Protein AF-D2VKW9-F1 (afdb_monomer_lite)

Radius of gyration: 22.29 Å; chains: 1; bounding box: 84×55×60 Å

InterPro domains:
  IPR004177 DDHD domain [PF02862] (207-294)
  IPR004177 DDHD domain [PS51043] (206-375)
  IPR004177 DDHD domain [SM01127] (206-375)
  IPR029058 Alpha/Beta hydrolase fold [G3DSA:3.40.50.1820] (137-337)
  IPR029058 Alpha/Beta hydrolase fold [SSF53474] (154-269)
  IPR058055 PA-PLA1 [PTHR23509] (33-375)

pLDDT: mean 71.91, std 19.44, range [25.61, 97.31]

Secondary structure (DSSP, 8-state):
-----------------PBPPPPP--------S-TT--EEEEEEE--TT--TT----SSTTTTTGGGG-HHHHHHHHHHHHHHHHHHHS-HHHHHS--EEEEEEE-HHHHHHHTTTHHHHHHHHS-SSS-HHHHHHHHHHHHHHHHHTSHHHHHHHHHHHHHHHHHHHHHTTTS-EEEEEEEEETHHHHHHHHHHHHHHHHSSBSSSS--SEEEEES--HHHHHHH-TT-STHHHHHTTEE-TTT--EESSSSS-EEEEE-TT-TT---SHHHH-GGGGGS--EEPPPHHHHHH-S--HHHHHHHHHHHHHHHTTSS----HHHHHHHHHB---EEEPPPPTT--S-TTTSHHHHHH-GGG-HHHHHHHHHHTTSS---------

Structure (mmCIF, N/CA/C/O backbone):
data_AF-D2VKW9-F1
#
_entry.id   AF-D2VKW9-F1
#
loop_
_atom_site.group_PDB
_atom_site.id
_atom_site.type_symbol
_atom_site.label_atom_id
_atom_site.label_alt_id
_atom_site.label_comp_id
_atom_site.label_asym_id
_atom_site.label_entity_id
_atom_site.label_seq_id
_atom_site.pdbx_PDB_ins_code
_atom_site.Cartn_x
_atom_site.Cartn_y
_atom_site.Cartn_z
_atom_site.occupancy
_atom_site.B_iso_or_equiv
_atom_site.auth_seq_id
_atom_site.auth_comp_id
_atom_site.auth_asym_id
_atom_site.auth_atom_id
_atom_site.pdbx_PDB_model_num
ATOM 1 N N . MET A 1 1 ? 47.552 -31.989 -12.224 1.00 38.03 1 MET A N 1
ATOM 2 C CA . MET A 1 1 ? 47.536 -30.575 -11.795 1.00 38.03 1 MET A CA 1
ATOM 3 C C . MET A 1 1 ? 46.094 -30.170 -11.544 1.00 38.03 1 MET A C 1
ATOM 5 O O . MET A 1 1 ? 45.375 -29.832 -12.472 1.00 38.03 1 MET A O 1
ATOM 9 N N . SER A 1 2 ? 45.654 -30.331 -10.297 1.00 29.36 2 SER A N 1
ATOM 10 C CA . SER A 1 2 ? 44.394 -29.803 -9.771 1.00 29.36 2 SER A CA 1
ATOM 11 C C . SER A 1 2 ? 44.504 -28.294 -9.590 1.00 29.36 2 SER A C 1
ATOM 13 O O . SER A 1 2 ? 45.559 -27.861 -9.141 1.00 29.36 2 SER A O 1
ATOM 15 N N . LEU A 1 3 ? 43.431 -27.539 -9.831 1.00 28.02 3 LEU A N 1
ATOM 16 C CA . LEU A 1 3 ? 43.141 -26.264 -9.152 1.00 28.02 3 LEU A CA 1
ATOM 17 C C . LEU A 1 3 ? 41.670 -25.860 -9.409 1.00 28.02 3 LEU A C 1
ATOM 19 O O . LEU A 1 3 ? 41.369 -24.784 -9.904 1.00 28.02 3 LEU A O 1
ATOM 23 N N . PHE A 1 4 ? 40.737 -26.749 -9.054 1.00 30.70 4 PHE A N 1
ATOM 24 C CA . PHE A 1 4 ? 39.383 -26.351 -8.657 1.00 30.70 4 PHE A CA 1
ATOM 25 C C . PHE A 1 4 ? 39.326 -26.455 -7.135 1.00 30.70 4 PHE A C 1
ATOM 27 O O . PHE A 1 4 ? 39.081 -27.517 -6.572 1.00 30.70 4 PHE A O 1
ATOM 34 N N . GLY A 1 5 ? 39.656 -25.350 -6.471 1.00 25.61 5 GLY A N 1
ATOM 35 C CA . GLY A 1 5 ? 39.438 -25.172 -5.043 1.00 25.61 5 GLY A CA 1
ATOM 36 C C . GLY A 1 5 ? 38.078 -24.527 -4.836 1.00 25.61 5 GLY A C 1
ATOM 37 O O . GLY A 1 5 ? 37.950 -23.309 -4.912 1.00 25.61 5 GLY A O 1
ATOM 38 N N . SER A 1 6 ? 37.068 -25.349 -4.576 1.00 32.91 6 SER A N 1
ATOM 39 C CA . SER A 1 6 ? 35.802 -24.928 -3.989 1.00 32.91 6 SER A CA 1
ATOM 40 C C . SER A 1 6 ? 36.066 -24.277 -2.629 1.00 32.91 6 SER A C 1
ATOM 42 O O . SER A 1 6 ? 36.355 -24.964 -1.650 1.00 32.91 6 SER A O 1
ATOM 44 N N . LYS A 1 7 ? 35.949 -22.952 -2.548 1.00 28.30 7 LYS A N 1
ATOM 45 C CA . LYS A 1 7 ? 35.645 -22.271 -1.290 1.00 28.30 7 LYS A CA 1
ATOM 46 C C . LYS A 1 7 ? 34.225 -21.740 -1.386 1.00 28.30 7 LYS A C 1
ATOM 48 O O . LYS A 1 7 ? 33.969 -20.697 -1.976 1.00 28.30 7 LYS A O 1
ATOM 53 N N . GLN A 1 8 ? 33.316 -22.523 -0.814 1.00 32.62 8 GLN A N 1
ATOM 54 C CA . GLN A 1 8 ? 32.042 -22.065 -0.282 1.00 32.62 8 GLN A CA 1
ATOM 55 C C . GLN A 1 8 ? 32.344 -20.863 0.624 1.00 32.62 8 GLN A C 1
ATOM 57 O O . GLN A 1 8 ? 32.855 -21.020 1.731 1.00 32.62 8 GLN A O 1
ATOM 62 N N . ALA A 1 9 ? 32.117 -19.655 0.116 1.00 27.55 9 ALA A N 1
ATOM 63 C CA . ALA A 1 9 ? 32.103 -18.455 0.931 1.00 27.55 9 ALA A CA 1
ATOM 64 C C . ALA A 1 9 ? 30.713 -18.364 1.563 1.00 27.55 9 ALA A C 1
ATOM 66 O O . ALA A 1 9 ? 29.809 -17.711 1.047 1.00 27.55 9 ALA A O 1
ATOM 67 N N . SER A 1 10 ? 30.548 -19.091 2.664 1.00 32.28 10 SER A N 1
ATOM 68 C CA . SER A 1 10 ? 29.527 -18.826 3.669 1.00 32.28 10 SER A CA 1
ATOM 69 C C . SER A 1 10 ? 29.839 -17.452 4.267 1.00 32.28 10 SER A C 1
ATOM 71 O O . SER A 1 10 ? 30.581 -17.352 5.238 1.00 32.28 10 SER A O 1
ATOM 73 N N . ALA A 1 11 ? 29.378 -16.387 3.610 1.00 31.53 11 ALA A N 1
ATOM 74 C CA . ALA A 1 11 ? 29.494 -15.030 4.123 1.00 31.53 11 ALA A CA 1
ATOM 75 C C . ALA A 1 11 ? 28.392 -14.815 5.164 1.00 31.53 11 ALA A C 1
ATOM 77 O O . ALA A 1 11 ? 27.202 -14.958 4.879 1.00 31.53 11 ALA A O 1
ATOM 78 N N . GLU A 1 12 ? 28.852 -14.549 6.377 1.00 28.34 12 GLU A N 1
ATOM 79 C CA . GLU A 1 12 ? 28.106 -14.400 7.614 1.00 28.34 12 GLU A CA 1
ATOM 80 C C . GLU A 1 12 ? 26.948 -13.405 7.488 1.00 28.34 12 GLU A C 1
ATOM 82 O O . GLU A 1 12 ? 27.091 -12.252 7.083 1.00 28.34 12 GLU A O 1
ATOM 87 N N . VAL A 1 13 ? 25.768 -13.900 7.851 1.00 35.03 13 VAL A N 1
ATOM 88 C CA . VAL A 1 13 ? 24.540 -13.138 8.040 1.00 35.03 13 VAL A CA 1
ATOM 89 C C . VAL A 1 13 ? 24.654 -12.421 9.382 1.00 35.03 13 VAL A C 1
ATOM 91 O O . VAL A 1 13 ? 24.266 -12.967 10.411 1.00 35.03 13 VAL A O 1
ATOM 94 N N . GLU A 1 14 ? 25.176 -11.197 9.393 1.00 37.66 14 GLU A N 1
ATOM 95 C CA . GLU A 1 14 ? 25.032 -10.311 10.550 1.00 37.66 14 GLU A CA 1
ATOM 96 C C . GLU A 1 14 ? 23.766 -9.447 10.418 1.00 37.66 14 GLU A C 1
ATOM 98 O O . GLU A 1 14 ? 23.746 -8.366 9.840 1.00 37.66 14 GLU A O 1
ATOM 103 N N . ASN A 1 15 ? 22.697 -10.005 10.996 1.00 40.91 15 ASN A N 1
ATOM 104 C CA . ASN A 1 15 ? 21.769 -9.366 11.935 1.00 40.91 15 ASN A CA 1
ATOM 105 C C . ASN A 1 15 ? 20.893 -8.183 11.476 1.00 40.91 15 ASN A C 1
ATOM 107 O O . ASN A 1 15 ? 20.891 -7.125 12.104 1.00 40.91 15 ASN A O 1
ATOM 111 N N . ILE A 1 16 ? 19.941 -8.440 10.568 1.00 45.28 16 ILE A N 1
ATOM 112 C CA . ILE A 1 16 ? 18.582 -7.932 10.841 1.00 45.28 16 ILE A CA 1
ATOM 113 C C . ILE A 1 16 ? 18.088 -8.735 12.044 1.00 45.28 16 ILE A C 1
ATOM 115 O O . ILE A 1 16 ? 17.963 -9.958 11.963 1.00 45.28 16 ILE A O 1
ATOM 119 N N . LYS A 1 17 ? 17.892 -8.076 13.191 1.00 44.59 17 LYS A N 1
ATOM 120 C CA . LYS A 1 17 ? 17.487 -8.749 14.429 1.00 44.59 17 LYS A CA 1
ATOM 121 C C . LYS A 1 17 ? 16.060 -9.262 14.273 1.00 44.59 17 LYS A C 1
ATOM 123 O O . LYS A 1 17 ? 15.095 -8.546 14.515 1.00 44.59 17 LYS A O 1
ATOM 128 N N . VAL A 1 18 ? 15.947 -10.506 13.832 1.00 48.03 18 VAL A N 1
ATOM 129 C CA . VAL A 1 18 ? 14.667 -11.167 13.638 1.00 48.03 18 VAL A CA 1
ATOM 130 C C . VAL A 1 18 ? 13.983 -11.331 14.996 1.00 48.03 18 VAL A C 1
ATOM 132 O O . VAL A 1 18 ? 14.572 -11.889 15.926 1.00 48.03 18 VAL A O 1
ATOM 135 N N . LEU A 1 19 ? 12.755 -10.832 15.120 1.00 58.06 19 LEU A N 1
ATOM 136 C CA . LEU A 1 19 ? 12.006 -10.900 16.368 1.00 58.06 19 LEU A CA 1
ATOM 137 C C . LEU A 1 19 ? 11.281 -12.252 16.470 1.00 58.06 19 LEU A C 1
ATOM 139 O O . LEU A 1 19 ? 10.899 -12.835 15.44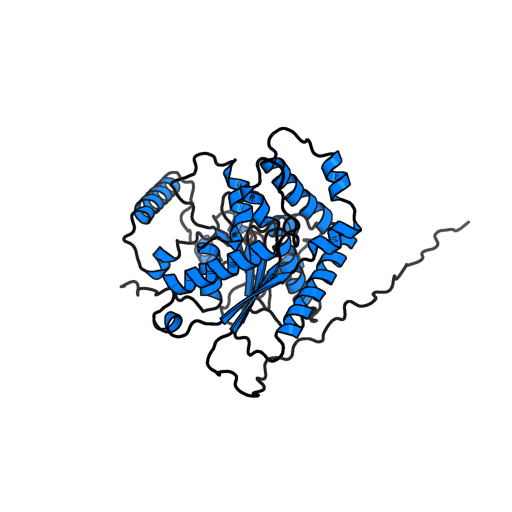7 1.00 58.06 19 LEU A O 1
ATOM 143 N N . PRO A 1 20 ? 11.092 -12.790 17.689 1.00 49.78 20 PRO A N 1
ATOM 144 C CA . PRO A 1 20 ? 10.222 -13.943 17.882 1.00 49.78 20 PRO A CA 1
ATOM 145 C C . PRO A 1 20 ? 8.804 -13.634 17.363 1.00 49.78 20 PRO A C 1
ATOM 147 O O . PRO A 1 20 ? 8.418 -12.463 17.308 1.00 49.78 20 PRO A O 1
ATOM 150 N N . PRO A 1 21 ? 8.018 -14.657 16.977 1.00 47.31 21 PRO A N 1
ATOM 151 C CA . PRO A 1 21 ? 6.634 -14.460 16.559 1.00 47.31 21 PRO A CA 1
ATOM 152 C C . PRO A 1 21 ? 5.865 -13.679 17.629 1.00 47.31 21 PRO A C 1
ATOM 154 O O . PRO A 1 21 ? 5.992 -13.958 18.825 1.00 47.31 21 PRO A O 1
ATOM 157 N N . LEU A 1 22 ? 5.095 -12.680 17.190 1.00 50.03 22 LEU A N 1
ATOM 158 C CA . LEU A 1 22 ? 4.341 -11.822 18.097 1.00 50.03 22 LEU A CA 1
ATOM 159 C C . LEU A 1 22 ? 3.387 -12.678 18.940 1.00 50.03 22 LEU A C 1
ATOM 161 O O . LEU A 1 22 ? 2.700 -13.546 18.391 1.00 50.03 22 LEU A O 1
ATOM 165 N N . PRO A 1 23 ? 3.326 -12.460 20.265 1.00 37.88 23 PRO A N 1
ATOM 166 C CA . PRO A 1 23 ? 2.420 -13.212 21.116 1.00 37.88 23 PRO A CA 1
ATOM 167 C C . PRO A 1 23 ? 0.977 -13.034 20.631 1.00 37.88 23 PRO A C 1
ATOM 169 O O . PRO A 1 23 ? 0.523 -11.920 20.353 1.00 37.88 23 PRO A O 1
ATOM 172 N N . GLN A 1 24 ? 0.242 -14.145 20.536 1.00 36.75 24 GLN A N 1
ATOM 173 C CA . GLN A 1 24 ? -1.193 -14.112 20.271 1.00 36.75 24 GLN A CA 1
ATOM 174 C C . GLN A 1 24 ? -1.871 -13.309 21.389 1.00 36.75 24 GLN A C 1
ATOM 176 O O . GLN A 1 24 ? -1.722 -13.628 22.565 1.00 36.75 24 GLN A O 1
ATOM 181 N N . LYS A 1 25 ? -2.558 -12.227 21.002 1.00 39.16 25 LYS A N 1
ATOM 182 C CA . LYS A 1 25 ? -3.172 -11.207 21.868 1.00 39.16 25 LYS A CA 1
ATOM 183 C C . LYS A 1 25 ? -3.661 -11.737 23.227 1.00 39.16 25 LYS A C 1
ATOM 185 O O . LYS A 1 25 ? -4.732 -12.330 23.312 1.00 39.16 25 LYS A O 1
ATOM 190 N N . THR A 1 26 ? -2.993 -11.322 24.299 1.00 28.34 26 THR A N 1
ATOM 191 C CA . THR A 1 26 ? -3.626 -11.094 25.605 1.00 28.34 26 THR A CA 1
ATOM 192 C C . THR A 1 26 ? -3.473 -9.619 25.946 1.00 28.34 26 THR A C 1
ATOM 194 O O . THR A 1 26 ? -2.361 -9.134 26.138 1.00 28.34 26 THR A O 1
ATOM 197 N N . ARG A 1 27 ? -4.598 -8.892 25.955 1.00 36.78 27 ARG A N 1
ATOM 198 C CA . ARG A 1 27 ? -4.673 -7.480 26.360 1.00 36.78 27 ARG A CA 1
ATOM 199 C C . ARG A 1 27 ? -4.108 -7.328 27.778 1.00 36.78 27 ARG A C 1
ATOM 201 O O . ARG A 1 27 ? -4.676 -7.901 28.703 1.00 36.78 27 ARG A O 1
ATOM 208 N N . SER A 1 28 ? -3.052 -6.537 27.953 1.00 28.53 28 SER A N 1
ATOM 209 C CA . SER A 1 28 ? -2.693 -5.967 29.254 1.00 28.53 28 SER A CA 1
ATOM 210 C C . SER A 1 28 ? -3.388 -4.601 29.411 1.00 28.53 28 SER A C 1
ATOM 212 O O . SER A 1 28 ? -3.386 -3.813 28.465 1.00 28.53 28 SER A O 1
ATOM 214 N N . PRO A 1 29 ? -4.029 -4.309 30.558 1.00 38.75 29 PRO A N 1
ATOM 215 C CA . PRO A 1 29 ? -4.682 -3.025 30.798 1.00 38.75 29 PRO A CA 1
ATOM 216 C C . PRO A 1 29 ? -3.818 -2.149 31.712 1.00 38.75 29 PRO A C 1
ATOM 218 O O . PRO A 1 29 ? -3.684 -2.482 32.884 1.00 38.75 29 PRO A O 1
ATOM 221 N N . LEU A 1 30 ? -3.275 -1.021 31.238 1.00 33.25 30 LEU A N 1
ATOM 222 C CA . LEU A 1 30 ? -2.699 0.001 32.128 1.00 33.25 30 LEU A CA 1
ATOM 223 C C . LEU A 1 30 ? -2.966 1.443 31.637 1.00 33.25 30 LEU A C 1
ATOM 225 O O . LEU A 1 30 ? -2.589 1.810 30.533 1.00 33.25 30 LEU A O 1
ATOM 229 N N . SER A 1 31 ? -3.644 2.168 32.541 1.00 34.78 31 SER A N 1
ATOM 230 C CA . SER A 1 31 ? -4.016 3.590 32.740 1.00 34.78 31 SER A CA 1
ATOM 231 C C . SER A 1 31 ? -4.472 4.516 31.593 1.00 34.78 31 SER A C 1
ATOM 233 O O . SER A 1 31 ? -3.947 4.465 30.488 1.00 34.78 31 SER A O 1
ATOM 235 N N . PRO A 1 32 ? -5.441 5.419 31.873 1.00 40.25 32 PRO A N 1
ATOM 236 C CA . PRO A 1 32 ? -6.295 6.031 30.869 1.00 40.25 32 PRO A CA 1
ATOM 237 C C . PRO A 1 32 ? -5.847 7.459 30.539 1.00 40.25 32 PRO A C 1
ATOM 239 O O . PRO A 1 32 ? -6.139 8.395 31.281 1.00 40.25 32 PRO A O 1
ATOM 242 N N . GLU A 1 33 ? -5.222 7.648 29.383 1.00 39.69 33 GLU A N 1
ATOM 243 C CA . GLU A 1 33 ? -5.595 8.815 28.584 1.00 39.69 33 GLU A CA 1
ATOM 244 C C . GLU A 1 33 ? -6.935 8.474 27.926 1.00 39.69 33 GLU A C 1
ATOM 246 O O . GLU A 1 33 ? -7.069 7.383 27.376 1.00 39.69 33 GLU A O 1
ATOM 251 N N . ASP A 1 34 ? -7.927 9.351 28.113 1.00 45.12 34 ASP A N 1
ATOM 252 C CA . ASP A 1 34 ? -9.346 9.229 27.738 1.00 45.12 34 ASP A CA 1
ATOM 253 C C . ASP A 1 34 ? -9.690 7.915 26.985 1.00 45.12 34 ASP A C 1
ATOM 255 O O . ASP A 1 34 ? -9.465 7.839 25.771 1.00 45.12 34 ASP A O 1
ATOM 259 N N . PRO A 1 35 ? -10.196 6.866 27.679 1.00 48.47 35 PRO A N 1
ATOM 260 C CA . PRO A 1 35 ? -10.232 5.455 27.236 1.00 48.47 35 PRO A CA 1
ATOM 261 C C . PRO A 1 35 ? -11.124 5.170 26.015 1.00 48.47 35 PRO A C 1
ATOM 263 O O . PRO A 1 35 ? -11.434 4.023 25.701 1.00 48.47 35 PRO A O 1
ATOM 266 N N . ASP A 1 36 ? -11.565 6.222 25.347 1.00 53.78 36 ASP A N 1
ATOM 267 C CA . ASP A 1 36 ? -12.653 6.247 24.394 1.00 53.78 36 ASP A CA 1
ATOM 268 C C . ASP A 1 36 ? -12.257 7.032 23.118 1.00 53.78 36 ASP A C 1
ATOM 270 O O . ASP A 1 36 ? -13.097 7.302 22.264 1.00 53.78 36 ASP A O 1
ATOM 274 N N . THR A 1 37 ? -10.972 7.401 22.957 1.00 65.00 37 THR A N 1
ATOM 275 C CA . THR A 1 37 ? -10.439 7.937 21.689 1.00 65.00 37 THR A CA 1
ATOM 276 C C . THR A 1 37 ? -9.715 6.848 20.902 1.00 65.00 37 THR A C 1
ATOM 278 O O . THR A 1 37 ? -8.569 6.502 21.180 1.00 65.00 37 THR A O 1
ATOM 281 N N . ASP A 1 38 ? -10.378 6.336 19.871 1.00 82.50 38 ASP A N 1
ATOM 282 C CA . ASP A 1 38 ? -9.806 5.366 18.941 1.00 82.50 38 ASP A CA 1
ATOM 283 C C . ASP A 1 38 ? -8.609 5.967 18.180 1.00 82.50 38 ASP A C 1
ATOM 285 O O . ASP A 1 38 ? -8.775 6.884 17.368 1.00 82.50 38 ASP A O 1
ATOM 289 N N . VAL A 1 39 ? -7.397 5.448 18.421 1.00 91.25 39 VAL A N 1
ATOM 290 C CA . VAL A 1 39 ? -6.184 5.854 17.692 1.00 91.25 39 VAL A CA 1
ATOM 291 C C . VAL A 1 39 ? -5.905 4.885 16.545 1.00 91.25 39 VAL A C 1
ATOM 293 O O . VAL A 1 39 ? -5.727 3.684 16.755 1.00 91.25 39 VAL A O 1
ATOM 296 N N . HIS A 1 40 ? -5.825 5.407 15.323 1.00 94.44 40 HIS A N 1
ATOM 297 C CA . HIS A 1 40 ? -5.472 4.651 14.123 1.00 94.44 40 HIS A CA 1
ATOM 298 C C . HIS A 1 40 ? -4.111 5.123 13.599 1.00 94.44 40 HIS A C 1
ATOM 300 O O . HIS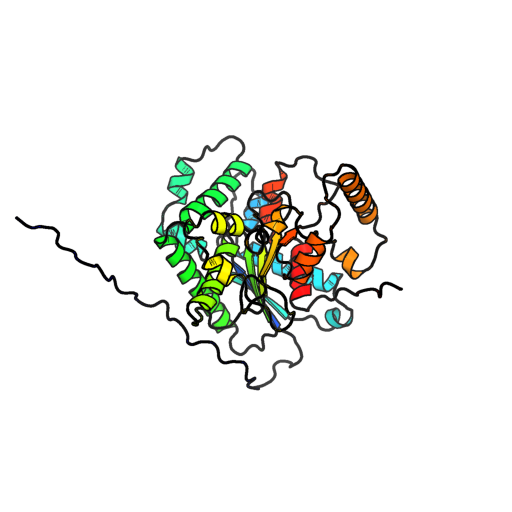 A 1 40 ? -3.942 6.303 13.290 1.00 94.44 40 HIS A O 1
ATOM 306 N N . LEU A 1 41 ? -3.146 4.206 13.490 1.00 96.50 41 LEU A N 1
ATOM 307 C CA . LEU A 1 41 ? -1.820 4.472 12.932 1.00 96.50 41 LEU A CA 1
ATOM 308 C C . LEU A 1 41 ? -1.783 4.074 11.455 1.00 96.50 41 LEU A C 1
ATOM 310 O O . LEU A 1 41 ? -2.122 2.945 11.097 1.00 96.50 41 LEU A O 1
ATOM 314 N N . ILE A 1 42 ? -1.336 4.995 10.609 1.00 96.81 42 ILE A N 1
ATOM 315 C CA . ILE A 1 42 ? -1.142 4.788 9.176 1.00 96.81 42 ILE A CA 1
ATOM 316 C C . ILE A 1 42 ? 0.313 5.096 8.851 1.00 96.81 42 ILE A C 1
ATOM 318 O O . ILE A 1 42 ? 0.783 6.204 9.106 1.00 96.81 42 ILE A O 1
ATOM 322 N N . ILE A 1 43 ? 1.013 4.109 8.299 1.00 97.00 43 ILE A N 1
ATOM 323 C CA . ILE A 1 43 ? 2.415 4.222 7.904 1.00 97.00 43 ILE A CA 1
ATOM 324 C C . ILE A 1 43 ? 2.489 4.243 6.379 1.00 97.00 43 ILE A C 1
ATOM 326 O O . ILE A 1 43 ? 2.200 3.249 5.712 1.00 97.00 43 ILE A O 1
ATOM 330 N N . CYS A 1 44 ? 2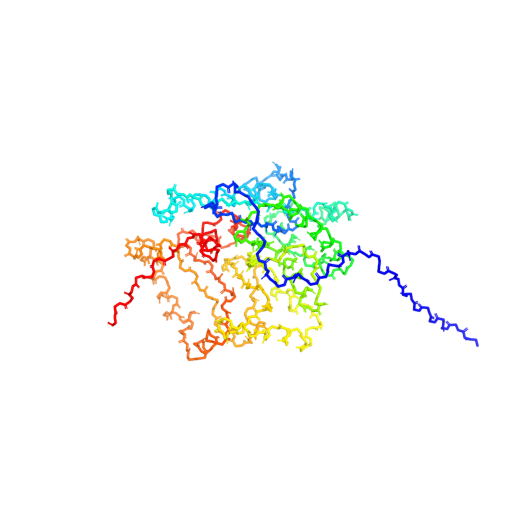.874 5.391 5.836 1.00 95.56 44 CYS A N 1
ATOM 331 C CA . CYS A 1 44 ? 3.063 5.617 4.413 1.00 95.56 44 CYS A CA 1
ATOM 332 C C . CYS A 1 44 ? 4.459 5.158 3.983 1.00 95.56 44 CYS A C 1
ATOM 334 O O . CYS A 1 44 ? 5.472 5.648 4.488 1.00 95.56 44 CYS A O 1
ATOM 336 N N . ILE A 1 45 ? 4.500 4.257 3.009 1.00 93.75 45 ILE A N 1
ATOM 337 C CA . ILE A 1 45 ? 5.711 3.752 2.369 1.00 93.75 45 ILE A CA 1
ATOM 338 C C . ILE A 1 45 ? 5.673 4.245 0.925 1.00 93.75 45 ILE A C 1
ATOM 340 O O . ILE A 1 45 ? 4.951 3.701 0.088 1.00 93.75 45 ILE A O 1
ATOM 344 N N . ALA A 1 46 ? 6.396 5.319 0.627 1.00 87.44 46 ALA A N 1
ATOM 345 C CA . ALA A 1 46 ? 6.395 5.871 -0.722 1.00 87.44 46 ALA A CA 1
ATOM 346 C C . ALA A 1 46 ? 7.380 5.156 -1.656 1.00 87.44 46 ALA A C 1
ATOM 348 O O . ALA A 1 46 ? 8.287 4.454 -1.210 1.00 87.44 46 ALA A O 1
ATOM 349 N N . GLY A 1 47 ? 7.178 5.322 -2.966 1.00 79.31 47 GLY A N 1
ATOM 350 C CA . GLY A 1 47 ? 8.131 4.890 -3.991 1.00 79.31 47 GLY A CA 1
ATOM 351 C C . GLY A 1 47 ? 9.382 5.775 -4.046 1.00 79.31 47 GLY A C 1
ATOM 352 O O . GLY A 1 47 ? 9.476 6.787 -3.346 1.00 79.31 47 GLY A O 1
ATOM 353 N N . MET A 1 48 ? 10.340 5.431 -4.915 1.00 64.69 48 MET A N 1
ATOM 354 C CA . MET A 1 48 ? 11.671 6.065 -4.904 1.00 64.69 48 MET A CA 1
ATOM 355 C C . MET A 1 48 ? 11.715 7.535 -5.317 1.00 64.69 48 MET A C 1
ATOM 357 O O . MET A 1 48 ? 12.712 8.220 -5.057 1.00 64.69 48 MET A O 1
ATOM 361 N N . GLY A 1 49 ? 10.635 8.037 -5.914 1.00 62.22 49 GLY A N 1
ATOM 362 C CA . GLY A 1 49 ? 10.487 9.450 -6.237 1.00 62.22 49 GLY A CA 1
ATOM 363 C C . GLY A 1 49 ? 10.322 10.349 -5.003 1.00 62.22 49 GLY A C 1
ATOM 364 O O . GLY A 1 49 ? 10.831 11.468 -5.003 1.00 62.22 49 GLY A O 1
ATOM 365 N N . ALA A 1 50 ? 9.662 9.892 -3.933 1.00 60.03 50 ALA A N 1
ATOM 366 C CA . ALA A 1 50 ? 9.319 10.751 -2.795 1.00 60.03 50 ALA A CA 1
ATOM 367 C C . ALA A 1 50 ? 10.410 10.747 -1.709 1.00 60.03 50 ALA A C 1
ATOM 369 O O . ALA A 1 50 ? 10.577 9.759 -1.002 1.00 60.03 50 ALA A O 1
ATOM 370 N N . ARG A 1 51 ? 11.134 11.863 -1.563 1.00 64.94 51 ARG A N 1
ATOM 371 C CA . ARG A 1 51 ? 12.295 12.045 -0.674 1.00 64.94 51 ARG A CA 1
ATOM 372 C C . ARG A 1 51 ? 12.127 13.263 0.227 1.00 64.94 51 ARG A C 1
ATOM 374 O O . ARG A 1 51 ? 11.581 14.283 -0.193 1.00 64.94 51 ARG A O 1
ATOM 381 N N . LYS A 1 52 ? 12.628 13.205 1.458 1.00 63.91 52 LYS A N 1
ATOM 382 C CA . LYS A 1 52 ? 12.527 14.314 2.414 1.00 63.91 52 LYS A CA 1
ATOM 383 C C . LYS A 1 52 ? 13.192 15.586 1.877 1.00 63.91 52 LYS A C 1
ATOM 385 O O . LYS A 1 52 ? 14.389 15.614 1.615 1.00 63.91 52 LYS A O 1
ATOM 390 N N . GLY A 1 53 ? 12.412 16.662 1.741 1.00 52.78 53 GLY A N 1
ATOM 391 C CA . GLY A 1 53 ? 12.924 17.988 1.367 1.00 52.78 53 GLY A CA 1
ATOM 392 C C . GLY A 1 53 ? 13.371 18.138 -0.093 1.00 52.78 53 GLY A C 1
ATOM 393 O O . GLY A 1 53 ? 13.904 19.187 -0.453 1.00 52.78 5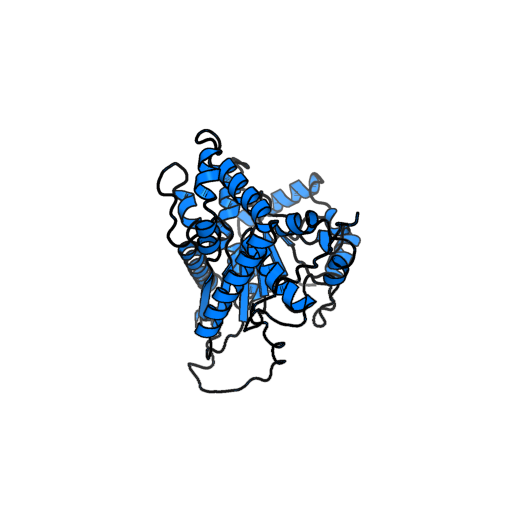3 GLY A O 1
ATOM 394 N N . HIS A 1 54 ? 13.143 17.135 -0.948 1.00 55.91 54 HIS A N 1
ATOM 395 C CA . HIS A 1 54 ? 13.469 17.228 -2.366 1.00 55.91 54 HIS A CA 1
ATOM 396 C C . HIS A 1 54 ? 12.307 17.851 -3.150 1.00 55.91 54 HIS A C 1
ATOM 398 O O . HIS A 1 54 ? 11.281 17.216 -3.393 1.00 55.91 54 HIS A O 1
ATOM 404 N N . PHE A 1 55 ? 12.492 19.089 -3.606 1.00 53.59 55 PHE A N 1
ATOM 405 C CA . PHE A 1 55 ? 11.552 19.773 -4.491 1.00 53.59 55 PHE A CA 1
ATOM 406 C C . PHE A 1 55 ? 12.138 19.878 -5.894 1.00 53.59 55 PHE A C 1
ATOM 408 O O . PHE A 1 55 ? 13.238 20.391 -6.078 1.00 53.59 55 PHE A O 1
ATOM 415 N N . LEU A 1 56 ? 11.381 19.445 -6.902 1.00 51.50 56 LEU A N 1
ATOM 416 C CA . LEU A 1 56 ? 11.642 19.861 -8.280 1.00 51.50 56 LEU A CA 1
ATOM 417 C C . LEU A 1 56 ? 11.205 21.330 -8.402 1.00 51.50 56 LEU A C 1
ATOM 419 O O . LEU A 1 56 ? 10.039 21.605 -8.681 1.00 51.50 56 LEU A O 1
ATOM 423 N N . SER A 1 57 ? 12.105 22.267 -8.084 1.00 46.09 57 SER A N 1
ATOM 424 C CA . SER A 1 57 ? 11.822 23.711 -8.121 1.00 46.09 57 SER A CA 1
ATOM 425 C C . SER A 1 57 ? 12.048 24.345 -9.494 1.00 46.09 57 SER A C 1
ATOM 427 O O . SER A 1 57 ? 11.442 25.375 -9.776 1.00 46.09 57 SER A O 1
ATOM 429 N N . ASP A 1 58 ? 12.839 23.717 -10.367 1.00 45.53 58 ASP A N 1
ATOM 430 C CA . ASP A 1 58 ? 13.244 24.321 -11.638 1.00 45.53 58 ASP A CA 1
ATOM 431 C C . ASP A 1 58 ? 12.637 23.569 -12.836 1.00 45.53 58 ASP A C 1
ATOM 433 O O . ASP A 1 58 ? 13.023 22.440 -13.138 1.00 45.53 58 ASP A O 1
ATOM 437 N N . SER A 1 59 ? 11.717 24.240 -13.548 1.00 49.50 59 SER A N 1
ATOM 438 C CA . SER A 1 59 ? 11.012 23.838 -14.789 1.00 49.50 59 SER A CA 1
ATOM 439 C C . SER A 1 59 ? 9.583 23.281 -14.625 1.00 49.50 59 SER A C 1
ATOM 441 O O . SER A 1 59 ? 9.147 22.966 -13.523 1.00 49.50 59 SER A O 1
ATOM 443 N N . LEU A 1 60 ? 8.865 23.217 -15.763 1.00 46.16 60 LEU A N 1
ATOM 444 C CA . LEU A 1 60 ? 7.466 22.852 -16.116 1.00 46.16 60 LEU A CA 1
ATOM 445 C C . LEU A 1 60 ? 6.685 21.853 -15.226 1.00 46.16 60 LEU A C 1
ATOM 447 O O . LEU A 1 60 ? 5.486 21.676 -15.418 1.00 46.16 60 LEU A O 1
ATOM 451 N N . LEU A 1 61 ? 7.337 21.198 -14.271 1.00 53.28 61 LEU A N 1
ATOM 452 C CA . LEU A 1 61 ? 6.815 20.176 -13.368 1.00 53.28 61 LEU A CA 1
ATOM 453 C C . LEU A 1 61 ? 6.579 20.687 -11.935 1.00 53.28 61 LEU A C 1
ATOM 455 O O . LEU A 1 61 ? 6.312 19.882 -11.042 1.00 53.28 61 LEU A O 1
ATOM 459 N N . SER A 1 62 ? 6.636 22.001 -11.691 1.00 56.19 62 SER A N 1
ATOM 460 C CA . SER A 1 62 ? 6.428 22.605 -10.361 1.00 56.19 62 SER A CA 1
ATOM 461 C C . SER A 1 62 ? 5.122 22.162 -9.677 1.00 56.19 62 SER A C 1
ATOM 463 O O . SER A 1 62 ? 5.082 21.994 -8.458 1.00 56.19 62 SER A O 1
ATOM 465 N N . GLN A 1 63 ? 4.069 21.884 -10.457 1.00 55.84 63 GLN A N 1
ATOM 466 C CA . GLN A 1 63 ? 2.792 21.357 -9.958 1.00 55.84 63 GLN A CA 1
ATOM 467 C C . GLN A 1 63 ? 2.899 19.926 -9.392 1.00 55.84 63 GLN A C 1
ATOM 469 O O . GLN A 1 63 ? 2.166 19.576 -8.462 1.00 55.84 63 GLN A O 1
ATOM 474 N N . PHE A 1 64 ? 3.833 19.119 -9.907 1.00 57.41 64 PHE A N 1
ATOM 475 C CA . PHE A 1 64 ? 4.094 17.737 -9.486 1.00 57.41 64 PHE A CA 1
ATOM 476 C C . PHE A 1 64 ? 5.187 17.634 -8.422 1.00 57.41 64 PHE A C 1
ATOM 478 O O . PHE A 1 64 ? 5.173 16.699 -7.626 1.00 57.41 64 PHE A O 1
ATOM 485 N N . GLY A 1 65 ? 6.101 18.609 -8.360 1.00 59.25 65 GLY A N 1
ATOM 486 C CA . GLY A 1 65 ? 7.269 18.596 -7.473 1.00 59.25 65 GLY A CA 1
ATOM 487 C C . GLY A 1 65 ? 6.947 18.442 -5.984 1.00 59.25 65 GLY A C 1
ATOM 488 O O . GLY A 1 65 ? 7.795 17.991 -5.222 1.00 59.25 65 GLY A O 1
ATOM 489 N N . LYS A 1 66 ? 5.715 18.750 -5.554 1.00 64.19 66 LYS A N 1
ATOM 490 C CA . LYS A 1 66 ? 5.267 18.521 -4.172 1.00 64.19 66 LYS A CA 1
ATOM 491 C C . LYS A 1 66 ? 5.106 17.044 -3.799 1.00 64.19 66 LYS A C 1
ATOM 493 O O . LYS A 1 66 ? 5.254 16.727 -2.628 1.00 64.19 66 LYS A O 1
ATOM 498 N N . TRP A 1 67 ? 4.814 16.166 -4.758 1.00 66.81 67 TRP A N 1
ATOM 499 C CA . TRP A 1 67 ? 4.616 14.727 -4.519 1.00 66.81 67 TRP A CA 1
ATOM 500 C C . TRP A 1 67 ? 5.930 13.948 -4.446 1.00 66.81 67 TRP A C 1
ATOM 502 O O . TRP A 1 67 ? 5.942 12.778 -4.080 1.00 66.81 67 TRP A O 1
ATOM 512 N N . PHE A 1 68 ? 7.039 14.622 -4.749 1.00 70.31 68 PHE A N 1
ATOM 513 C CA . PHE A 1 68 ? 8.393 14.122 -4.544 1.00 70.31 68 PHE A CA 1
ATOM 514 C C . PHE A 1 68 ? 8.918 14.438 -3.136 1.00 70.31 68 PHE A C 1
ATOM 516 O O . PHE A 1 68 ? 10.050 14.080 -2.834 1.00 70.31 68 PHE A O 1
ATOM 523 N N . ASP A 1 69 ? 8.106 15.054 -2.266 1.00 77.75 69 ASP A N 1
ATOM 524 C CA . ASP A 1 69 ? 8.410 15.238 -0.847 1.00 77.75 69 ASP A CA 1
ATOM 525 C C . ASP A 1 69 ? 7.488 14.382 0.017 1.00 77.75 69 ASP A C 1
ATOM 527 O O . ASP A 1 69 ? 6.277 14.610 0.108 1.00 77.75 69 ASP A O 1
ATOM 531 N N . ILE A 1 70 ? 8.086 13.414 0.704 1.00 81.56 70 ILE A N 1
ATOM 532 C CA . ILE A 1 70 ? 7.370 12.475 1.561 1.00 81.56 70 ILE A CA 1
ATOM 533 C C . ILE A 1 70 ? 6.589 13.168 2.688 1.00 81.56 70 ILE A C 1
ATOM 535 O O . ILE A 1 70 ? 5.479 12.747 3.016 1.00 81.56 70 ILE A O 1
ATOM 539 N N . ASN A 1 71 ? 7.080 14.297 3.217 1.00 84.94 71 ASN A N 1
ATOM 540 C CA . ASN A 1 71 ? 6.367 15.047 4.257 1.00 84.94 71 ASN A CA 1
ATOM 541 C C . ASN A 1 71 ? 5.087 15.687 3.718 1.00 84.94 71 ASN A C 1
ATOM 543 O O . ASN A 1 71 ? 4.082 15.786 4.433 1.00 84.94 71 ASN A O 1
ATOM 547 N N . LYS A 1 72 ? 5.116 16.123 2.454 1.00 85.75 72 LYS A N 1
ATOM 548 C CA . LYS A 1 72 ? 3.943 16.666 1.770 1.00 85.75 72 LYS A CA 1
ATOM 549 C C . LYS A 1 72 ? 2.953 15.560 1.441 1.00 85.75 72 LYS A C 1
ATOM 551 O O . LYS A 1 72 ? 1.767 15.774 1.659 1.00 85.75 72 LYS A O 1
ATOM 556 N N . CYS A 1 73 ? 3.411 14.381 1.018 1.00 86.88 73 CYS A N 1
ATOM 557 C CA . CYS A 1 73 ? 2.549 13.207 0.847 1.00 86.88 73 CYS A CA 1
ATOM 558 C C . CYS A 1 73 ? 1.857 12.820 2.165 1.00 86.88 73 CYS A C 1
ATOM 560 O O . CYS A 1 73 ? 0.636 12.675 2.201 1.00 86.88 73 CYS A O 1
ATOM 562 N N . GLN A 1 74 ? 2.616 12.753 3.264 1.00 91.44 74 GLN A N 1
ATOM 563 C CA . GLN A 1 74 ? 2.099 12.466 4.605 1.00 91.44 74 GLN A CA 1
ATOM 564 C C . GLN A 1 74 ? 1.048 13.496 5.047 1.00 91.44 74 GLN A C 1
ATOM 566 O O . GLN A 1 74 ? -0.016 13.131 5.547 1.00 91.44 74 GLN A O 1
ATOM 571 N N . SER A 1 75 ? 1.341 14.787 4.868 1.00 90.94 75 SER A N 1
ATOM 572 C CA . SER A 1 75 ? 0.428 15.866 5.264 1.00 90.94 75 SER A CA 1
ATOM 573 C C . SER A 1 75 ? -0.821 15.886 4.384 1.00 90.94 75 SER A C 1
ATOM 575 O O . SER A 1 75 ? -1.925 15.912 4.909 1.00 90.94 75 SER A O 1
ATOM 577 N N . ALA A 1 76 ? -0.671 15.735 3.066 1.00 89.44 76 ALA A N 1
ATOM 578 C CA . ALA A 1 76 ? -1.794 15.665 2.138 1.00 89.44 76 ALA A CA 1
ATOM 579 C C . ALA A 1 76 ? -2.747 14.506 2.461 1.00 89.44 76 ALA A C 1
ATOM 581 O O . ALA A 1 76 ? -3.963 14.692 2.431 1.00 89.44 76 ALA A O 1
ATOM 582 N N . MET A 1 77 ? -2.210 13.331 2.803 1.00 92.62 77 MET A N 1
ATOM 583 C CA . MET A 1 77 ? -3.020 12.185 3.214 1.00 92.62 77 MET A CA 1
ATOM 584 C C . MET A 1 77 ? -3.755 12.459 4.527 1.00 92.62 77 MET A C 1
ATOM 586 O O . MET A 1 77 ? -4.966 12.262 4.606 1.00 92.62 77 MET A O 1
ATOM 590 N N . ARG A 1 78 ? -3.053 12.994 5.534 1.00 94.12 78 ARG A N 1
ATOM 591 C CA . ARG A 1 78 ? -3.656 13.392 6.815 1.00 94.12 78 ARG A CA 1
ATOM 592 C C . ARG A 1 78 ? -4.808 14.379 6.616 1.00 94.12 78 ARG A C 1
ATOM 594 O O . ARG A 1 78 ? -5.904 14.138 7.120 1.00 94.12 78 ARG A O 1
ATOM 601 N N . ASP A 1 79 ? -4.575 15.450 5.868 1.00 93.31 79 ASP A N 1
ATOM 602 C CA . ASP A 1 79 ? -5.542 16.531 5.666 1.00 93.31 79 ASP A CA 1
ATOM 603 C C . ASP A 1 79 ? -6.757 16.039 4.864 1.00 93.31 79 ASP A C 1
ATOM 605 O O . ASP A 1 79 ? -7.906 16.352 5.190 1.00 93.31 79 ASP A O 1
ATOM 609 N N . THR A 1 80 ? -6.521 15.195 3.853 1.00 89.81 80 THR A N 1
ATOM 610 C CA . THR A 1 80 ? -7.592 14.581 3.055 1.00 89.81 80 THR A CA 1
ATOM 611 C C . THR A 1 80 ? -8.437 13.634 3.904 1.00 89.81 80 THR A C 1
ATOM 613 O O . THR A 1 80 ? -9.663 13.666 3.810 1.00 89.81 80 THR A O 1
ATOM 616 N N . MET A 1 81 ? -7.820 12.829 4.775 1.00 92.19 81 MET A N 1
ATOM 617 C CA . MET A 1 81 ? -8.547 11.953 5.699 1.00 92.19 81 MET A CA 1
ATOM 618 C C . MET A 1 81 ? -9.375 12.734 6.716 1.00 92.19 81 MET A C 1
ATOM 620 O O . MET A 1 81 ? -10.531 12.389 6.951 1.00 92.19 81 MET A O 1
ATOM 624 N N . GLN A 1 82 ? -8.825 13.804 7.290 1.00 91.50 82 GLN A N 1
ATOM 625 C CA . GLN A 1 82 ? -9.568 14.672 8.208 1.00 91.50 82 GLN A CA 1
ATOM 626 C C . GLN A 1 82 ? -10.766 15.322 7.511 1.00 91.50 82 GLN A C 1
ATOM 628 O O . GLN A 1 82 ? -11.880 15.287 8.034 1.00 91.50 82 GLN A O 1
ATOM 633 N N . THR A 1 83 ? -10.559 15.832 6.297 1.00 89.88 83 THR A N 1
ATOM 634 C CA . THR A 1 83 ? -11.626 16.399 5.463 1.00 89.88 83 THR A CA 1
ATOM 635 C C . THR A 1 83 ? -12.695 15.351 5.141 1.00 89.88 83 THR A C 1
ATOM 637 O O . THR A 1 83 ? -13.891 15.625 5.241 1.00 89.88 83 THR A O 1
ATOM 640 N N . ALA A 1 84 ? -12.294 14.121 4.810 1.00 87.06 84 ALA A N 1
ATOM 641 C CA . ALA A 1 84 ? -13.218 13.020 4.559 1.00 87.06 84 ALA A CA 1
ATOM 642 C C . ALA A 1 84 ? -14.040 12.658 5.808 1.00 87.06 84 ALA A C 1
ATOM 644 O O . ALA A 1 84 ? -15.251 12.485 5.703 1.00 87.06 84 ALA A O 1
ATOM 645 N N . ILE A 1 85 ? -13.429 12.614 6.996 1.00 88.38 85 ILE A N 1
ATOM 646 C CA . ILE A 1 85 ? -14.149 12.389 8.260 1.00 88.38 85 ILE A CA 1
ATOM 647 C C . ILE A 1 85 ? -15.163 13.506 8.523 1.00 88.38 85 ILE A C 1
ATOM 649 O O . ILE A 1 85 ? -16.301 13.223 8.894 1.00 88.38 85 ILE A O 1
ATOM 653 N N . GLN A 1 86 ? -14.786 14.765 8.310 1.00 87.31 86 GLN A N 1
ATOM 654 C CA . GLN A 1 86 ? -15.684 15.904 8.517 1.00 87.31 86 GLN A CA 1
ATOM 655 C C . GLN A 1 86 ? -16.868 15.892 7.541 1.00 87.31 86 GLN A C 1
ATOM 657 O O . GLN A 1 86 ? -18.002 16.153 7.941 1.00 87.31 86 GLN A O 1
ATOM 662 N N . ASN A 1 87 ? -16.629 15.543 6.276 1.00 85.00 87 ASN A N 1
ATOM 663 C CA . ASN A 1 87 ? -17.657 15.565 5.235 1.00 85.00 87 ASN A CA 1
ATOM 664 C C . ASN A 1 87 ? -18.575 14.334 5.263 1.00 85.00 87 ASN A C 1
ATOM 666 O O . ASN A 1 87 ? -19.770 14.440 4.966 1.00 85.00 87 ASN A O 1
ATOM 670 N N . TYR A 1 88 ? -18.021 13.170 5.608 1.00 83.50 88 TYR A N 1
ATOM 671 C CA . TYR A 1 88 ? -18.667 11.870 5.423 1.00 83.50 88 TYR A CA 1
ATOM 672 C C . TYR A 1 88 ? -18.818 11.036 6.697 1.00 83.50 88 TYR A C 1
ATOM 674 O O . TYR A 1 88 ? -19.488 10.005 6.672 1.00 83.50 88 TYR A O 1
ATOM 682 N N . GLY A 1 89 ? -18.218 11.451 7.813 1.00 81.00 89 GLY A N 1
ATOM 683 C CA . GLY A 1 89 ? -18.401 10.788 9.099 1.00 81.00 89 GLY A CA 1
ATOM 684 C C . GLY A 1 89 ? -19.859 10.835 9.558 1.00 81.00 89 GLY A C 1
ATOM 685 O O . GLY A 1 89 ? -20.611 11.752 9.227 1.00 81.00 89 GLY A O 1
ATOM 686 N N . THR A 1 90 ? -20.267 9.849 10.355 1.00 82.06 90 THR A N 1
ATOM 687 C CA . THR A 1 90 ? -21.568 9.911 11.039 1.00 82.06 90 THR A CA 1
ATOM 688 C C . THR A 1 90 ? -21.560 11.028 12.083 1.00 82.06 90 THR A C 1
ATOM 690 O O . THR A 1 90 ? -20.501 11.428 12.567 1.00 82.06 90 THR A O 1
ATOM 693 N N . GLU A 1 91 ? -22.733 11.501 12.502 1.00 78.62 91 GLU A N 1
ATOM 694 C CA . GLU A 1 91 ? -22.833 12.545 13.534 1.00 78.62 91 GLU A CA 1
ATOM 695 C C . GLU A 1 91 ? -22.147 12.155 14.857 1.00 78.62 91 GLU A C 1
ATOM 697 O O . GLU A 1 91 ? -21.640 13.016 15.571 1.00 78.62 91 GLU A O 1
ATOM 702 N N . GLN A 1 92 ? -22.062 10.858 15.171 1.00 75.88 92 GLN A N 1
ATOM 703 C CA . GLN A 1 92 ? -21.309 10.363 16.329 1.00 75.88 92 GLN A CA 1
ATOM 704 C C . GLN A 1 92 ? -19.797 10.546 16.146 1.00 75.88 92 GLN A C 1
ATOM 706 O O . GLN A 1 92 ? -19.128 11.062 17.037 1.00 75.88 92 GLN A O 1
ATOM 711 N N . ILE A 1 93 ? -19.276 10.190 14.970 1.00 80.44 93 ILE A N 1
ATOM 712 C CA . ILE A 1 93 ? -17.855 10.344 14.628 1.00 80.44 93 ILE A CA 1
ATOM 713 C C . ILE A 1 93 ? -17.471 11.824 14.557 1.00 80.44 93 ILE A C 1
ATOM 715 O O . ILE A 1 93 ? -16.390 12.197 14.988 1.00 80.44 93 ILE A O 1
ATOM 719 N N . LYS A 1 94 ? -18.354 12.695 14.059 1.00 80.19 94 LYS A N 1
ATOM 720 C CA . LYS A 1 94 ? -18.090 14.141 14.040 1.00 80.19 94 LYS A CA 1
ATOM 721 C C . LYS A 1 94 ? -18.012 14.739 15.445 1.00 80.19 94 LYS A C 1
ATOM 723 O O . LYS A 1 94 ? -17.203 15.631 15.673 1.00 80.19 94 LYS A O 1
ATOM 728 N N . LYS A 1 95 ? -18.838 14.254 16.382 1.00 80.25 95 LYS A N 1
ATOM 729 C CA . LYS A 1 95 ? -18.825 14.697 17.788 1.00 80.25 95 LYS A CA 1
ATOM 730 C C . LYS A 1 95 ? -17.579 14.229 18.537 1.00 80.25 95 LYS A C 1
ATOM 732 O O . LYS A 1 95 ? -17.063 14.982 19.356 1.00 80.25 95 LYS A O 1
ATOM 737 N N . LYS A 1 96 ? -17.104 13.012 18.259 1.00 82.06 96 LYS A N 1
ATOM 738 C CA . LYS A 1 96 ? -15.870 12.459 18.825 1.00 82.06 96 LYS A CA 1
ATOM 739 C C . LYS A 1 96 ? -15.006 11.854 17.710 1.00 82.06 96 LYS A C 1
ATOM 741 O O . LYS A 1 96 ? -15.112 10.655 17.443 1.00 82.06 96 LYS A O 1
ATOM 746 N N . PRO A 1 97 ? -14.194 12.674 17.016 1.00 81.38 97 PRO A N 1
ATOM 747 C CA . PRO A 1 97 ? -13.406 12.190 15.893 1.00 81.38 97 PRO A CA 1
ATOM 748 C C . PRO A 1 97 ? -12.285 11.260 16.377 1.00 81.38 97 PRO A C 1
ATOM 750 O O . PRO A 1 97 ? -11.582 11.602 17.331 1.00 81.38 97 PRO A O 1
ATOM 753 N N . PRO A 1 98 ? -12.078 10.102 15.723 1.00 86.81 98 PRO A N 1
ATOM 754 C CA . PRO A 1 98 ? -10.950 9.236 16.027 1.00 86.81 98 PRO A CA 1
ATOM 755 C C . PRO A 1 98 ? -9.635 9.941 15.684 1.00 86.81 98 PRO A C 1
ATOM 757 O O . PRO A 1 98 ? -9.549 10.729 14.735 1.00 86.81 98 PRO A O 1
ATOM 760 N N . LYS A 1 99 ? -8.580 9.630 16.436 1.00 90.69 99 LYS A N 1
ATOM 761 C CA . LYS A 1 99 ? -7.254 10.206 16.214 1.00 90.69 99 LYS A CA 1
ATOM 762 C C . LYS A 1 99 ? -6.534 9.407 15.132 1.00 90.69 99 LYS A C 1
ATOM 764 O O . LYS A 1 99 ? -6.117 8.275 15.362 1.00 90.69 99 LYS A O 1
ATOM 769 N N . ILE A 1 100 ? -6.353 10.007 13.958 1.00 93.06 100 ILE A N 1
ATOM 770 C CA . ILE A 1 100 ? -5.567 9.409 12.871 1.00 93.06 100 ILE A CA 1
ATOM 771 C C . ILE A 1 100 ? -4.143 9.951 12.911 1.00 93.06 100 ILE A C 1
ATOM 773 O O . ILE A 1 100 ? -3.904 11.140 12.694 1.00 93.06 100 ILE A O 1
ATOM 777 N N . VAL A 1 101 ? -3.191 9.058 13.166 1.00 95.12 101 VAL A N 1
ATOM 778 C CA . VAL A 1 101 ? -1.759 9.349 13.147 1.00 95.12 101 VAL A CA 1
ATOM 779 C C . VAL A 1 101 ? -1.192 8.841 11.828 1.00 95.12 101 VAL A C 1
ATOM 781 O O . VAL A 1 101 ? -1.067 7.638 11.625 1.00 95.12 101 VAL A O 1
ATOM 784 N N . VAL A 1 102 ? -0.856 9.765 10.929 1.00 96.12 102 VAL A N 1
ATOM 785 C CA . VAL A 1 102 ? -0.183 9.453 9.660 1.00 96.12 102 VAL A CA 1
ATOM 786 C C . VAL A 1 102 ? 1.307 9.742 9.807 1.00 96.12 102 VAL A C 1
ATOM 788 O O . VAL A 1 102 ? 1.686 10.893 10.068 1.00 96.12 102 VAL A O 1
ATOM 791 N N . LYS A 1 103 ? 2.119 8.697 9.642 1.00 95.69 103 LYS A N 1
ATOM 792 C CA . LYS A 1 103 ? 3.586 8.704 9.658 1.00 95.69 103 LYS A CA 1
ATOM 793 C C . LYS A 1 103 ? 4.104 8.185 8.320 1.00 95.69 103 LYS A C 1
ATOM 795 O O . LYS A 1 103 ? 3.417 7.416 7.658 1.00 95.69 103 LYS A O 1
ATOM 800 N N . SER A 1 104 ? 5.299 8.580 7.912 1.00 93.44 104 SER A N 1
ATOM 801 C CA . SER A 1 104 ? 5.905 8.133 6.657 1.00 93.44 104 SER A CA 1
ATOM 802 C C . SER A 1 104 ? 7.357 7.733 6.848 1.00 93.44 104 SER A C 1
ATOM 804 O O . SER A 1 104 ? 8.053 8.367 7.639 1.00 93.44 104 SER A O 1
ATOM 806 N N . ILE A 1 105 ? 7.813 6.752 6.073 1.00 92.44 105 ILE A N 1
ATOM 807 C CA . ILE A 1 105 ? 9.226 6.368 6.006 1.00 92.44 105 ILE A CA 1
ATOM 808 C C . ILE A 1 105 ? 9.890 6.917 4.739 1.00 92.44 105 ILE A C 1
ATOM 810 O O . ILE A 1 105 ? 9.235 7.102 3.714 1.00 92.44 105 ILE A O 1
ATOM 814 N N . ASP A 1 106 ? 11.196 7.148 4.813 1.00 86.62 106 ASP A N 1
ATOM 815 C CA . ASP A 1 106 ? 12.056 7.604 3.722 1.00 86.62 106 ASP A CA 1
ATOM 816 C C . ASP A 1 106 ? 13.302 6.711 3.624 1.00 86.62 106 ASP A C 1
ATOM 818 O O . ASP A 1 106 ? 14.413 7.091 3.995 1.00 86.62 106 ASP A O 1
ATOM 822 N N . TYR A 1 107 ? 13.110 5.480 3.149 1.00 85.19 107 TYR A N 1
ATOM 823 C CA . TYR A 1 107 ? 14.221 4.573 2.840 1.00 85.19 107 TYR A CA 1
ATOM 824 C C . TYR A 1 107 ? 14.971 5.006 1.565 1.00 85.19 107 TYR A C 1
ATOM 826 O O . TYR A 1 107 ? 16.146 4.691 1.377 1.00 85.19 107 TYR A O 1
ATOM 834 N N . CYS A 1 108 ? 14.292 5.734 0.674 1.00 77.44 108 CYS A N 1
ATOM 835 C CA . CYS A 1 108 ? 14.774 6.098 -0.653 1.00 77.44 108 CYS A CA 1
ATOM 836 C C . CYS A 1 108 ? 15.964 7.054 -0.596 1.00 77.44 108 CYS A C 1
ATOM 838 O O . CYS A 1 108 ? 16.915 6.878 -1.361 1.00 77.44 108 CYS A O 1
ATOM 840 N N . SER A 1 109 ? 15.920 8.048 0.299 1.00 75.12 109 SER A N 1
ATOM 841 C CA . SER A 1 109 ? 17.023 8.998 0.477 1.00 75.12 109 SER A CA 1
ATOM 842 C C . SER A 1 109 ? 18.316 8.283 0.874 1.00 75.12 109 SER A C 1
ATOM 844 O O . SER A 1 109 ? 19.345 8.498 0.241 1.00 75.12 109 SER A O 1
ATOM 846 N N . VAL A 1 110 ? 18.241 7.332 1.811 1.00 73.62 110 VAL A N 1
ATOM 847 C CA . VAL A 1 110 ? 19.401 6.552 2.277 1.00 73.62 110 VAL A CA 1
ATOM 848 C C . VAL A 1 110 ? 19.978 5.683 1.152 1.00 73.62 110 VAL A C 1
ATOM 850 O O . VAL A 1 110 ? 21.171 5.727 0.864 1.00 73.62 110 VAL A O 1
ATOM 853 N N . VAL A 1 111 ? 19.125 4.934 0.447 1.00 72.69 111 VAL A N 1
ATOM 854 C CA . VAL A 1 111 ? 19.569 3.974 -0.580 1.00 72.69 111 VAL A CA 1
ATOM 855 C C . VAL A 1 111 ? 20.118 4.665 -1.837 1.00 72.69 111 VAL A C 1
ATOM 857 O O . VAL A 1 111 ? 21.053 4.165 -2.469 1.00 72.69 111 VAL A O 1
ATOM 860 N N . ARG A 1 112 ? 19.556 5.815 -2.238 1.00 66.00 112 ARG A N 1
ATOM 861 C CA . ARG A 1 112 ? 20.007 6.541 -3.439 1.00 66.00 112 ARG A CA 1
ATOM 862 C C . ARG A 1 112 ? 21.255 7.396 -3.189 1.00 66.00 112 ARG A C 1
ATOM 864 O O . ARG A 1 112 ? 22.053 7.528 -4.122 1.00 66.00 112 ARG A O 1
ATOM 871 N N . GLU A 1 113 ? 21.454 7.932 -1.982 1.00 61.16 113 GLU A N 1
ATOM 872 C CA . GLU A 1 113 ? 22.672 8.678 -1.617 1.00 61.16 113 GLU A CA 1
ATOM 873 C C . GLU A 1 113 ? 23.927 7.794 -1.667 1.00 61.16 113 GLU A C 1
ATOM 875 O O . GLU A 1 113 ? 24.947 8.213 -2.212 1.00 61.16 113 GLU A O 1
ATOM 880 N N . GLU A 1 114 ? 23.837 6.534 -1.232 1.00 56.62 114 GLU A N 1
ATOM 881 C CA . GLU A 1 114 ? 24.962 5.586 -1.291 1.00 56.62 114 GLU A CA 1
ATOM 882 C C . GLU A 1 114 ? 25.358 5.174 -2.726 1.00 56.62 114 GLU A C 1
ATOM 884 O O . GLU A 1 114 ? 26.483 4.733 -2.971 1.00 56.62 114 GLU A O 1
ATOM 889 N N . GLY A 1 115 ? 24.442 5.292 -3.695 1.00 56.62 115 GLY A N 1
ATOM 890 C CA . GLY A 1 115 ? 24.605 4.726 -5.038 1.00 56.62 115 GLY A CA 1
ATOM 891 C C . GLY A 1 115 ? 25.049 5.693 -6.144 1.00 56.62 115 GLY A C 1
ATOM 892 O O . GLY A 1 115 ? 25.509 5.249 -7.204 1.00 56.62 115 GLY A O 1
ATOM 893 N N . GLY A 1 116 ? 24.891 7.009 -5.948 1.00 59.00 116 GLY A N 1
ATOM 894 C CA . GLY A 1 116 ? 25.237 8.036 -6.947 1.00 59.00 116 GLY A CA 1
ATOM 895 C C . GLY A 1 116 ? 24.484 7.910 -8.285 1.00 59.00 116 GLY A C 1
ATOM 896 O O . GLY A 1 116 ? 24.977 8.340 -9.332 1.00 59.00 116 GLY A O 1
ATOM 897 N N . TYR A 1 117 ? 23.312 7.264 -8.292 1.00 61.56 117 TYR A N 1
ATOM 898 C CA . TYR A 1 117 ? 22.587 6.917 -9.521 1.00 61.56 117 TYR A CA 1
ATOM 899 C C . TYR A 1 117 ? 21.921 8.122 -10.196 1.00 61.56 117 TYR A C 1
ATOM 901 O O . TYR A 1 117 ? 21.892 8.170 -11.425 1.00 61.56 117 TYR A O 1
ATOM 909 N N . ASN A 1 118 ? 21.462 9.119 -9.431 1.00 59.22 118 ASN A N 1
ATOM 910 C CA . ASN A 1 118 ? 20.821 10.326 -9.975 1.00 59.22 118 ASN A CA 1
ATOM 911 C C . ASN A 1 118 ? 21.731 11.067 -10.965 1.00 59.22 118 ASN A C 1
ATOM 913 O O . ASN A 1 118 ? 21.293 11.432 -12.056 1.00 59.22 118 ASN A O 1
ATOM 917 N N . ASP A 1 119 ? 23.018 11.198 -10.638 1.00 61.41 119 ASP A N 1
ATOM 918 C CA . ASP A 1 119 ? 23.996 11.858 -11.505 1.00 61.41 119 ASP A CA 1
ATOM 919 C C . ASP A 1 119 ? 24.277 11.049 -12.773 1.00 61.41 119 ASP A C 1
ATOM 921 O O . ASP A 1 119 ? 24.447 11.612 -13.855 1.00 61.41 119 ASP A O 1
ATOM 925 N N . LYS A 1 120 ? 24.305 9.716 -12.668 1.00 63.34 120 LYS A N 1
ATOM 926 C CA . LYS A 1 120 ? 24.510 8.824 -13.819 1.00 63.34 120 LYS A CA 1
ATOM 927 C C . LYS A 1 120 ? 23.301 8.837 -14.758 1.00 63.34 120 LYS A C 1
ATOM 929 O O . LYS A 1 120 ? 23.475 8.904 -15.971 1.00 63.34 120 LYS A O 1
ATOM 934 N N . LEU A 1 121 ? 22.088 8.835 -14.210 1.00 62.03 121 LEU A N 1
ATOM 935 C CA . LEU A 1 121 ? 20.834 8.854 -14.966 1.00 62.03 121 LEU A CA 1
ATOM 936 C C . LEU A 1 121 ? 20.542 10.213 -15.598 1.00 62.03 121 LEU A C 1
ATOM 938 O O . LEU A 1 121 ? 20.117 10.275 -16.752 1.00 62.03 121 LEU A O 1
ATOM 942 N N . GLY A 1 122 ? 20.830 11.304 -14.886 1.00 62.97 122 GLY A N 1
ATOM 943 C CA . GLY A 1 122 ? 20.719 12.660 -15.420 1.00 62.97 122 GLY A CA 1
ATOM 944 C C . GLY A 1 122 ? 21.645 12.910 -16.615 1.00 62.97 122 GLY A C 1
ATOM 945 O O . GLY A 1 122 ? 21.309 13.706 -17.489 1.00 62.97 122 GLY A O 1
ATOM 946 N N . ARG A 1 123 ? 22.783 12.200 -16.699 1.00 63.97 123 ARG A N 1
ATOM 947 C CA . ARG A 1 123 ? 23.706 12.263 -17.849 1.00 63.97 123 ARG A CA 1
ATOM 948 C C . ARG A 1 123 ? 23.174 11.558 -19.095 1.00 63.97 123 ARG A C 1
ATOM 950 O O . ARG A 1 123 ? 23.453 12.020 -20.196 1.00 63.97 123 ARG A O 1
ATOM 957 N N . VAL A 1 124 ? 22.443 10.454 -18.936 1.00 66.69 124 VAL A N 1
ATOM 958 C CA . VAL A 1 124 ? 21.908 9.666 -20.067 1.00 66.69 124 VAL A CA 1
ATOM 959 C C . VAL A 1 124 ? 20.487 10.075 -20.461 1.00 66.69 124 VAL A C 1
ATOM 961 O O . VAL A 1 124 ? 20.026 9.752 -21.553 1.00 66.69 124 VAL A O 1
ATOM 964 N N . SER A 1 125 ? 19.788 10.804 -19.590 1.00 64.06 125 SER A N 1
ATOM 965 C CA . SER A 1 125 ? 18.436 11.288 -19.852 1.00 64.06 125 SER A CA 1
ATOM 966 C C . SER A 1 125 ? 18.458 12.514 -20.759 1.00 64.06 125 SER A C 1
ATOM 968 O O . SER A 1 125 ? 19.084 13.530 -20.458 1.00 64.06 125 SER A O 1
ATOM 970 N N . MET A 1 126 ? 17.715 12.447 -21.863 1.00 61.16 126 MET A N 1
ATOM 971 C CA . MET A 1 126 ? 17.477 13.617 -22.706 1.00 61.16 126 MET A CA 1
ATOM 972 C C . MET A 1 126 ? 16.745 14.712 -21.921 1.00 61.16 126 MET A C 1
ATOM 974 O O . MET A 1 126 ? 15.689 14.464 -21.341 1.00 61.16 126 MET A O 1
ATOM 978 N N . LYS A 1 127 ? 17.279 15.938 -21.966 1.00 63.72 127 LYS A N 1
ATOM 979 C CA . LYS A 1 127 ? 16.706 17.118 -21.294 1.00 63.72 127 LYS A CA 1
ATOM 980 C C . LYS A 1 127 ? 15.545 17.775 -22.063 1.00 63.72 127 LYS A C 1
ATOM 982 O O . LYS A 1 127 ? 14.884 18.650 -21.517 1.00 63.72 127 LYS A O 1
ATOM 987 N N . SER A 1 128 ? 15.295 17.375 -23.313 1.00 57.34 128 SER A N 1
ATOM 988 C CA . SER A 1 128 ? 14.251 17.923 -24.195 1.00 57.34 128 SER A CA 1
ATOM 989 C C . SER A 1 128 ? 13.230 16.855 -24.629 1.00 57.34 128 SER A C 1
ATOM 991 O O . SER A 1 128 ? 13.559 15.671 -24.748 1.00 57.34 128 SER A O 1
ATOM 993 N N . GLY A 1 129 ? 11.974 17.264 -24.863 1.00 65.56 129 GLY A N 1
ATOM 994 C CA . GLY A 1 129 ? 10.866 16.396 -25.302 1.00 65.56 129 GLY A CA 1
ATOM 995 C C . GLY A 1 129 ? 9.823 16.118 -24.210 1.00 65.56 129 GLY A C 1
ATOM 996 O O . GLY A 1 129 ? 9.547 16.985 -23.384 1.00 65.56 129 GLY A O 1
ATOM 997 N N . ALA A 1 130 ? 9.235 14.913 -24.200 1.00 63.69 130 ALA A N 1
ATOM 998 C CA . ALA A 1 130 ? 8.207 14.487 -23.240 1.00 63.69 130 ALA A CA 1
ATOM 999 C C . ALA A 1 130 ? 8.772 14.266 -21.819 1.00 63.69 130 ALA A C 1
ATOM 1001 O O . ALA A 1 130 ? 8.857 13.139 -21.334 1.00 63.69 130 ALA A O 1
ATOM 1002 N N . ALA A 1 131 ? 9.187 15.350 -21.159 1.00 65.00 131 ALA A N 1
ATOM 1003 C CA . ALA A 1 131 ? 9.860 15.331 -19.861 1.00 65.00 131 ALA A CA 1
ATOM 1004 C C . ALA A 1 131 ? 9.053 14.598 -18.775 1.00 65.00 131 ALA A C 1
ATOM 1006 O O . ALA A 1 131 ? 9.630 13.827 -18.016 1.00 65.00 131 ALA A O 1
ATOM 1007 N N . LEU A 1 132 ? 7.726 14.770 -18.750 1.00 60.50 132 LEU A N 1
ATOM 1008 C CA . LEU A 1 132 ? 6.840 14.081 -17.806 1.00 60.50 132 LEU A CA 1
ATOM 1009 C C . LEU A 1 132 ? 6.826 12.561 -18.037 1.00 60.50 132 LEU A C 1
ATOM 1011 O O . LEU A 1 132 ? 7.025 11.796 -17.099 1.00 60.50 132 LEU A O 1
ATOM 1015 N N . LEU A 1 133 ? 6.655 12.118 -19.288 1.00 63.91 133 LEU A N 1
ATOM 1016 C CA . LEU A 1 133 ? 6.659 10.691 -19.631 1.00 63.91 133 LEU A CA 1
ATOM 1017 C C . LEU A 1 133 ? 8.026 10.054 -19.374 1.00 63.91 133 LEU A C 1
ATOM 1019 O O . LEU A 1 133 ? 8.095 8.940 -18.870 1.00 63.91 133 LEU A O 1
ATOM 1023 N N . ARG A 1 134 ? 9.119 10.771 -19.665 1.00 67.00 134 ARG A N 1
ATOM 1024 C CA . ARG A 1 134 ? 10.479 10.312 -19.355 1.00 67.00 134 ARG A CA 1
ATOM 1025 C C . ARG A 1 134 ? 10.732 10.241 -17.857 1.00 67.00 134 ARG A C 1
ATOM 1027 O O . ARG A 1 134 ? 11.390 9.310 -17.425 1.00 67.00 134 ARG A O 1
ATOM 1034 N N . MET A 1 135 ? 10.217 11.184 -17.073 1.00 68.31 135 MET A N 1
ATOM 1035 C CA . MET A 1 135 ? 10.311 11.139 -15.614 1.00 68.31 135 MET A CA 1
ATOM 1036 C C . MET A 1 135 ? 9.598 9.901 -15.064 1.00 68.31 135 MET A C 1
ATOM 1038 O O . MET A 1 135 ? 10.212 9.157 -14.313 1.00 68.31 135 MET A O 1
ATOM 1042 N N . ILE A 1 136 ? 8.354 9.641 -15.484 1.00 65.56 136 ILE A N 1
ATOM 1043 C CA . ILE A 1 136 ? 7.600 8.446 -15.065 1.00 65.56 136 ILE A CA 1
ATOM 1044 C C . ILE A 1 136 ? 8.332 7.177 -15.502 1.00 65.56 136 ILE A C 1
ATOM 1046 O O . ILE A 1 136 ? 8.589 6.310 -14.679 1.00 65.56 136 ILE A O 1
ATOM 1050 N N . ALA A 1 137 ? 8.721 7.088 -16.777 1.00 67.75 137 ALA A N 1
ATOM 1051 C CA . ALA A 1 137 ? 9.426 5.926 -17.305 1.00 67.75 137 ALA A CA 1
ATOM 1052 C C . ALA A 1 137 ? 10.757 5.686 -16.585 1.00 67.75 137 ALA A C 1
ATOM 1054 O O . ALA A 1 137 ? 11.078 4.546 -16.271 1.00 67.75 137 ALA A O 1
ATOM 1055 N N . ASN A 1 138 ? 11.517 6.745 -16.295 1.00 68.25 138 ASN A N 1
ATOM 1056 C CA . ASN A 1 138 ? 12.762 6.640 -15.549 1.00 68.25 138 ASN A CA 1
ATOM 1057 C C . ASN A 1 138 ? 12.495 6.185 -14.113 1.00 68.25 138 ASN A C 1
ATOM 1059 O O . ASN A 1 138 ? 13.095 5.197 -13.712 1.00 68.25 138 ASN A O 1
ATOM 1063 N N . GLU A 1 139 ? 11.602 6.838 -13.359 1.00 65.94 139 GLU A N 1
ATOM 1064 C CA . GLU A 1 139 ? 11.278 6.417 -11.986 1.00 65.94 139 GLU A CA 1
ATOM 1065 C C . GLU A 1 139 ? 10.812 4.954 -11.963 1.00 65.94 139 GLU A C 1
ATOM 1067 O O . GLU A 1 139 ? 11.428 4.140 -11.288 1.00 65.94 139 GLU A O 1
ATOM 1072 N N . SER A 1 140 ? 9.844 4.559 -12.795 1.00 66.25 140 SER A N 1
ATOM 1073 C CA . SER A 1 140 ? 9.360 3.173 -12.841 1.00 66.25 140 SER A CA 1
ATOM 1074 C C . SER A 1 140 ? 10.424 2.161 -13.288 1.00 66.25 140 SER A C 1
ATOM 1076 O O . SER A 1 140 ? 10.530 1.085 -12.704 1.00 66.25 140 SER A O 1
ATOM 1078 N N . MET A 1 141 ? 11.231 2.469 -14.309 1.00 68.50 141 MET A N 1
ATOM 1079 C CA . MET A 1 141 ? 12.261 1.548 -14.807 1.00 68.50 141 MET A CA 1
ATOM 1080 C C . MET A 1 141 ? 13.409 1.396 -13.807 1.00 68.50 141 MET A C 1
ATOM 1082 O O . MET A 1 141 ? 13.896 0.288 -13.595 1.00 68.50 141 MET A O 1
ATOM 1086 N N . ILE A 1 142 ? 13.846 2.491 -13.184 1.00 70.81 142 ILE A N 1
ATOM 1087 C CA . ILE A 1 142 ? 14.890 2.451 -12.158 1.00 70.81 142 ILE A CA 1
ATOM 1088 C C . ILE A 1 142 ? 14.382 1.687 -10.938 1.00 70.81 142 ILE A C 1
ATOM 1090 O O . ILE A 1 142 ? 15.135 0.881 -10.407 1.00 70.81 142 ILE A O 1
ATOM 1094 N N . ASP A 1 143 ? 13.130 1.892 -10.526 1.00 71.88 143 ASP A N 1
ATOM 1095 C CA . ASP A 1 143 ? 12.487 1.159 -9.430 1.00 71.88 143 ASP A CA 1
ATOM 1096 C C . ASP A 1 143 ? 12.535 -0.351 -9.669 1.00 71.88 143 ASP A C 1
ATOM 1098 O O . ASP A 1 143 ? 13.013 -1.093 -8.809 1.00 71.88 143 ASP A O 1
ATOM 1102 N N . VAL A 1 144 ? 12.156 -0.803 -10.867 1.00 72.69 144 VAL A N 1
ATOM 1103 C CA . VAL A 1 144 ? 12.252 -2.218 -11.260 1.00 72.69 144 VAL A CA 1
ATOM 1104 C C . VAL A 1 144 ? 13.698 -2.711 -11.258 1.00 72.69 144 VAL A C 1
ATOM 1106 O O . VAL A 1 144 ? 14.005 -3.730 -10.641 1.00 72.69 144 VAL A O 1
ATOM 1109 N N . LEU A 1 145 ? 14.612 -1.990 -11.909 1.00 73.38 145 LEU A N 1
ATOM 1110 C CA . LEU A 1 145 ? 16.007 -2.422 -12.043 1.00 73.38 145 LEU A CA 1
ATOM 1111 C C . LEU A 1 145 ? 16.756 -2.437 -10.706 1.00 73.38 145 LEU A C 1
ATOM 1113 O O . LEU A 1 145 ? 17.537 -3.351 -10.445 1.00 73.38 145 LEU A O 1
ATOM 1117 N N . MET A 1 146 ? 16.533 -1.431 -9.860 1.00 74.06 146 MET A N 1
ATOM 1118 C CA . MET A 1 146 ? 17.156 -1.333 -8.545 1.00 74.06 146 MET A CA 1
ATOM 1119 C C . MET A 1 146 ? 16.602 -2.394 -7.606 1.00 74.06 146 MET A C 1
ATOM 1121 O O . MET A 1 146 ? 17.384 -3.061 -6.935 1.00 74.06 146 MET A O 1
ATOM 1125 N N . TYR A 1 147 ? 15.286 -2.603 -7.585 1.00 80.56 147 TYR A N 1
ATOM 1126 C CA . TYR A 1 147 ? 14.684 -3.584 -6.687 1.00 80.56 147 TYR A CA 1
ATOM 1127 C C . TYR A 1 147 ? 14.927 -5.039 -7.124 1.00 80.56 147 TYR A C 1
ATOM 1129 O O . TYR A 1 147 ? 14.922 -5.933 -6.285 1.00 80.56 147 TYR A O 1
ATOM 1137 N N . ASN A 1 148 ? 15.243 -5.283 -8.402 1.00 79.12 148 ASN A N 1
ATOM 1138 C CA . ASN A 1 148 ? 15.703 -6.592 -8.884 1.00 79.12 148 ASN A CA 1
ATOM 1139 C C . ASN A 1 148 ? 17.157 -6.922 -8.475 1.00 79.12 148 ASN A C 1
ATOM 1141 O O . ASN A 1 148 ? 17.620 -8.049 -8.633 1.00 79.12 148 ASN A O 1
ATOM 1145 N N . SER A 1 149 ? 17.917 -5.949 -7.960 1.00 82.75 149 SER A N 1
ATOM 1146 C CA . SER A 1 149 ? 19.248 -6.200 -7.405 1.00 82.75 149 SER A CA 1
ATOM 1147 C C . SER A 1 149 ? 19.136 -6.660 -5.954 1.00 82.75 149 SER A C 1
ATOM 1149 O O . SER A 1 149 ? 18.810 -5.865 -5.076 1.00 82.75 149 SER A O 1
ATOM 1151 N N . GLU A 1 150 ? 19.503 -7.913 -5.676 1.00 81.31 150 GLU A N 1
ATOM 1152 C CA . GLU A 1 150 ? 19.495 -8.507 -4.326 1.00 81.31 150 GLU A CA 1
ATOM 1153 C C . GLU A 1 150 ? 20.175 -7.636 -3.262 1.00 81.31 150 GLU A C 1
ATOM 1155 O O . GLU A 1 150 ? 19.708 -7.528 -2.127 1.00 81.31 150 GLU A O 1
ATOM 1160 N N . LYS A 1 151 ? 21.280 -6.974 -3.625 1.00 82.56 151 LYS A N 1
ATOM 1161 C CA . LYS A 1 151 ? 21.989 -6.073 -2.711 1.00 82.56 151 LYS A CA 1
ATOM 1162 C C . LYS A 1 151 ? 21.119 -4.872 -2.334 1.00 82.56 151 LYS A C 1
ATOM 1164 O O . LYS A 1 151 ? 20.981 -4.567 -1.153 1.00 82.56 151 LYS A O 1
ATOM 1169 N N . ILE A 1 152 ? 20.546 -4.203 -3.333 1.00 81.19 152 ILE A N 1
ATOM 1170 C CA . ILE A 1 152 ? 19.754 -2.984 -3.137 1.00 81.19 152 ILE A CA 1
ATOM 1171 C C . ILE A 1 152 ? 18.424 -3.328 -2.461 1.00 81.19 152 ILE A C 1
ATOM 1173 O O . ILE A 1 152 ? 18.030 -2.650 -1.517 1.00 81.19 152 ILE A O 1
ATOM 1177 N N . LYS A 1 153 ? 17.778 -4.427 -2.867 1.00 85.31 153 LYS A N 1
ATOM 1178 C CA . LYS A 1 153 ? 16.571 -4.964 -2.231 1.00 85.31 153 LYS A CA 1
ATOM 1179 C C . LYS A 1 153 ? 16.764 -5.157 -0.725 1.00 85.31 153 LYS A C 1
ATOM 1181 O O . LYS A 1 153 ? 15.957 -4.667 0.063 1.00 85.31 153 LYS A O 1
ATOM 1186 N N . LYS A 1 154 ? 17.861 -5.801 -0.306 1.00 85.56 154 LYS A N 1
ATOM 1187 C CA . LYS A 1 154 ? 18.187 -5.995 1.119 1.00 85.56 154 LYS A CA 1
ATOM 1188 C C . LYS A 1 154 ? 18.392 -4.678 1.864 1.00 85.56 154 LYS A C 1
ATOM 1190 O O . LYS A 1 154 ? 17.900 -4.546 2.980 1.00 85.56 154 LYS A O 1
ATOM 1195 N N . GLN A 1 155 ? 19.075 -3.708 1.254 1.00 86.25 155 GLN A N 1
ATOM 1196 C CA . GLN A 1 155 ? 19.248 -2.378 1.847 1.00 86.25 155 GLN A CA 1
ATOM 1197 C C . GLN A 1 155 ? 17.902 -1.663 2.028 1.00 86.25 155 GLN A C 1
ATOM 1199 O O . GLN A 1 155 ? 17.612 -1.192 3.125 1.00 86.25 155 GLN A O 1
ATOM 1204 N N . ILE A 1 156 ? 17.052 -1.654 0.992 1.00 88.88 156 ILE A N 1
ATOM 1205 C CA . ILE A 1 156 ? 15.706 -1.060 1.034 1.00 88.88 156 ILE A CA 1
ATOM 1206 C C . ILE A 1 156 ? 14.873 -1.682 2.155 1.00 88.88 156 ILE A C 1
ATOM 1208 O O . ILE A 1 156 ? 14.279 -0.958 2.955 1.00 88.88 156 ILE A O 1
ATOM 1212 N N . LEU A 1 157 ? 14.834 -3.014 2.231 1.00 89.94 157 LEU A N 1
ATOM 1213 C CA . LEU A 1 157 ? 14.058 -3.726 3.243 1.00 89.94 157 LEU A CA 1
ATOM 1214 C C . LEU A 1 157 ? 14.596 -3.466 4.651 1.00 89.94 157 LEU A C 1
ATOM 1216 O O . LEU A 1 157 ? 13.813 -3.152 5.541 1.00 89.94 157 LEU A O 1
ATOM 1220 N N . SER A 1 158 ? 15.914 -3.543 4.852 1.00 90.12 158 SER A N 1
ATOM 1221 C CA . SER A 1 158 ? 16.543 -3.300 6.155 1.00 90.12 158 SER A CA 1
ATOM 1222 C C . SER A 1 158 ? 16.259 -1.890 6.672 1.00 90.12 158 SER A C 1
ATOM 1224 O O . SER A 1 158 ? 15.869 -1.723 7.827 1.00 90.12 158 SER A O 1
ATOM 1226 N N . GLU A 1 159 ? 16.422 -0.877 5.820 1.00 91.06 159 GLU A N 1
ATOM 1227 C CA . GLU A 1 159 ? 16.161 0.511 6.200 1.00 91.06 159 GLU A CA 1
ATOM 1228 C C . GLU A 1 159 ? 14.665 0.754 6.443 1.00 91.06 159 GLU A C 1
ATOM 1230 O O . GLU A 1 159 ? 14.289 1.408 7.415 1.00 91.06 159 GLU A O 1
ATOM 1235 N N . SER A 1 160 ? 13.793 0.152 5.627 1.00 92.88 160 SER A N 1
ATOM 1236 C CA . SER A 1 160 ? 12.341 0.232 5.830 1.00 92.88 160 SER A CA 1
ATOM 1237 C C . SER A 1 160 ? 11.912 -0.399 7.155 1.00 92.88 160 SER A C 1
ATOM 1239 O O . SER A 1 160 ? 11.137 0.202 7.894 1.00 92.88 160 SER A O 1
ATOM 1241 N N . VAL A 1 161 ? 12.440 -1.580 7.498 1.00 93.25 161 VAL A N 1
ATOM 1242 C CA . VAL A 1 161 ? 12.174 -2.256 8.781 1.00 93.25 161 VAL A CA 1
ATOM 1243 C C . VAL A 1 161 ? 12.596 -1.384 9.952 1.00 93.25 161 VAL A C 1
ATOM 1245 O O . VAL A 1 161 ? 11.833 -1.237 10.904 1.00 93.25 161 VAL A O 1
ATOM 1248 N N . LYS A 1 162 ? 13.798 -0.806 9.885 1.00 93.12 162 LYS A N 1
ATOM 1249 C CA . LYS A 1 162 ? 14.324 0.074 10.927 1.00 93.12 162 LYS A CA 1
ATOM 1250 C C . LYS A 1 162 ? 13.389 1.262 11.160 1.00 93.12 162 LYS A C 1
ATOM 1252 O O . LYS A 1 162 ? 12.869 1.399 12.258 1.00 93.12 162 LYS A O 1
ATOM 1257 N N . GLN A 1 163 ? 13.078 2.032 10.116 1.00 94.50 163 GLN A N 1
ATOM 1258 C CA . GLN A 1 163 ? 12.229 3.221 10.251 1.00 94.50 163 GLN A CA 1
ATOM 1259 C C . GLN A 1 163 ? 10.791 2.890 10.686 1.00 94.50 163 GLN A C 1
ATOM 1261 O O . GLN A 1 163 ? 10.198 3.628 11.471 1.00 94.50 163 GLN A O 1
ATOM 1266 N N . ILE A 1 164 ? 10.214 1.777 10.216 1.00 95.38 164 ILE A N 1
ATOM 1267 C CA . ILE A 1 164 ? 8.889 1.326 10.674 1.00 95.38 164 ILE A CA 1
ATOM 1268 C C . ILE A 1 164 ? 8.934 0.946 12.161 1.00 95.38 164 ILE A C 1
ATOM 1270 O O . ILE A 1 164 ? 8.016 1.278 12.909 1.00 95.38 164 ILE A O 1
ATOM 1274 N N . ASN A 1 165 ? 9.991 0.264 12.603 1.00 94.75 165 ASN A N 1
ATOM 1275 C CA . ASN A 1 165 ? 10.150 -0.116 14.003 1.00 94.75 165 ASN A CA 1
ATOM 1276 C C . ASN A 1 165 ? 10.406 1.090 14.911 1.00 94.75 165 ASN A C 1
ATOM 1278 O O . ASN A 1 165 ? 9.863 1.100 16.012 1.00 94.75 165 ASN A O 1
ATOM 1282 N N . ASP A 1 166 ? 11.131 2.107 14.445 1.00 95.19 166 ASP A N 1
ATOM 1283 C CA . ASP A 1 166 ? 11.294 3.380 15.156 1.00 95.19 166 ASP A CA 1
ATOM 1284 C C . ASP A 1 166 ? 9.924 4.061 15.355 1.00 95.19 166 ASP A C 1
ATOM 1286 O O . ASP A 1 166 ? 9.591 4.497 16.455 1.00 95.19 166 ASP A O 1
ATOM 1290 N N . ILE A 1 167 ? 9.058 4.055 14.329 1.00 95.19 167 ILE A N 1
ATOM 1291 C CA . ILE A 1 167 ? 7.670 4.538 14.457 1.00 95.19 167 ILE A CA 1
ATOM 1292 C C . ILE A 1 167 ? 6.886 3.706 15.483 1.00 95.19 167 ILE A C 1
ATOM 1294 O O . ILE A 1 167 ? 6.086 4.260 16.231 1.00 95.19 167 ILE A O 1
ATOM 1298 N N . PHE A 1 168 ? 7.076 2.387 15.538 1.00 94.25 168 PHE A N 1
ATOM 1299 C CA . PHE A 1 168 ? 6.407 1.561 16.547 1.00 94.25 168 PHE A CA 1
ATOM 1300 C C . PHE A 1 168 ? 6.904 1.828 17.969 1.00 94.25 168 PHE A C 1
ATOM 1302 O O . PHE A 1 168 ? 6.087 1.796 18.884 1.00 94.25 168 PHE A O 1
ATOM 1309 N N . GLU A 1 169 ? 8.190 2.129 18.156 1.00 93.50 169 GLU A N 1
ATOM 1310 C CA . GLU A 1 169 ? 8.730 2.575 19.447 1.00 93.50 169 GLU A CA 1
ATOM 1311 C C . GLU A 1 169 ? 8.129 3.923 19.869 1.00 93.50 169 GLU A C 1
ATOM 1313 O O . GLU A 1 169 ? 7.691 4.069 21.005 1.00 93.50 169 GLU A O 1
ATOM 1318 N N . GLU A 1 170 ? 8.011 4.889 18.950 1.00 92.38 170 GLU A N 1
ATOM 1319 C CA . GLU A 1 170 ? 7.345 6.173 19.230 1.00 92.38 170 GLU A CA 1
ATOM 1320 C C . GLU A 1 170 ? 5.873 6.010 19.641 1.00 92.38 170 GLU A C 1
ATOM 1322 O O . GLU A 1 170 ? 5.320 6.859 20.342 1.00 92.38 170 GLU A O 1
ATOM 1327 N N . MET A 1 171 ? 5.222 4.946 19.168 1.00 89.88 171 MET A N 1
ATOM 1328 C CA . MET A 1 171 ? 3.818 4.647 19.450 1.00 89.88 171 MET A CA 1
ATOM 1329 C C . MET A 1 171 ? 3.639 3.666 20.618 1.00 89.88 171 MET A C 1
ATOM 1331 O O . MET A 1 171 ? 2.505 3.289 20.933 1.00 89.88 171 MET A O 1
ATOM 1335 N N . GLU A 1 172 ? 4.727 3.254 21.272 1.00 87.44 172 GLU A N 1
ATOM 1336 C CA . GLU A 1 172 ? 4.688 2.371 22.432 1.00 87.44 172 GLU A CA 1
ATOM 1337 C C . GLU A 1 172 ? 3.934 3.044 23.593 1.00 87.44 172 GLU A C 1
ATOM 1339 O O . GLU A 1 172 ? 4.113 4.223 23.892 1.00 87.44 172 GLU A O 1
ATOM 1344 N N . GLY A 1 173 ? 3.024 2.304 24.230 1.00 83.12 173 GLY A N 1
ATOM 1345 C CA . GLY A 1 173 ? 2.155 2.829 25.291 1.00 83.12 173 GLY A CA 1
ATOM 1346 C C . GLY A 1 173 ? 0.878 3.530 24.807 1.00 83.12 173 GLY A C 1
ATOM 1347 O O . GLY A 1 173 ? -0.015 3.767 25.617 1.00 83.12 173 GLY A O 1
ATOM 1348 N N . ILE A 1 174 ? 0.723 3.793 23.504 1.00 86.38 174 ILE A N 1
ATOM 1349 C CA . ILE A 1 174 ? -0.523 4.335 22.942 1.00 86.38 174 ILE A CA 1
ATOM 1350 C C . ILE A 1 174 ? -1.465 3.171 22.578 1.00 86.38 174 ILE A C 1
ATOM 1352 O O . ILE A 1 174 ? -1.070 2.283 21.815 1.00 86.38 174 ILE A O 1
ATOM 1356 N N . PRO A 1 175 ? -2.727 3.144 23.057 1.00 86.94 175 PRO A N 1
ATOM 1357 C CA . PRO A 1 175 ? -3.680 2.094 22.704 1.00 86.94 175 PRO A CA 1
ATOM 1358 C C . PRO A 1 175 ? -4.140 2.237 21.243 1.00 86.94 175 PRO A C 1
ATOM 1360 O O . PRO A 1 175 ? -5.131 2.896 20.930 1.00 86.94 175 PRO A O 1
ATOM 1363 N N . LEU A 1 176 ? -3.405 1.606 20.325 1.00 90.00 176 LEU A N 1
ATOM 1364 C CA . LEU A 1 176 ? -3.731 1.587 18.901 1.00 90.00 176 LEU A CA 1
ATOM 1365 C C . LEU A 1 176 ? -4.894 0.634 18.606 1.00 90.00 176 LEU A C 1
ATOM 1367 O O . LEU A 1 176 ? -4.820 -0.569 18.865 1.00 90.00 176 LEU A O 1
ATOM 1371 N N . LYS A 1 177 ? -5.951 1.159 17.981 1.00 91.31 177 LYS A N 1
ATOM 1372 C CA . LYS A 1 177 ? -7.076 0.363 17.478 1.00 91.31 177 LYS A CA 1
ATOM 1373 C C . LYS A 1 177 ? -6.719 -0.387 16.199 1.00 91.31 177 LYS A C 1
ATOM 1375 O O . LYS A 1 177 ? -7.117 -1.541 16.040 1.00 91.31 177 LYS A O 1
ATOM 1380 N N . SER A 1 178 ? -5.987 0.261 15.291 1.00 93.00 178 SER A N 1
ATOM 1381 C CA . SER A 1 178 ? -5.493 -0.375 14.069 1.00 93.00 178 SER A CA 1
ATOM 1382 C C . SER A 1 178 ? -4.176 0.215 13.578 1.00 93.00 178 SER A C 1
ATOM 1384 O O . SER A 1 178 ? -3.965 1.424 13.682 1.00 93.00 178 SER A O 1
ATOM 1386 N N . ILE A 1 179 ? -3.375 -0.620 12.926 1.00 95.50 179 ILE A N 1
ATOM 1387 C CA . ILE A 1 179 ? -2.152 -0.265 12.207 1.00 95.50 179 ILE A CA 1
ATOM 1388 C C . ILE A 1 179 ? -2.365 -0.585 10.726 1.00 95.50 179 ILE A C 1
ATOM 1390 O O . ILE A 1 179 ? -2.743 -1.705 10.388 1.00 95.50 179 ILE A O 1
ATOM 1394 N N . SER A 1 180 ? -2.135 0.380 9.840 1.00 96.88 180 SER A N 1
ATOM 1395 C CA . SER A 1 180 ? -2.256 0.192 8.390 1.00 96.88 180 SER A CA 1
ATOM 1396 C C . SER A 1 180 ? -0.966 0.580 7.684 1.00 96.88 180 SER A C 1
ATOM 1398 O O . SER A 1 180 ? -0.451 1.672 7.915 1.00 96.88 180 SER A O 1
ATOM 1400 N N . LEU A 1 181 ? -0.473 -0.286 6.800 1.00 97.19 181 LEU A N 1
ATOM 1401 C CA . LEU A 1 181 ? 0.581 0.072 5.852 1.00 97.19 181 LEU A CA 1
ATOM 1402 C C . LEU A 1 181 ? -0.059 0.585 4.564 1.00 97.19 181 LEU A C 1
ATOM 1404 O O . LEU A 1 181 ? -1.007 -0.020 4.066 1.00 97.19 181 LEU A O 1
ATOM 1408 N N . VAL A 1 182 ? 0.455 1.686 4.025 1.00 97.31 182 VAL A N 1
ATOM 1409 C CA . VAL A 1 182 ? 0.030 2.228 2.730 1.00 97.31 182 VAL A CA 1
ATOM 1410 C C . VAL A 1 182 ? 1.261 2.367 1.852 1.00 97.31 182 VAL A C 1
ATOM 1412 O O . VAL A 1 182 ? 2.048 3.298 2.019 1.00 97.31 182 VAL A O 1
ATOM 1415 N N . GLY A 1 183 ? 1.438 1.416 0.944 1.00 95.12 183 GLY A N 1
ATOM 1416 C CA . GLY A 1 183 ? 2.505 1.424 -0.042 1.00 95.12 183 GLY A CA 1
ATOM 1417 C C . GLY A 1 183 ? 2.050 2.107 -1.324 1.00 95.12 183 GLY A C 1
ATOM 1418 O O . GLY A 1 183 ? 0.988 1.785 -1.843 1.00 95.12 183 GLY A O 1
ATOM 1419 N N . HIS A 1 184 ? 2.848 3.035 -1.846 1.00 92.62 184 HIS A N 1
ATOM 1420 C CA . HIS A 1 184 ? 2.623 3.669 -3.149 1.00 92.62 184 HIS A CA 1
ATOM 1421 C C . HIS A 1 184 ? 3.743 3.305 -4.112 1.00 92.62 184 HIS A C 1
ATOM 1423 O O . HIS A 1 184 ? 4.914 3.354 -3.728 1.00 92.62 184 HIS A O 1
ATOM 1429 N N . SER A 1 185 ? 3.402 2.960 -5.357 1.00 89.56 185 SER A N 1
ATOM 1430 C CA . SER A 1 185 ? 4.394 2.599 -6.380 1.00 89.56 185 SER A CA 1
ATOM 1431 C C . SER A 1 185 ? 5.345 1.505 -5.858 1.00 89.56 185 SER A C 1
ATOM 1433 O O . SER A 1 185 ? 4.850 0.530 -5.279 1.00 89.56 185 SER A O 1
ATOM 1435 N N . LEU A 1 186 ? 6.675 1.643 -5.971 1.00 89.75 186 LEU A N 1
ATOM 1436 C CA . LEU A 1 186 ? 7.637 0.678 -5.408 1.00 89.75 186 LEU A CA 1
ATOM 1437 C C . LEU A 1 186 ? 7.455 0.432 -3.901 1.00 89.75 186 LEU A C 1
ATOM 1439 O O . LEU A 1 186 ? 7.655 -0.687 -3.432 1.00 89.75 186 LEU A O 1
ATOM 1443 N N . GLY A 1 187 ? 6.989 1.426 -3.142 1.00 91.56 187 GLY A N 1
ATOM 1444 C CA . GLY A 1 187 ? 6.686 1.260 -1.723 1.00 91.56 187 GLY A CA 1
ATOM 1445 C C . GLY A 1 187 ? 5.622 0.190 -1.443 1.00 91.56 187 GLY A C 1
ATOM 1446 O O . GLY A 1 187 ? 5.622 -0.419 -0.378 1.00 91.56 187 GLY A O 1
ATOM 1447 N N . SER A 1 188 ? 4.762 -0.109 -2.421 1.00 93.12 188 SER A N 1
ATOM 1448 C CA . SER A 1 188 ? 3.832 -1.245 -2.375 1.00 93.12 188 SER A CA 1
ATOM 1449 C C . SER A 1 188 ? 4.550 -2.592 -2.404 1.00 93.12 188 SER A C 1
ATOM 1451 O O . SER A 1 188 ? 4.179 -3.504 -1.673 1.00 93.12 188 SER A O 1
ATOM 1453 N N . VAL A 1 189 ? 5.584 -2.711 -3.241 1.00 91.81 189 VAL A N 1
ATOM 1454 C CA . VAL A 1 189 ? 6.399 -3.927 -3.357 1.00 91.81 189 VAL A CA 1
ATOM 1455 C C . VAL A 1 189 ? 7.164 -4.146 -2.057 1.00 91.81 189 VAL A C 1
ATOM 1457 O O . VAL A 1 189 ? 7.136 -5.237 -1.503 1.00 91.81 189 VAL A O 1
ATOM 1460 N N . VAL A 1 190 ? 7.736 -3.073 -1.500 1.00 91.81 190 VAL A N 1
ATOM 1461 C CA . VAL A 1 190 ? 8.378 -3.091 -0.179 1.00 91.81 190 VAL A CA 1
ATOM 1462 C C . VAL A 1 190 ? 7.397 -3.546 0.903 1.00 91.81 190 VAL A C 1
ATOM 1464 O O . VAL A 1 190 ? 7.704 -4.469 1.651 1.00 91.81 190 VAL A O 1
ATOM 1467 N N . ALA A 1 191 ? 6.208 -2.940 0.980 1.00 93.56 191 ALA A N 1
ATOM 1468 C CA . ALA A 1 191 ? 5.194 -3.303 1.969 1.00 93.56 191 ALA A CA 1
ATOM 1469 C C . ALA A 1 191 ? 4.782 -4.780 1.861 1.00 93.56 191 ALA A C 1
ATOM 1471 O O . ALA A 1 191 ? 4.638 -5.458 2.878 1.00 93.56 191 ALA A O 1
ATOM 1472 N N . PHE A 1 192 ? 4.611 -5.278 0.636 1.00 91.88 192 PHE A N 1
ATOM 1473 C CA . PHE A 1 192 ? 4.269 -6.670 0.378 1.00 91.88 192 PHE A CA 1
ATOM 1474 C C . PHE A 1 192 ? 5.389 -7.626 0.800 1.00 91.88 192 PHE A C 1
ATOM 1476 O O . PHE A 1 192 ? 5.127 -8.543 1.575 1.00 91.88 192 PHE A O 1
ATOM 1483 N N . ASP A 1 193 ? 6.630 -7.382 0.375 1.00 89.69 193 ASP A N 1
ATOM 1484 C CA . ASP A 1 193 ? 7.776 -8.243 0.689 1.00 89.69 193 ASP A CA 1
ATOM 1485 C C . ASP A 1 193 ? 8.053 -8.311 2.197 1.00 89.69 193 ASP A C 1
ATOM 1487 O O . ASP A 1 193 ? 8.363 -9.385 2.716 1.00 89.69 193 ASP A O 1
ATOM 1491 N N . LEU A 1 194 ? 7.881 -7.199 2.924 1.00 88.88 194 LEU A N 1
ATOM 1492 C CA . LEU A 1 194 ? 7.999 -7.169 4.387 1.00 88.88 194 LEU A CA 1
ATOM 1493 C C . LEU A 1 194 ? 6.984 -8.094 5.068 1.00 88.88 194 LEU A C 1
ATOM 1495 O O . LEU A 1 194 ? 7.322 -8.804 6.015 1.00 88.88 194 LEU A O 1
ATOM 1499 N N . LEU A 1 195 ? 5.737 -8.095 4.594 1.00 87.81 195 LEU A N 1
ATOM 1500 C CA . LEU A 1 195 ? 4.677 -8.934 5.152 1.00 87.81 195 LEU A CA 1
ATOM 1501 C C . LEU A 1 195 ? 4.798 -10.395 4.699 1.00 87.81 195 LEU A C 1
ATOM 1503 O O . LEU A 1 195 ? 4.520 -11.305 5.479 1.00 87.81 195 LEU A O 1
ATOM 1507 N N . HIS A 1 196 ? 5.232 -10.631 3.461 1.00 83.56 196 HIS A N 1
ATOM 1508 C CA . HIS A 1 196 ? 5.417 -11.967 2.905 1.00 83.56 196 HIS A CA 1
ATOM 1509 C C . HIS A 1 196 ? 6.564 -12.723 3.594 1.00 83.56 196 HIS A C 1
ATOM 1511 O O . HIS A 1 196 ? 6.397 -13.881 3.977 1.00 83.56 196 HIS A O 1
ATOM 1517 N N . GLN A 1 197 ? 7.692 -12.057 3.869 1.00 77.38 197 GLN A N 1
ATOM 1518 C CA . GLN A 1 197 ? 8.822 -12.662 4.591 1.00 77.38 197 GLN A CA 1
ATOM 1519 C C . GLN A 1 197 ? 8.449 -13.128 6.004 1.00 77.38 197 GLN A C 1
ATOM 1521 O O . GLN A 1 197 ? 8.955 -14.155 6.473 1.00 77.38 197 GLN A O 1
ATOM 1526 N N . ASN A 1 198 ? 7.536 -12.417 6.674 1.00 73.75 198 ASN A N 1
ATOM 1527 C CA . ASN A 1 198 ? 7.020 -12.832 7.979 1.00 73.75 198 ASN A CA 1
ATOM 1528 C C . ASN A 1 198 ? 6.262 -14.169 7.883 1.00 73.75 198 ASN A C 1
ATOM 1530 O O . ASN A 1 198 ? 6.379 -15.015 8.771 1.00 73.75 198 ASN A O 1
ATOM 1534 N N . GLN A 1 199 ? 5.519 -14.383 6.789 1.00 69.25 199 GLN A N 1
ATOM 1535 C CA . GLN A 1 199 ? 4.773 -15.616 6.537 1.00 69.25 199 GLN A CA 1
ATOM 1536 C C . GLN A 1 199 ? 5.697 -16.803 6.230 1.00 69.25 199 GLN A C 1
ATOM 1538 O O . GLN A 1 199 ? 5.454 -17.895 6.743 1.00 69.25 199 GLN A O 1
ATOM 1543 N N . GLU A 1 200 ? 6.738 -16.609 5.417 1.00 67.00 200 GLU A N 1
ATOM 1544 C CA . GLU A 1 200 ? 7.650 -17.695 5.028 1.00 67.00 200 GLU A CA 1
ATOM 1545 C C . GLU A 1 200 ? 8.584 -18.126 6.163 1.00 67.00 200 GLU A C 1
ATOM 1547 O O . GLU A 1 200 ? 8.788 -19.318 6.392 1.00 67.00 200 GLU A O 1
ATOM 1552 N N . SER A 1 201 ? 9.153 -17.161 6.891 1.00 63.22 201 SER A N 1
ATOM 1553 C CA . SER A 1 201 ? 10.150 -17.440 7.931 1.00 63.22 201 SER A CA 1
ATOM 1554 C C . SER A 1 201 ? 9.539 -17.778 9.296 1.00 63.22 201 SER A C 1
ATOM 1556 O O . SER A 1 201 ? 10.247 -18.261 10.184 1.00 63.22 201 SER A O 1
ATOM 1558 N N . GLY A 1 202 ? 8.241 -17.507 9.488 1.00 62.59 202 GLY A N 1
ATOM 1559 C CA . GLY A 1 202 ? 7.552 -17.642 10.775 1.00 62.59 202 GLY A CA 1
ATOM 1560 C C . GLY A 1 202 ? 8.072 -16.685 11.854 1.00 62.59 202 GLY A C 1
ATOM 1561 O O . GLY A 1 202 ? 7.772 -16.863 13.037 1.00 62.59 202 GLY A O 1
ATOM 1562 N N . LYS A 1 203 ? 8.875 -15.691 11.467 1.00 64.69 203 LYS A N 1
ATOM 1563 C CA . LYS A 1 203 ? 9.448 -14.686 12.352 1.00 64.69 203 LYS A CA 1
ATOM 1564 C C . LYS A 1 203 ? 9.158 -13.301 11.788 1.00 64.69 203 LYS A C 1
ATOM 1566 O O . LYS A 1 203 ? 9.291 -13.084 10.589 1.00 64.69 203 LYS A O 1
ATOM 1571 N N . THR A 1 204 ? 8.765 -12.365 12.646 1.00 73.19 204 THR A N 1
ATOM 1572 C CA . THR A 1 204 ? 8.428 -11.009 12.202 1.00 73.19 204 THR A CA 1
ATOM 1573 C C . THR A 1 204 ? 9.657 -10.103 12.212 1.00 73.19 204 THR A C 1
ATOM 1575 O O . THR A 1 204 ? 10.449 -10.109 13.157 1.00 73.19 204 THR A O 1
ATOM 1578 N N . LEU A 1 205 ? 9.821 -9.299 11.163 1.00 82.12 205 LEU A N 1
ATOM 1579 C CA . LEU A 1 205 ? 10.780 -8.187 11.156 1.00 82.12 205 LEU A CA 1
ATOM 1580 C C . LEU A 1 205 ? 10.226 -6.946 11.875 1.00 82.12 205 LEU A C 1
ATOM 1582 O O . LEU A 1 205 ? 10.980 -6.086 12.331 1.00 82.12 205 LEU A O 1
ATOM 1586 N N . LEU A 1 206 ? 8.900 -6.861 11.980 1.00 88.69 206 LEU A N 1
ATOM 1587 C CA . LEU A 1 206 ? 8.171 -5.732 12.537 1.00 88.69 206 LEU A CA 1
ATOM 1588 C C . LEU A 1 206 ? 7.824 -5.971 14.011 1.00 88.69 206 LEU A C 1
ATOM 1590 O O . LEU A 1 206 ? 7.329 -7.040 14.374 1.00 88.69 206 LEU A O 1
ATOM 1594 N N . LYS A 1 207 ? 8.033 -4.957 14.857 1.00 87.50 207 LYS A N 1
ATOM 1595 C CA . LYS A 1 207 ? 7.706 -4.995 16.295 1.00 87.50 207 LYS A CA 1
ATOM 1596 C C . LYS A 1 207 ? 6.211 -5.075 16.588 1.00 87.50 207 LYS A C 1
ATOM 1598 O O . LYS A 1 207 ? 5.823 -5.529 17.659 1.00 87.50 207 LYS A O 1
ATOM 1603 N N . MET A 1 208 ? 5.376 -4.627 15.658 1.00 88.88 208 MET A N 1
ATOM 1604 C CA . MET A 1 208 ? 3.923 -4.724 15.739 1.00 88.88 208 MET A CA 1
ATOM 1605 C C . MET A 1 208 ? 3.381 -5.278 14.424 1.00 88.88 208 MET A C 1
ATOM 1607 O O . MET A 1 208 ? 3.920 -4.988 13.358 1.00 88.88 208 MET A O 1
ATOM 1611 N N . GLN A 1 209 ? 2.295 -6.049 14.498 1.00 88.62 209 GLN A N 1
ATOM 1612 C CA . GLN A 1 209 ? 1.643 -6.611 13.317 1.00 88.62 209 GLN A CA 1
ATOM 1613 C C . GLN A 1 209 ? 0.665 -5.591 12.714 1.00 88.62 209 GLN A C 1
ATOM 1615 O O . GLN A 1 209 ? -0.290 -5.200 13.399 1.00 88.62 209 GLN A O 1
ATOM 1620 N N . PRO A 1 210 ? 0.824 -5.199 11.438 1.00 92.69 210 PRO A N 1
ATOM 1621 C CA . PRO A 1 210 ? -0.183 -4.413 10.738 1.00 92.69 210 PRO A CA 1
ATOM 1622 C C . PRO A 1 210 ? -1.515 -5.162 10.621 1.00 92.69 210 PRO A C 1
ATOM 1624 O O . PRO A 1 210 ? -1.552 -6.374 10.440 1.00 92.69 210 PRO A O 1
ATOM 1627 N N . ASN A 1 211 ? -2.630 -4.439 10.703 1.00 93.56 211 ASN A N 1
ATOM 1628 C CA . ASN A 1 211 ? -3.973 -4.990 10.510 1.00 93.56 211 ASN A CA 1
ATOM 1629 C C . ASN A 1 211 ? -4.421 -4.946 9.052 1.00 93.56 211 ASN A C 1
ATOM 1631 O O . ASN A 1 211 ? -5.246 -5.762 8.656 1.00 93.56 211 ASN A O 1
ATOM 1635 N N . PHE A 1 212 ? -3.905 -3.992 8.278 1.00 94.38 212 PHE A N 1
ATOM 1636 C CA . PHE A 1 212 ? -4.275 -3.777 6.884 1.00 94.38 212 PHE A CA 1
ATOM 1637 C C . PHE A 1 212 ? -3.052 -3.365 6.071 1.00 94.38 212 PHE A C 1
ATOM 1639 O O . PHE A 1 212 ? -2.166 -2.671 6.579 1.00 94.38 212 PHE A O 1
ATOM 1646 N N . CYS A 1 213 ? -3.031 -3.750 4.799 1.00 95.94 213 CYS A N 1
ATOM 1647 C CA . CYS A 1 213 ? -2.051 -3.268 3.840 1.00 95.94 213 CYS A CA 1
ATOM 1648 C C . CYS A 1 213 ? -2.771 -2.779 2.582 1.00 95.94 213 CYS A C 1
ATOM 1650 O O . CYS A 1 213 ? -3.544 -3.515 1.967 1.00 95.94 213 CYS A O 1
ATOM 1652 N N . PHE A 1 214 ? -2.530 -1.522 2.228 1.00 97.12 214 PHE A N 1
ATOM 1653 C CA . PHE A 1 214 ? -3.084 -0.870 1.052 1.00 97.12 214 PHE A CA 1
ATOM 1654 C C . PHE A 1 214 ? -1.956 -0.618 0.061 1.00 97.12 214 PHE A C 1
ATOM 1656 O O . PHE A 1 214 ? -0.979 0.054 0.385 1.00 97.12 214 PHE A O 1
ATOM 1663 N N . LEU A 1 215 ? -2.092 -1.155 -1.142 1.00 96.31 215 LEU A N 1
ATOM 1664 C CA . LEU A 1 215 ? -1.173 -0.950 -2.250 1.00 96.31 215 LEU A CA 1
ATOM 1665 C C . LEU A 1 215 ? -1.841 0.038 -3.203 1.00 96.31 215 LEU A C 1
ATOM 1667 O O . LEU A 1 215 ? -2.968 -0.208 -3.628 1.00 96.31 215 LEU A O 1
ATOM 1671 N N . VAL A 1 216 ? -1.194 1.158 -3.513 1.00 94.06 216 VAL A N 1
ATOM 1672 C CA . VAL A 1 216 ? -1.768 2.199 -4.375 1.00 94.06 216 VAL A CA 1
ATOM 1673 C C . VAL A 1 216 ? -0.868 2.489 -5.571 1.00 94.06 216 VAL A C 1
ATOM 1675 O O . VAL A 1 216 ? 0.326 2.748 -5.409 1.00 94.06 216 VAL A O 1
ATOM 1678 N N . GLY A 1 217 ? -1.428 2.411 -6.782 1.00 90.00 217 GLY A N 1
ATOM 1679 C CA . GLY A 1 217 ? -0.659 2.563 -8.024 1.00 90.00 217 GLY A CA 1
ATOM 1680 C C . GLY A 1 217 ? 0.524 1.591 -8.101 1.00 90.00 217 GLY A C 1
ATOM 1681 O O . GLY A 1 217 ? 1.656 2.010 -8.335 1.00 90.00 217 GLY A O 1
ATOM 1682 N N . SER A 1 218 ? 0.301 0.315 -7.767 1.00 91.62 218 SER A N 1
ATOM 1683 C CA . SER A 1 218 ? 1.385 -0.631 -7.490 1.00 91.62 218 SER A CA 1
ATOM 1684 C C . SER A 1 218 ? 1.890 -1.362 -8.740 1.00 91.62 218 SER A C 1
ATOM 1686 O O . SER A 1 218 ? 1.086 -1.981 -9.437 1.00 91.62 218 SER A O 1
ATOM 1688 N N . PRO A 1 219 ? 3.217 -1.436 -8.965 1.00 91.31 219 PRO A N 1
ATOM 1689 C CA . PRO A 1 219 ? 3.805 -2.308 -9.975 1.00 91.31 219 PRO A CA 1
ATOM 1690 C C . PRO A 1 219 ? 3.964 -3.762 -9.504 1.00 91.31 219 PRO A C 1
ATOM 1692 O O . PRO A 1 219 ? 4.565 -4.559 -10.218 1.00 91.31 219 PRO A O 1
ATOM 1695 N N . LEU A 1 220 ? 3.476 -4.142 -8.315 1.00 89.94 220 LEU A N 1
ATOM 1696 C CA . LEU A 1 220 ? 3.728 -5.465 -7.727 1.00 89.94 220 LEU A CA 1
ATOM 1697 C C . LEU A 1 220 ? 3.341 -6.620 -8.667 1.00 89.94 220 LEU A C 1
ATOM 1699 O O . LEU A 1 220 ? 4.082 -7.594 -8.752 1.00 89.94 220 LEU A O 1
ATOM 1703 N N . GLY A 1 221 ? 2.255 -6.495 -9.435 1.00 88.75 221 GLY A N 1
ATOM 1704 C CA . GLY A 1 221 ? 1.862 -7.518 -10.411 1.00 88.75 221 GLY A CA 1
ATOM 1705 C C . GLY A 1 221 ? 2.917 -7.776 -11.492 1.00 88.75 221 GLY A C 1
ATOM 1706 O O . GLY A 1 221 ? 3.097 -8.920 -11.915 1.00 88.75 221 GLY A O 1
ATOM 1707 N N . LEU A 1 222 ? 3.663 -6.742 -11.897 1.00 87.00 222 LEU A N 1
ATOM 1708 C CA . LEU A 1 222 ? 4.797 -6.870 -12.813 1.00 87.00 222 LEU A CA 1
ATOM 1709 C C . LEU A 1 222 ? 5.974 -7.574 -12.131 1.00 87.00 222 LEU A C 1
ATOM 1711 O O . LEU A 1 222 ? 6.545 -8.489 -12.716 1.00 87.00 222 LEU A O 1
ATOM 1715 N N . PHE A 1 223 ? 6.304 -7.199 -10.892 1.00 85.12 223 PHE A N 1
ATOM 1716 C CA . PHE A 1 223 ? 7.381 -7.839 -10.126 1.00 85.12 223 PHE A CA 1
ATOM 1717 C C . PHE A 1 223 ? 7.136 -9.334 -9.923 1.00 85.12 223 PHE A C 1
ATOM 1719 O O . PHE A 1 223 ? 8.024 -10.132 -10.207 1.00 85.12 223 PHE A O 1
ATOM 1726 N N . LEU A 1 224 ? 5.918 -9.713 -9.525 1.00 84.31 224 LEU A N 1
ATOM 1727 C CA . LEU A 1 224 ? 5.525 -11.118 -9.390 1.00 84.31 224 LEU A CA 1
ATOM 1728 C C . LEU A 1 224 ? 5.624 -11.872 -10.724 1.00 84.31 224 LEU A C 1
ATOM 1730 O O . LEU A 1 224 ? 5.931 -13.053 -10.737 1.00 84.31 224 LEU A O 1
ATOM 1734 N N . THR A 1 225 ? 5.413 -11.197 -11.857 1.00 83.00 225 THR A N 1
ATOM 1735 C CA . THR A 1 225 ? 5.578 -11.808 -13.187 1.00 83.00 225 THR A CA 1
ATOM 1736 C C . THR A 1 225 ? 7.051 -11.956 -13.586 1.00 83.00 225 THR A C 1
ATOM 1738 O O . THR A 1 225 ? 7.414 -12.910 -14.269 1.00 83.00 225 THR A O 1
ATOM 1741 N N . MET A 1 226 ? 7.900 -10.995 -13.208 1.00 75.31 226 MET A N 1
ATOM 1742 C CA . MET A 1 226 ? 9.324 -10.966 -13.563 1.00 75.31 226 MET A CA 1
ATOM 1743 C C . MET A 1 226 ? 10.192 -11.877 -12.699 1.00 75.31 226 MET A C 1
ATOM 1745 O O . MET A 1 226 ? 11.283 -12.249 -13.134 1.00 75.31 226 MET A O 1
ATOM 1749 N N . ASP A 1 227 ? 9.749 -12.211 -11.489 1.00 69.06 227 ASP A N 1
ATOM 1750 C CA . ASP A 1 227 ? 10.441 -13.162 -10.631 1.00 69.06 227 ASP A CA 1
ATOM 1751 C C . ASP A 1 227 ? 10.406 -14.554 -11.290 1.00 69.06 227 ASP A C 1
ATOM 1753 O O . ASP A 1 227 ? 9.451 -15.321 -11.161 1.00 69.06 227 ASP A O 1
ATOM 1757 N N . PHE A 1 228 ? 11.457 -14.865 -12.058 1.00 47.50 228 PHE A N 1
ATOM 1758 C CA . PHE A 1 228 ? 11.637 -16.114 -12.811 1.00 47.50 228 PHE A CA 1
ATOM 1759 C C . PHE A 1 228 ? 11.591 -17.372 -11.919 1.00 47.50 228 PHE A C 1
ATOM 1761 O O . PHE A 1 228 ? 11.531 -18.481 -12.449 1.00 47.50 228 PHE A O 1
ATOM 1768 N N . GLN A 1 229 ? 11.612 -17.225 -10.585 1.00 42.91 229 GLN A N 1
ATOM 1769 C CA . GLN A 1 229 ? 11.419 -18.312 -9.619 1.00 42.91 229 GLN A CA 1
ATOM 1770 C C . GLN A 1 229 ? 9.952 -18.564 -9.230 1.00 42.91 229 GLN A C 1
ATOM 1772 O O . GLN A 1 229 ? 9.694 -19.344 -8.313 1.00 42.91 229 GLN A O 1
ATOM 1777 N N . THR A 1 230 ? 8.979 -17.997 -9.951 1.00 47.38 230 THR A N 1
ATOM 1778 C CA . THR A 1 230 ? 7.539 -18.315 -9.849 1.00 47.38 230 THR A CA 1
ATOM 1779 C C . THR A 1 230 ? 7.174 -19.746 -10.298 1.00 47.38 230 THR A C 1
ATOM 1781 O O . THR A 1 230 ? 6.112 -20.013 -10.857 1.00 47.38 230 THR A O 1
ATOM 1784 N N . GLU A 1 231 ? 8.013 -20.737 -9.995 1.00 46.16 231 GLU A N 1
ATOM 1785 C CA . GLU A 1 231 ? 7.591 -22.131 -9.938 1.00 46.16 231 GLU A CA 1
ATOM 1786 C C . GLU A 1 231 ? 6.741 -22.340 -8.679 1.00 46.16 231 GLU A C 1
ATOM 1788 O O . GLU A 1 231 ? 7.247 -22.145 -7.581 1.00 46.16 231 GLU A O 1
ATOM 1793 N N . LYS A 1 232 ? 5.473 -22.758 -8.842 1.00 47.09 232 LYS A N 1
ATOM 1794 C CA . LYS A 1 232 ? 4.517 -23.387 -7.885 1.00 47.09 232 LYS A CA 1
ATOM 1795 C C . LYS A 1 232 ? 4.463 -22.927 -6.406 1.00 47.09 232 LYS A C 1
ATOM 1797 O O . LYS A 1 232 ? 3.362 -22.716 -5.907 1.00 47.09 232 LYS A O 1
ATOM 1802 N N . LYS A 1 233 ? 5.581 -22.764 -5.697 1.00 47.72 233 LYS A N 1
ATOM 1803 C CA . LYS A 1 233 ? 5.697 -22.373 -4.282 1.00 47.72 233 LYS A CA 1
ATOM 1804 C C . LYS A 1 233 ? 5.056 -21.022 -3.946 1.00 47.72 233 LYS A C 1
ATOM 1806 O O . LYS A 1 233 ? 4.355 -20.940 -2.942 1.00 47.72 233 LYS A O 1
ATOM 1811 N N . GLN A 1 234 ? 5.224 -19.981 -4.771 1.00 52.75 234 GLN A N 1
ATOM 1812 C CA . GLN A 1 234 ? 4.566 -18.689 -4.504 1.00 52.75 234 GLN A CA 1
ATOM 1813 C C . GLN A 1 234 ? 3.040 -18.767 -4.717 1.00 52.75 234 GLN A C 1
ATOM 1815 O O . GLN A 1 234 ? 2.287 -18.239 -3.902 1.00 52.75 234 GLN A O 1
ATOM 1820 N N . MET A 1 235 ? 2.545 -19.519 -5.709 1.00 52.22 235 MET A N 1
ATOM 1821 C CA . MET A 1 235 ? 1.095 -19.744 -5.869 1.00 52.22 235 MET A CA 1
ATOM 1822 C C . MET A 1 235 ? 0.489 -20.563 -4.717 1.00 52.22 235 MET A C 1
ATOM 1824 O O . MET A 1 235 ? -0.659 -20.342 -4.334 1.00 52.22 235 MET A O 1
ATOM 1828 N N . GLU A 1 236 ? 1.241 -21.495 -4.126 1.00 55.62 236 GLU A N 1
ATOM 1829 C CA . GLU A 1 236 ? 0.824 -22.179 -2.893 1.00 55.62 236 GLU A CA 1
ATOM 1830 C C . GLU A 1 236 ? 0.744 -21.206 -1.704 1.00 55.62 236 GLU A C 1
ATOM 1832 O O . GLU A 1 236 ? -0.167 -21.318 -0.882 1.00 55.62 236 GLU A O 1
ATOM 1837 N N . SER A 1 237 ? 1.622 -20.196 -1.655 1.00 57.22 237 SER A N 1
ATOM 1838 C CA . SER A 1 237 ? 1.603 -19.153 -0.620 1.00 57.22 237 SER A CA 1
ATOM 1839 C C . SER A 1 237 ? 0.372 -18.232 -0.693 1.00 57.22 237 SER A C 1
ATOM 1841 O O . SER A 1 237 ? -0.088 -17.753 0.345 1.00 57.22 237 SER A O 1
ATOM 1843 N N . PHE A 1 238 ? -0.213 -18.066 -1.889 1.00 66.19 238 PHE A N 1
ATOM 1844 C CA . PHE A 1 238 ? -1.408 -17.247 -2.156 1.00 66.19 238 PHE A CA 1
ATOM 1845 C C . PHE A 1 238 ? -2.738 -17.998 -2.002 1.00 66.19 238 PHE A C 1
ATOM 1847 O O . PHE A 1 238 ? -3.803 -17.506 -2.374 1.00 66.19 238 PHE A O 1
ATOM 1854 N N . ASN A 1 239 ? -2.695 -19.207 -1.443 1.00 65.44 239 ASN A N 1
ATOM 1855 C CA . ASN A 1 239 ? -3.861 -20.067 -1.259 1.00 65.44 239 ASN A CA 1
ATOM 1856 C C . ASN A 1 239 ? -4.296 -20.194 0.203 1.00 65.44 239 ASN A C 1
ATOM 1858 O O . ASN A 1 239 ? -5.025 -21.124 0.564 1.00 65.44 239 ASN A O 1
ATOM 1862 N N . TYR A 1 240 ? -3.888 -19.246 1.047 1.00 76.38 240 TYR A N 1
ATOM 1863 C CA . TYR A 1 240 ? -4.358 -19.199 2.419 1.00 76.38 240 TYR A CA 1
ATOM 1864 C C . TYR A 1 240 ? -5.853 -18.881 2.472 1.00 76.38 240 TYR A C 1
ATOM 1866 O O . TYR A 1 240 ? -6.310 -17.879 1.923 1.00 76.38 240 TYR A O 1
ATOM 1874 N N . VAL A 1 241 ? -6.608 -19.725 3.174 1.00 81.50 241 VAL A N 1
ATOM 1875 C CA . VAL A 1 241 ? -8.033 -19.517 3.424 1.00 81.50 241 VAL A CA 1
ATOM 1876 C C . VAL A 1 241 ? -8.187 -18.722 4.710 1.00 81.50 241 VAL A C 1
ATOM 1878 O O . VAL A 1 241 ? -7.851 -19.202 5.793 1.00 81.50 241 VAL A O 1
ATOM 1881 N N . ASN A 1 242 ? -8.715 -17.508 4.593 1.00 79.25 242 ASN A N 1
ATOM 1882 C CA . ASN A 1 242 ? -9.048 -16.677 5.733 1.00 79.25 242 ASN A CA 1
ATOM 1883 C C . ASN A 1 242 ? -10.126 -17.384 6.578 1.00 79.25 242 ASN A C 1
ATOM 1885 O O . ASN A 1 242 ? -11.235 -17.599 6.086 1.00 79.25 242 ASN A O 1
ATOM 1889 N N . PRO A 1 243 ? -9.852 -17.734 7.846 1.00 78.31 243 PRO A N 1
ATOM 1890 C CA . PRO A 1 243 ? -10.801 -18.477 8.670 1.00 78.31 243 PRO A CA 1
ATOM 1891 C C . PRO A 1 243 ? -12.059 -17.667 9.015 1.00 78.31 243 PRO A C 1
ATOM 1893 O O . PRO A 1 243 ? -13.087 -18.259 9.327 1.00 78.31 243 PRO A O 1
ATOM 1896 N N . ALA A 1 244 ? -12.004 -16.331 8.954 1.00 78.44 244 ALA A N 1
ATOM 1897 C CA . ALA A 1 244 ? -13.147 -15.471 9.249 1.00 78.44 244 ALA A CA 1
ATOM 1898 C C . ALA A 1 244 ? -14.135 -15.372 8.078 1.00 78.44 244 ALA A C 1
ATOM 1900 O O . ALA A 1 244 ? -15.336 -15.236 8.302 1.00 78.44 244 ALA A O 1
ATOM 1901 N N . THR A 1 245 ? -13.648 -15.424 6.836 1.00 81.38 245 THR A N 1
ATOM 1902 C CA . THR A 1 245 ? -14.481 -15.238 5.634 1.00 81.38 245 THR A CA 1
ATOM 1903 C C . THR A 1 245 ? -14.637 -16.505 4.796 1.00 81.38 245 THR A C 1
ATOM 1905 O O . THR A 1 245 ? -15.527 -16.569 3.950 1.00 81.38 245 THR A O 1
ATOM 1908 N N . GLY A 1 246 ? -13.796 -17.519 5.019 1.00 82.69 246 GLY A N 1
ATOM 1909 C CA . GLY A 1 246 ? -13.736 -18.745 4.221 1.00 82.69 246 GLY A CA 1
ATOM 1910 C C . GLY A 1 246 ? -13.145 -18.548 2.821 1.00 82.69 246 GLY A C 1
ATOM 1911 O O . GLY A 1 246 ? -13.202 -19.468 2.005 1.00 82.69 246 GLY A O 1
ATOM 1912 N N . LYS A 1 247 ? -12.594 -17.366 2.528 1.00 85.94 247 LYS A N 1
ATOM 1913 C CA . LYS A 1 247 ? -12.081 -16.991 1.206 1.00 85.94 247 LYS A CA 1
ATOM 1914 C C . LYS A 1 247 ? -10.563 -17.067 1.135 1.00 85.94 247 LYS A C 1
ATOM 1916 O O . LYS A 1 247 ? -9.872 -16.849 2.127 1.00 85.94 247 LYS A O 1
ATOM 1921 N N . ARG A 1 248 ? -10.044 -17.351 -0.057 1.00 84.81 248 ARG A N 1
ATOM 1922 C CA . ARG A 1 248 ? -8.612 -17.310 -0.368 1.00 84.81 248 ARG A CA 1
ATOM 1923 C C . ARG A 1 248 ? -8.127 -15.862 -0.444 1.00 84.81 248 ARG A C 1
ATOM 1925 O O . ARG A 1 248 ? -8.805 -15.021 -1.032 1.00 84.81 248 ARG A O 1
ATOM 1932 N N . GLN A 1 249 ? -6.964 -15.580 0.131 1.00 83.56 249 GLN A N 1
ATOM 1933 C CA . GLN A 1 249 ? -6.335 -14.256 0.116 1.00 83.56 249 GLN A CA 1
ATOM 1934 C C . GLN A 1 249 ? -4.823 -14.360 -0.120 1.00 83.56 249 GLN A C 1
ATOM 1936 O O . GLN A 1 249 ? -4.228 -15.408 0.123 1.00 83.56 249 GLN A O 1
ATOM 1941 N N . LEU A 1 250 ? -4.207 -13.254 -0.555 1.00 81.50 250 LEU A N 1
ATOM 1942 C CA . LEU A 1 250 ? -2.778 -13.199 -0.887 1.00 81.50 250 LEU A CA 1
ATOM 1943 C C . LEU A 1 250 ? -1.866 -13.517 0.305 1.00 81.50 250 LEU A C 1
ATOM 1945 O O . LEU A 1 250 ? -0.922 -14.278 0.155 1.00 81.50 250 LEU A O 1
ATOM 1949 N N . LEU A 1 251 ? -2.126 -12.951 1.486 1.00 82.94 251 LEU A N 1
ATOM 1950 C CA . LEU A 1 251 ? -1.282 -13.151 2.669 1.00 82.94 251 LEU A CA 1
ATOM 1951 C C . LEU A 1 251 ? -2.085 -13.711 3.840 1.00 82.94 251 LEU A C 1
ATOM 1953 O O . LEU A 1 251 ? -3.264 -13.414 4.007 1.00 82.94 251 LEU A O 1
ATOM 1957 N N . LYS A 1 252 ? -1.438 -14.501 4.694 1.00 77.88 252 LYS A N 1
ATOM 1958 C CA . LYS A 1 252 ? -2.066 -15.221 5.807 1.00 77.88 252 LYS A CA 1
ATOM 1959 C C . LYS A 1 252 ? -2.685 -14.311 6.868 1.00 77.88 252 LYS A C 1
ATOM 1961 O O . LYS A 1 252 ? -3.787 -14.571 7.344 1.00 77.88 252 LYS A O 1
ATOM 1966 N N . GLU A 1 253 ? -1.967 -13.266 7.258 1.00 77.69 253 GLU A N 1
ATOM 1967 C CA . GLU A 1 253 ? -2.266 -12.512 8.484 1.00 77.69 253 GLU A CA 1
ATOM 1968 C C . GLU A 1 253 ? -2.842 -11.122 8.224 1.00 77.69 253 GLU A C 1
ATOM 1970 O O . GLU A 1 253 ? -3.487 -10.554 9.105 1.00 77.69 253 GLU A O 1
ATOM 1975 N N . VAL A 1 254 ? -2.616 -10.578 7.027 1.00 86.19 254 VAL A N 1
ATOM 1976 C CA . VAL A 1 254 ? -2.957 -9.197 6.690 1.00 86.19 254 VAL A CA 1
ATOM 1977 C C . VAL A 1 254 ? -3.731 -9.173 5.371 1.00 86.19 254 VAL A C 1
ATOM 1979 O O . VAL A 1 254 ? -3.197 -9.624 4.357 1.00 86.19 254 VAL A O 1
ATOM 1982 N N . PRO A 1 255 ? -4.971 -8.651 5.345 1.00 89.31 255 PRO A N 1
ATOM 1983 C CA . PRO A 1 255 ? -5.678 -8.415 4.096 1.00 89.31 255 PRO A CA 1
ATOM 1984 C C . PRO A 1 255 ? -4.939 -7.362 3.259 1.00 89.31 255 PRO A C 1
ATOM 1986 O O . PRO A 1 255 ? -4.567 -6.295 3.761 1.00 89.31 255 PRO A O 1
ATOM 1989 N N . ILE A 1 256 ? -4.761 -7.674 1.976 1.00 91.19 256 ILE A N 1
ATOM 1990 C CA . ILE A 1 256 ? -4.200 -6.771 0.972 1.00 91.19 256 ILE A CA 1
ATOM 1991 C C . ILE A 1 256 ? -5.347 -6.141 0.185 1.00 91.19 256 ILE A C 1
ATOM 1993 O O . ILE A 1 256 ? -6.170 -6.854 -0.387 1.00 91.19 256 ILE A O 1
ATOM 1997 N N . PHE A 1 257 ? -5.367 -4.813 0.116 1.00 94.38 257 PHE A N 1
ATOM 1998 C CA . PHE A 1 257 ? -6.227 -4.066 -0.796 1.00 94.38 257 PHE A CA 1
ATOM 1999 C C . PHE A 1 257 ? -5.361 -3.338 -1.810 1.00 94.38 257 PHE A C 1
ATOM 2001 O O . PHE A 1 257 ? -4.515 -2.532 -1.434 1.00 94.38 257 PHE A O 1
ATOM 2008 N N . HIS A 1 258 ? -5.582 -3.595 -3.088 1.00 94.75 258 HIS A N 1
ATOM 2009 C CA . HIS A 1 258 ? -4.856 -2.958 -4.171 1.00 94.75 258 HIS A CA 1
ATOM 2010 C C . HIS A 1 258 ? -5.777 -1.980 -4.899 1.00 94.75 258 HIS A C 1
ATOM 2012 O O . HIS A 1 258 ? -6.810 -2.381 -5.428 1.00 94.75 258 HIS A O 1
ATOM 2018 N N . LEU A 1 259 ? -5.430 -0.692 -4.881 1.00 93.38 259 LEU A N 1
ATOM 2019 C CA . LEU A 1 259 ? -6.187 0.377 -5.523 1.00 93.38 259 LEU A CA 1
ATOM 2020 C C . LEU A 1 259 ? -5.363 1.033 -6.619 1.00 93.38 259 LEU A C 1
ATOM 2022 O O . LEU A 1 259 ? -4.220 1.436 -6.403 1.00 93.38 259 LEU A O 1
ATOM 2026 N N . TYR A 1 260 ? -5.963 1.230 -7.781 1.00 90.44 260 TYR A N 1
ATOM 2027 C CA . TYR A 1 260 ? -5.308 1.949 -8.862 1.00 90.44 260 TYR A CA 1
ATOM 2028 C C . TYR A 1 260 ? -6.316 2.615 -9.779 1.00 90.44 260 TYR A C 1
ATOM 2030 O O . TYR A 1 260 ? -7.483 2.238 -9.866 1.00 90.44 260 TYR A O 1
ATOM 2038 N N . HIS A 1 261 ? -5.859 3.649 -10.463 1.00 86.50 261 HIS A N 1
ATOM 2039 C CA . HIS A 1 261 ? -6.613 4.265 -11.533 1.00 86.50 261 HIS A CA 1
ATOM 2040 C C . HIS A 1 261 ? -6.382 3.490 -12.840 1.00 86.50 261 HIS A C 1
ATOM 2042 O O . HIS A 1 261 ? -5.233 3.153 -13.126 1.00 86.50 261 HIS A O 1
ATOM 2048 N N . PRO A 1 262 ? -7.405 3.278 -13.687 1.00 83.38 262 PRO A N 1
ATOM 2049 C CA . PRO A 1 262 ? -7.248 2.565 -14.965 1.00 83.38 262 PRO A CA 1
ATOM 2050 C C . PRO A 1 262 ? -6.211 3.157 -15.938 1.00 83.38 262 PRO A C 1
ATOM 2052 O O . PRO A 1 262 ? -5.708 2.460 -16.810 1.00 83.38 262 PRO A O 1
ATOM 2055 N N . TYR A 1 263 ? -5.891 4.445 -15.787 1.00 79.81 263 TYR A N 1
ATOM 2056 C CA . TYR A 1 263 ? -4.898 5.169 -16.601 1.00 79.81 263 TYR A CA 1
ATOM 2057 C C . TYR A 1 263 ? -3.527 5.309 -15.930 1.00 79.81 263 TYR A C 1
ATOM 2059 O O . TYR A 1 263 ? -2.666 6.016 -16.450 1.00 79.81 263 TYR A O 1
ATOM 2067 N N . ASP A 1 264 ? -3.326 4.705 -14.759 1.00 83.81 264 ASP A N 1
ATOM 2068 C CA . ASP A 1 264 ? -2.014 4.691 -14.124 1.00 83.81 264 ASP A CA 1
ATOM 2069 C C . ASP A 1 264 ? -1.081 3.740 -14.897 1.00 83.81 264 ASP A C 1
ATOM 2071 O O . ASP A 1 264 ? -1.320 2.532 -14.901 1.00 83.81 264 ASP A O 1
ATOM 2075 N N . PRO A 1 265 ? -0.008 4.243 -15.537 1.00 81.50 265 PRO A N 1
ATOM 2076 C CA . PRO A 1 265 ? 0.857 3.428 -16.388 1.00 81.50 265 PRO A CA 1
ATOM 2077 C C . PRO A 1 265 ? 1.784 2.495 -15.593 1.00 81.50 265 PRO A C 1
ATOM 2079 O O . PRO A 1 265 ? 2.492 1.682 -16.187 1.00 81.50 265 PRO A O 1
ATOM 2082 N N . VAL A 1 266 ? 1.828 2.640 -14.266 1.00 84.81 266 VAL A N 1
ATOM 2083 C CA . VAL A 1 266 ? 2.700 1.873 -13.365 1.00 84.81 266 VAL A CA 1
ATOM 2084 C C . VAL A 1 266 ? 1.924 0.785 -12.626 1.00 84.81 266 VAL A C 1
ATOM 2086 O O . VAL A 1 266 ? 2.534 -0.141 -12.098 1.00 84.81 266 VAL A O 1
ATOM 2089 N N . ALA A 1 267 ? 0.595 0.877 -12.572 1.00 88.62 267 ALA A N 1
ATOM 2090 C CA . ALA A 1 267 ? -0.229 -0.071 -11.839 1.00 88.62 267 ALA A CA 1
ATOM 2091 C C . ALA A 1 267 ? -0.436 -1.377 -12.623 1.00 88.62 267 ALA A C 1
ATOM 2093 O O . ALA A 1 267 ? -0.863 -1.355 -13.775 1.00 88.62 267 ALA A O 1
ATOM 2094 N N . TYR A 1 268 ? -0.184 -2.520 -11.979 1.00 90.00 268 TYR A N 1
ATOM 2095 C CA . TYR A 1 268 ? -0.377 -3.855 -12.558 1.00 90.00 268 TYR A CA 1
ATOM 2096 C C . TYR A 1 268 ? -1.218 -4.740 -11.648 1.00 90.00 268 TYR A C 1
ATOM 2098 O O . TYR A 1 268 ? -1.011 -4.778 -10.436 1.00 90.00 268 TYR A O 1
ATOM 2106 N N . ARG A 1 269 ? -2.132 -5.498 -12.258 1.00 90.44 269 ARG A N 1
ATOM 2107 C CA . ARG A 1 269 ? -3.101 -6.341 -11.551 1.00 90.44 269 ARG A CA 1
ATOM 2108 C C . ARG A 1 269 ? -2.470 -7.437 -10.704 1.00 90.44 269 ARG A C 1
ATOM 2110 O O . ARG A 1 269 ? -1.460 -8.020 -11.099 1.00 90.44 269 ARG A O 1
ATOM 2117 N N . LEU A 1 270 ? -3.115 -7.759 -9.581 1.00 88.81 270 LEU A N 1
ATOM 2118 C CA . LEU A 1 270 ? -2.679 -8.831 -8.675 1.00 88.81 270 LEU A CA 1
ATOM 2119 C C . LEU A 1 270 ? -3.583 -10.060 -8.700 1.00 88.81 270 LEU A C 1
ATOM 2121 O O . LEU A 1 270 ? -3.118 -11.175 -8.496 1.00 88.81 270 LEU A O 1
ATOM 2125 N N . ASP A 1 271 ? -4.869 -9.885 -8.960 1.00 87.88 271 ASP A N 1
ATOM 2126 C CA . ASP A 1 271 ? -5.863 -10.953 -8.947 1.00 87.88 271 ASP A CA 1
ATOM 2127 C C . ASP A 1 271 ? -5.615 -12.085 -9.975 1.00 87.88 271 ASP A C 1
ATOM 2129 O O . ASP A 1 271 ? -5.841 -13.241 -9.611 1.00 87.88 271 ASP A O 1
ATOM 2133 N N . PRO A 1 272 ? -5.032 -11.863 -11.176 1.00 88.31 272 PRO A N 1
ATOM 2134 C CA . PRO A 1 272 ? -4.584 -12.958 -12.044 1.00 88.31 272 PRO A CA 1
ATOM 2135 C C . PRO A 1 272 ? -3.523 -13.886 -11.431 1.00 88.31 272 PRO A C 1
ATOM 2137 O O . PRO A 1 272 ? -3.418 -15.037 -11.852 1.00 88.31 272 PRO A O 1
ATOM 2140 N N . HIS A 1 273 ? -2.755 -13.417 -10.439 1.00 83.69 273 HIS A N 1
ATOM 2141 C CA . HIS A 1 273 ? -1.782 -14.247 -9.713 1.00 83.69 273 HIS A CA 1
ATOM 2142 C C . HIS A 1 273 ? -2.445 -15.141 -8.652 1.00 83.69 273 HIS A C 1
ATOM 2144 O O . HIS A 1 273 ? -1.850 -16.134 -8.233 1.00 83.69 273 HIS A O 1
ATOM 2150 N N . LEU A 1 274 ? -3.681 -14.826 -8.236 1.00 82.56 274 LEU A N 1
ATOM 2151 C CA . LEU A 1 274 ? -4.503 -15.680 -7.365 1.00 82.56 274 LEU A CA 1
ATOM 2152 C C . LEU A 1 274 ? -5.190 -16.801 -8.150 1.00 82.56 274 LEU A C 1
ATOM 2154 O O . LEU A 1 274 ? -5.173 -17.963 -7.738 1.00 82.56 274 LEU A O 1
ATOM 2158 N N . ASP A 1 275 ? -5.820 -16.436 -9.265 1.00 85.25 275 ASP A N 1
ATOM 2159 C CA . ASP A 1 275 ? -6.430 -17.361 -10.216 1.00 85.25 275 ASP A CA 1
ATOM 2160 C C . ASP A 1 275 ? -6.341 -16.748 -11.626 1.00 85.25 275 ASP A C 1
ATOM 2162 O O . ASP A 1 275 ? -6.893 -15.665 -11.855 1.00 85.25 275 ASP A O 1
ATOM 2166 N N . PRO A 1 276 ? -5.702 -17.421 -12.601 1.00 86.38 276 PRO A N 1
ATOM 2167 C CA . PRO A 1 276 ? -5.586 -16.915 -13.967 1.00 86.38 276 PRO A CA 1
ATOM 2168 C C . PRO A 1 276 ? -6.928 -16.560 -14.618 1.00 86.38 276 PRO A C 1
ATOM 2170 O O . PRO A 1 276 ? -6.965 -15.727 -15.525 1.00 86.38 276 PRO A O 1
ATOM 2173 N N . ALA A 1 277 ? -8.046 -17.138 -14.163 1.00 85.88 277 ALA A N 1
ATOM 2174 C CA . ALA A 1 277 ? -9.376 -16.814 -14.666 1.00 85.88 277 ALA A CA 1
ATOM 2175 C C . ALA A 1 277 ? -9.763 -15.340 -14.447 1.00 85.88 277 ALA A C 1
ATOM 2177 O O . ALA A 1 277 ? -10.537 -14.811 -15.249 1.00 85.88 277 ALA A O 1
ATOM 2178 N N . PHE A 1 278 ? -9.189 -14.652 -13.449 1.00 86.00 278 PHE A N 1
ATOM 2179 C CA . PHE A 1 278 ? -9.392 -13.212 -13.239 1.00 86.00 278 PHE A CA 1
ATOM 2180 C C . PHE A 1 278 ? -8.922 -12.350 -14.421 1.00 86.00 278 PHE A C 1
ATOM 2182 O O . PHE A 1 278 ? -9.448 -11.255 -14.607 1.00 86.00 278 PHE A O 1
ATOM 2189 N N . SER A 1 279 ? -8.004 -12.844 -15.264 1.00 86.19 279 SER A N 1
ATOM 2190 C CA . SER A 1 279 ? -7.547 -12.133 -16.473 1.00 86.19 279 SER A CA 1
ATOM 2191 C C . SER A 1 279 ? -8.654 -11.893 -17.509 1.00 86.19 279 SER A C 1
ATOM 2193 O O . SER A 1 279 ? -8.521 -11.019 -18.360 1.00 86.19 279 SER A O 1
ATOM 2195 N N . ASN A 1 280 ? -9.764 -12.637 -17.429 1.00 84.12 280 ASN A N 1
ATOM 2196 C CA . ASN A 1 280 ? -10.891 -12.513 -18.355 1.00 84.12 280 ASN A CA 1
ATOM 2197 C C . ASN A 1 280 ? -11.892 -11.408 -17.989 1.00 84.12 280 ASN A C 1
ATOM 2199 O O . ASN A 1 280 ? -12.827 -11.182 -18.765 1.00 84.12 280 ASN A O 1
ATOM 2203 N N . TYR A 1 281 ? -11.730 -10.775 -16.825 1.00 83.00 281 TYR A N 1
ATOM 2204 C CA . TYR A 1 281 ? -12.668 -9.811 -16.252 1.00 83.00 281 TYR A CA 1
ATOM 2205 C C . TYR A 1 281 ? -11.939 -8.544 -15.832 1.00 83.00 281 TYR A C 1
ATOM 2207 O O . TYR A 1 281 ? -10.781 -8.613 -15.425 1.00 83.00 281 TYR A O 1
ATOM 2215 N N . ASP A 1 282 ? -12.630 -7.412 -15.863 1.00 79.62 282 ASP A N 1
ATOM 2216 C CA . ASP A 1 282 ? -12.114 -6.162 -15.314 1.00 79.62 282 ASP A CA 1
ATOM 2217 C C . ASP A 1 282 ? -12.006 -6.220 -13.781 1.00 79.62 282 ASP A C 1
ATOM 2219 O O . ASP A 1 282 ? -12.740 -6.979 -13.130 1.00 79.62 282 ASP A O 1
ATOM 2223 N N . PRO A 1 283 ? -11.086 -5.441 -13.184 1.00 82.00 283 PRO A N 1
ATOM 2224 C CA . PRO A 1 283 ? -11.007 -5.307 -11.734 1.00 82.00 283 PRO A CA 1
ATOM 2225 C C . PRO A 1 283 ? -12.292 -4.725 -11.143 1.00 82.00 283 PRO A C 1
ATOM 2227 O O . PRO A 1 283 ? -13.110 -4.117 -11.835 1.00 82.00 283 PRO A O 1
ATOM 2230 N N . PHE A 1 284 ? -12.469 -4.887 -9.831 1.00 81.12 284 PHE A N 1
ATOM 2231 C CA . PHE A 1 284 ? -13.667 -4.395 -9.163 1.00 81.12 284 PHE A CA 1
ATOM 2232 C C . PHE A 1 284 ? -13.715 -2.859 -9.194 1.00 81.12 284 PHE A C 1
ATOM 2234 O O . PHE A 1 284 ? -12.881 -2.192 -8.584 1.00 81.12 284 PHE A O 1
ATOM 2241 N N . GLU A 1 285 ? -14.696 -2.287 -9.890 1.00 78.69 285 GLU A N 1
ATOM 2242 C CA . GLU A 1 285 ? -14.860 -0.835 -9.984 1.00 78.69 285 GLU A CA 1
ATOM 2243 C C . GLU A 1 285 ? -15.389 -0.262 -8.659 1.00 78.69 285 GLU A C 1
ATOM 2245 O O . GLU A 1 285 ? -16.450 -0.648 -8.157 1.00 78.69 285 GLU A O 1
ATOM 2250 N N . LEU A 1 286 ? -14.648 0.678 -8.074 1.00 76.38 286 LEU A N 1
ATOM 2251 C CA . LEU A 1 286 ? -15.092 1.419 -6.902 1.00 76.38 286 LEU A CA 1
ATOM 2252 C C . LEU A 1 286 ? -16.116 2.470 -7.308 1.00 76.38 286 LEU A C 1
ATOM 2254 O O . LEU A 1 286 ? -15.814 3.417 -8.027 1.00 76.38 286 LEU A O 1
ATOM 2258 N N . GLU A 1 287 ? -17.321 2.370 -6.756 1.00 68.50 287 GLU A N 1
ATOM 2259 C CA . GLU A 1 287 ? -18.251 3.491 -6.802 1.00 68.50 287 GLU A CA 1
ATOM 2260 C C . GLU A 1 287 ? -17.741 4.648 -5.928 1.00 68.50 287 GLU A C 1
ATOM 2262 O O . GLU A 1 287 ? -17.210 4.426 -4.831 1.00 68.50 287 GLU A O 1
ATOM 2267 N N . PHE A 1 288 ? -17.991 5.885 -6.372 1.00 69.88 288 PHE A N 1
ATOM 2268 C CA . PHE A 1 288 ? -17.743 7.086 -5.572 1.00 69.88 288 PHE A CA 1
ATOM 2269 C C . PHE A 1 288 ? -18.274 6.920 -4.149 1.00 69.88 288 PHE A C 1
ATOM 2271 O O . PHE A 1 288 ? -19.423 6.515 -3.944 1.00 69.88 288 PHE A O 1
ATOM 2278 N N . PHE A 1 289 ? -17.473 7.282 -3.152 1.00 64.75 289 PHE A N 1
ATOM 2279 C CA . PHE A 1 289 ? -17.830 7.119 -1.751 1.00 64.75 289 PHE A CA 1
ATOM 2280 C C . PHE A 1 289 ? -19.158 7.811 -1.435 1.00 64.75 289 PHE A C 1
ATOM 2282 O O . PHE A 1 289 ? -20.003 7.241 -0.751 1.00 64.75 289 PHE A O 1
ATOM 2289 N N . VAL A 1 290 ? -19.395 9.002 -1.997 1.00 58.97 290 VAL A N 1
ATOM 2290 C CA . VAL A 1 290 ? -20.664 9.734 -1.843 1.00 58.97 290 VAL A CA 1
ATOM 2291 C C . VAL A 1 290 ? -21.859 8.893 -2.290 1.00 58.97 290 VAL A C 1
ATOM 2293 O O . VAL A 1 290 ? -22.878 8.854 -1.603 1.00 58.97 290 VAL A O 1
ATOM 2296 N N . ARG A 1 291 ? -21.723 8.192 -3.420 1.00 59.72 291 ARG A N 1
ATOM 2297 C CA . ARG A 1 291 ? -22.765 7.324 -3.977 1.00 59.72 291 ARG A CA 1
ATOM 2298 C C . ARG A 1 291 ? -23.021 6.128 -3.064 1.00 59.72 291 ARG A C 1
ATOM 2300 O O . ARG A 1 291 ? -24.179 5.839 -2.777 1.00 59.72 291 ARG A O 1
ATOM 2307 N N . ARG A 1 292 ? -21.955 5.510 -2.548 1.00 63.03 292 ARG A N 1
ATOM 2308 C CA . ARG A 1 292 ? -22.044 4.406 -1.581 1.00 63.03 292 ARG A CA 1
ATOM 2309 C C . ARG A 1 292 ? -22.686 4.860 -0.266 1.00 63.03 292 ARG A C 1
ATOM 2311 O O . ARG A 1 292 ? -23.490 4.135 0.302 1.00 63.03 292 ARG A O 1
ATOM 2318 N N . SER A 1 293 ? -22.354 6.065 0.198 1.00 57.66 293 SER A N 1
ATOM 2319 C CA . SER A 1 293 ? -22.743 6.593 1.508 1.00 57.66 293 SER A CA 1
ATOM 2320 C C . SER A 1 293 ? -24.138 7.222 1.565 1.00 57.66 293 SER A C 1
ATOM 2322 O O . SER A 1 293 ? -24.755 7.138 2.622 1.00 57.66 293 SER A O 1
ATOM 2324 N N . LYS A 1 294 ? -24.629 7.876 0.500 1.00 55.97 294 LYS A N 1
ATOM 2325 C CA . LYS A 1 294 ? -25.872 8.681 0.554 1.00 55.97 294 LYS A CA 1
ATOM 2326 C C . LYS A 1 294 ? -26.975 8.273 -0.432 1.00 55.97 294 LYS A C 1
ATOM 2328 O O . LYS A 1 294 ? -28.064 8.833 -0.355 1.00 55.97 294 LYS A O 1
ATOM 2333 N N . GLY A 1 295 ? -26.744 7.307 -1.325 1.00 51.91 295 GLY A N 1
ATOM 2334 C CA . GLY A 1 295 ? -27.720 6.962 -2.368 1.00 51.91 295 GLY A CA 1
ATOM 2335 C C . GLY A 1 295 ? -27.881 8.064 -3.433 1.00 51.91 295 GLY A C 1
ATOM 2336 O O . GLY A 1 295 ? -27.418 9.193 -3.285 1.00 51.91 295 GLY A O 1
ATOM 2337 N N . SER A 1 296 ? -28.452 7.710 -4.585 1.00 47.22 296 SER A N 1
ATOM 2338 C CA . SER A 1 296 ? -28.276 8.436 -5.852 1.00 47.22 296 SER A CA 1
ATOM 2339 C C . SER A 1 296 ? -29.237 9.621 -6.065 1.00 47.22 296 SER A C 1
ATOM 2341 O O . SER A 1 296 ? -30.422 9.416 -6.307 1.00 47.22 296 SER A O 1
ATOM 2343 N N . SER A 1 297 ? -28.717 10.854 -6.116 1.00 45.81 297 SER A N 1
ATOM 2344 C CA . SER A 1 297 ? -29.389 12.001 -6.774 1.00 45.81 297 SER A CA 1
ATOM 2345 C C . SER A 1 297 ? -28.440 13.002 -7.460 1.00 45.81 297 SER A C 1
ATOM 2347 O O . SER A 1 297 ? -28.878 14.045 -7.938 1.00 45.81 297 SER A O 1
ATOM 2349 N N . LEU A 1 298 ? -27.136 12.705 -7.541 1.00 50.56 298 LEU A N 1
ATOM 2350 C CA . LEU A 1 298 ? -26.135 13.645 -8.063 1.00 50.56 298 LEU A CA 1
ATOM 2351 C C . LEU A 1 298 ? -25.977 13.549 -9.600 1.00 50.56 298 LEU A C 1
ATOM 2353 O O . LEU A 1 298 ? -25.877 12.437 -10.114 1.00 50.56 298 LEU A O 1
ATOM 2357 N N . PRO A 1 299 ? -25.874 14.673 -10.341 1.00 47.78 299 PRO A N 1
ATOM 2358 C CA . PRO A 1 299 ? -25.789 14.696 -11.813 1.00 47.78 299 PRO A CA 1
ATOM 2359 C C . PRO A 1 299 ? -24.637 13.873 -12.408 1.00 47.78 299 PRO A C 1
ATOM 2361 O O . PRO A 1 299 ? -24.829 13.164 -13.392 1.00 47.78 299 PRO A O 1
ATOM 2364 N N . VAL A 1 300 ? -23.466 13.880 -11.760 1.00 47.34 300 VAL A N 1
ATOM 2365 C CA . VAL A 1 300 ? -22.292 13.082 -12.169 1.00 47.34 300 VAL A CA 1
ATOM 2366 C C . VAL A 1 300 ? -22.627 11.583 -12.230 1.00 47.34 300 VAL A C 1
ATOM 2368 O O . VAL A 1 300 ? -22.162 10.872 -13.114 1.00 47.34 300 VAL A O 1
ATOM 2371 N N . VAL A 1 301 ? -23.525 11.105 -11.358 1.00 46.50 301 VAL A N 1
ATOM 2372 C CA . VAL A 1 301 ? -23.968 9.701 -11.304 1.00 46.50 301 VAL A CA 1
ATOM 2373 C C . VAL A 1 301 ? -24.779 9.310 -12.543 1.00 46.50 301 VAL A C 1
ATOM 2375 O O . VAL A 1 301 ? -24.697 8.165 -12.985 1.00 46.50 301 VAL A O 1
ATOM 2378 N N . GLN A 1 302 ? -25.539 10.239 -13.130 1.00 48.03 302 GLN A N 1
ATOM 2379 C CA . GLN A 1 302 ? -26.297 9.976 -14.358 1.00 48.03 302 GLN A CA 1
ATOM 2380 C C . GLN A 1 302 ? -25.361 9.832 -15.561 1.00 48.03 302 GLN A C 1
ATOM 2382 O O . GLN A 1 302 ? -25.554 8.938 -16.382 1.00 48.03 302 GLN A O 1
ATOM 2387 N N . ILE A 1 303 ? -24.312 10.657 -15.615 1.00 52.00 303 ILE A N 1
ATOM 2388 C CA . ILE A 1 303 ? -23.328 10.645 -16.700 1.00 52.00 303 ILE A CA 1
ATOM 2389 C C . ILE A 1 303 ? -22.476 9.370 -16.636 1.00 52.00 303 ILE A C 1
ATOM 2391 O O . ILE A 1 303 ? -22.350 8.675 -17.643 1.00 52.00 303 ILE A O 1
ATOM 2395 N N . THR A 1 304 ? -21.974 8.986 -15.455 1.00 46.56 304 THR A N 1
ATOM 2396 C CA . THR A 1 304 ? -21.198 7.743 -15.288 1.00 46.56 304 THR A CA 1
ATOM 2397 C C . THR A 1 304 ? -22.036 6.492 -15.573 1.00 46.56 304 THR A C 1
ATOM 2399 O O . THR A 1 304 ? -21.572 5.586 -16.258 1.00 46.56 304 THR A O 1
ATOM 2402 N N . ASN A 1 305 ? -23.298 6.435 -15.124 1.00 46.28 305 ASN A N 1
ATOM 2403 C CA . ASN A 1 305 ? -24.178 5.297 -15.424 1.00 46.28 305 ASN A CA 1
ATOM 2404 C C . ASN A 1 305 ? -24.511 5.197 -16.921 1.00 46.28 305 ASN A C 1
ATOM 2406 O O . ASN A 1 305 ? -24.574 4.091 -17.459 1.00 46.28 305 ASN A O 1
ATOM 2410 N N . ALA A 1 306 ? -24.700 6.332 -17.603 1.00 51.75 306 ALA A N 1
ATOM 2411 C CA . ALA A 1 306 ? -24.890 6.356 -19.050 1.00 51.75 306 ALA A CA 1
ATOM 2412 C C . ALA A 1 306 ? -23.636 5.853 -19.780 1.00 51.75 306 ALA A C 1
ATOM 2414 O O . ALA A 1 306 ? -23.745 5.025 -20.681 1.00 51.75 306 ALA A O 1
ATOM 2415 N N . PHE A 1 307 ? -22.448 6.275 -19.344 1.00 49.38 307 PHE A N 1
ATOM 2416 C CA . PHE A 1 307 ? -21.181 5.853 -19.938 1.00 49.38 307 PHE A CA 1
ATOM 2417 C C . PHE A 1 307 ? -20.903 4.355 -19.729 1.00 49.38 307 PHE A C 1
ATOM 2419 O O . PHE A 1 307 ? -20.624 3.643 -20.693 1.00 49.38 307 PHE A O 1
ATOM 2426 N N . ASN A 1 308 ? -21.093 3.837 -18.511 1.00 46.47 308 ASN A N 1
ATOM 2427 C CA . ASN A 1 308 ? -20.911 2.412 -18.210 1.00 46.47 308 ASN A CA 1
ATOM 2428 C C . ASN A 1 308 ? -21.942 1.532 -18.946 1.00 46.47 308 ASN A C 1
ATOM 2430 O O . ASN A 1 308 ? -21.614 0.432 -19.399 1.00 46.47 308 ASN A O 1
ATOM 2434 N N . SER A 1 309 ? -23.171 2.027 -19.144 1.00 47.88 309 SER A N 1
ATOM 2435 C CA . SER A 1 309 ? -24.188 1.372 -19.982 1.00 47.88 309 SER A CA 1
ATOM 2436 C C . SER A 1 309 ? -23.768 1.311 -21.457 1.00 47.88 309 SER A C 1
ATOM 2438 O O . SER A 1 309 ? -23.910 0.270 -22.105 1.00 47.88 309 SER A O 1
ATOM 2440 N N . VAL A 1 310 ? -23.176 2.388 -21.983 1.00 48.75 310 VAL A N 1
ATOM 2441 C CA . VAL A 1 310 ? -22.655 2.446 -23.358 1.00 48.75 310 VAL A CA 1
ATOM 2442 C C . VAL A 1 310 ? -21.461 1.505 -23.540 1.00 48.75 310 VAL A C 1
ATOM 2444 O O . VAL A 1 310 ? -21.469 0.714 -24.479 1.00 48.75 310 VAL A O 1
ATOM 2447 N N . LEU A 1 311 ? -20.488 1.493 -22.624 1.00 46.34 311 LEU A N 1
ATOM 2448 C CA . LEU A 1 311 ? -19.339 0.573 -22.676 1.00 46.34 311 LEU A CA 1
ATOM 2449 C C . LEU A 1 311 ? -19.757 -0.905 -22.601 1.00 46.34 311 LEU A C 1
ATOM 2451 O O . LEU A 1 311 ? -19.224 -1.746 -23.326 1.00 46.34 311 LEU A O 1
ATOM 2455 N N . THR A 1 312 ? -20.763 -1.220 -21.781 1.00 53.56 312 THR A N 1
ATOM 2456 C CA . THR A 1 312 ? -21.340 -2.573 -21.699 1.00 53.56 312 THR A CA 1
ATOM 2457 C C . THR A 1 312 ? -22.070 -2.952 -22.994 1.00 53.56 312 THR A C 1
ATOM 2459 O O . THR A 1 312 ? -22.002 -4.097 -23.437 1.00 53.56 312 THR A O 1
ATOM 2462 N N . THR A 1 313 ? -22.750 -1.995 -23.632 1.00 50.56 313 THR A N 1
ATOM 2463 C CA . THR A 1 313 ? -23.461 -2.202 -24.907 1.00 50.56 313 THR A CA 1
ATOM 2464 C C . THR A 1 313 ? -22.495 -2.362 -26.085 1.00 50.56 313 THR A C 1
ATOM 2466 O O . THR A 1 313 ? -22.770 -3.128 -27.003 1.00 50.56 313 THR A O 1
ATOM 2469 N N . LEU A 1 314 ? -21.334 -1.704 -26.031 1.00 47.28 314 LEU A N 1
ATOM 2470 C CA . LEU A 1 314 ? -20.247 -1.844 -27.005 1.00 47.28 314 LEU A CA 1
ATOM 2471 C C . LEU A 1 314 ? -19.404 -3.118 -26.804 1.00 47.28 314 LEU A C 1
ATOM 2473 O O . LEU A 1 314 ? -18.449 -3.338 -27.543 1.00 47.28 314 LEU A O 1
ATOM 2477 N N . GLY A 1 315 ? -19.744 -3.964 -25.825 1.00 45.00 315 GLY A N 1
ATOM 2478 C CA . GLY A 1 315 ? -19.040 -5.221 -25.557 1.00 45.00 315 GLY A CA 1
ATOM 2479 C C . GLY A 1 315 ? -17.655 -5.051 -24.926 1.00 45.00 315 GLY A C 1
ATOM 2480 O O . GLY A 1 315 ? -16.894 -6.014 -24.897 1.00 45.00 315 GLY A O 1
ATOM 2481 N N . VAL A 1 316 ? -17.333 -3.853 -24.422 1.00 51.16 316 VAL A N 1
ATOM 2482 C CA . VAL A 1 316 ? -16.056 -3.557 -23.752 1.00 51.16 316 VAL A CA 1
ATOM 2483 C C . VAL A 1 316 ? -16.035 -4.175 -22.351 1.00 51.16 316 VAL A C 1
ATOM 2485 O O . VAL A 1 316 ? -15.055 -4.814 -21.992 1.00 51.16 316 VAL A O 1
ATOM 2488 N N . ASN A 1 317 ? -17.154 -4.108 -21.620 1.00 52.56 317 ASN A N 1
ATOM 2489 C CA . ASN A 1 317 ? -17.299 -4.762 -20.316 1.00 52.56 317 ASN A CA 1
ATOM 2490 C C . ASN A 1 317 ? -18.102 -6.063 -20.457 1.00 52.56 317 ASN A C 1
ATOM 2492 O O . ASN A 1 317 ? -19.294 -6.045 -20.790 1.00 52.56 317 ASN A O 1
ATOM 2496 N N . LYS A 1 318 ? -17.476 -7.214 -20.176 1.00 55.22 318 LYS A N 1
ATOM 2497 C CA . LYS A 1 318 ? -18.186 -8.502 -20.097 1.00 55.22 318 LYS A CA 1
ATOM 2498 C C . LYS A 1 318 ? -19.117 -8.492 -18.883 1.00 55.22 318 LYS A C 1
ATOM 2500 O O . LYS A 1 318 ? -18.684 -8.244 -17.762 1.00 55.22 318 LYS A O 1
ATOM 2505 N N . LYS A 1 319 ? -20.404 -8.797 -19.088 1.00 57.88 319 LYS A N 1
ATOM 2506 C CA . LYS A 1 319 ? -21.353 -8.977 -17.976 1.00 57.88 319 LYS A CA 1
ATOM 2507 C C . LYS A 1 319 ? -20.836 -10.063 -17.016 1.00 57.88 319 LYS A C 1
ATOM 2509 O O . LYS A 1 319 ? -20.296 -11.058 -17.500 1.00 57.88 319 LYS A O 1
ATOM 2514 N N . PRO A 1 320 ? -21.033 -9.914 -15.692 1.00 63.75 320 PRO A N 1
ATOM 2515 C CA . PRO A 1 320 ? -20.581 -10.899 -14.716 1.00 63.75 320 PRO A CA 1
ATOM 2516 C C . PRO A 1 320 ? -21.292 -12.236 -14.951 1.00 63.75 320 PRO A C 1
ATOM 2518 O O . PRO A 1 320 ? -22.488 -12.384 -14.682 1.00 63.75 320 PRO A O 1
ATOM 2521 N N . ASP A 1 321 ? -20.548 -13.200 -15.482 1.00 77.50 321 ASP A N 1
ATOM 2522 C CA . ASP A 1 321 ? -20.997 -14.567 -15.716 1.00 77.50 321 ASP A CA 1
ATOM 2523 C C . ASP A 1 321 ? -20.906 -15.408 -14.424 1.00 77.50 321 ASP A C 1
ATOM 2525 O O . ASP A 1 321 ? -20.459 -14.949 -13.366 1.00 77.50 321 ASP A O 1
ATOM 2529 N N . GLU A 1 322 ? -21.369 -16.659 -14.475 1.00 82.19 322 GLU A N 1
ATOM 2530 C CA . GLU A 1 322 ? -21.316 -17.562 -13.313 1.00 82.19 322 GLU A CA 1
ATOM 2531 C C . GLU A 1 322 ? -19.878 -17.860 -12.858 1.00 82.19 322 GLU A C 1
ATOM 2533 O O . GLU A 1 322 ? -19.637 -18.088 -11.670 1.00 82.19 322 GLU A O 1
ATOM 2538 N N . ASN A 1 323 ? -18.908 -17.789 -13.771 1.00 83.69 323 ASN A N 1
ATOM 2539 C CA . ASN A 1 323 ? -17.496 -17.972 -13.454 1.00 83.69 323 ASN A CA 1
ATOM 2540 C C . ASN A 1 323 ? -16.962 -16.811 -12.604 1.00 83.69 323 ASN A C 1
ATOM 2542 O O . ASN A 1 323 ? -16.355 -17.059 -11.563 1.00 83.69 323 ASN A O 1
ATOM 2546 N N . TYR A 1 324 ? -17.267 -15.558 -12.952 1.00 81.75 324 TYR A N 1
ATOM 2547 C CA . TYR A 1 324 ? -16.909 -14.399 -12.132 1.00 81.75 324 TYR A CA 1
ATOM 2548 C C . TYR A 1 324 ? -17.551 -14.464 -10.741 1.00 81.75 324 TYR A C 1
ATOM 2550 O O . TYR A 1 324 ? -16.883 -14.272 -9.723 1.00 81.75 324 TYR A O 1
ATOM 2558 N N . LYS A 1 325 ? -18.840 -14.824 -10.663 1.00 83.44 325 LYS A N 1
ATOM 2559 C CA . LYS A 1 325 ? -19.530 -15.002 -9.372 1.00 83.44 325 LYS A CA 1
ATOM 2560 C C . LYS A 1 325 ? -18.871 -16.084 -8.519 1.00 83.44 325 LYS A C 1
ATOM 2562 O O . LYS A 1 325 ? -18.780 -15.926 -7.301 1.00 83.44 325 LYS A O 1
ATOM 2567 N N . ARG A 1 326 ? -18.413 -17.178 -9.133 1.00 86.56 326 ARG A N 1
ATOM 2568 C CA . ARG A 1 326 ? -17.654 -18.230 -8.448 1.00 86.56 326 ARG A CA 1
ATOM 2569 C C . ARG A 1 326 ? -16.324 -17.696 -7.916 1.00 86.56 326 ARG A C 1
ATOM 2571 O O . ARG A 1 326 ? -16.023 -17.941 -6.751 1.00 86.56 326 ARG A O 1
ATOM 2578 N N . LEU A 1 327 ? -15.569 -16.947 -8.718 1.00 85.38 327 LEU A N 1
ATOM 2579 C CA . LEU A 1 327 ? -14.296 -16.352 -8.299 1.00 85.38 327 LEU A CA 1
ATOM 2580 C C . LEU A 1 327 ? -14.473 -15.425 -7.088 1.00 85.38 327 LEU A C 1
ATOM 2582 O O . LEU A 1 327 ? -13.812 -15.616 -6.071 1.00 85.38 327 LEU A O 1
ATOM 2586 N N . VAL A 1 328 ? -15.446 -14.510 -7.128 1.00 84.69 328 VAL A N 1
ATOM 2587 C CA . VAL A 1 328 ? -15.739 -13.576 -6.019 1.00 84.69 328 VAL A CA 1
ATOM 2588 C C . VAL A 1 328 ? -16.212 -14.292 -4.742 1.00 84.69 328 VAL A C 1
ATOM 2590 O O . VAL A 1 328 ? -16.058 -13.774 -3.631 1.00 84.69 328 VAL A O 1
ATOM 2593 N N . ARG A 1 329 ? -16.795 -15.493 -4.863 1.00 85.69 329 ARG A N 1
ATOM 2594 C CA . ARG A 1 329 ? -17.139 -16.340 -3.706 1.00 85.69 329 ARG A CA 1
ATOM 2595 C C . ARG A 1 329 ? -15.924 -17.043 -3.110 1.00 85.69 329 ARG A C 1
ATOM 2597 O O . ARG A 1 329 ? -15.907 -17.237 -1.901 1.00 85.69 329 ARG A O 1
ATOM 2604 N N . LEU A 1 330 ? -14.955 -17.436 -3.935 1.00 85.06 330 LEU A N 1
ATOM 2605 C CA . LEU A 1 330 ? -13.783 -18.205 -3.510 1.00 85.06 330 LEU A CA 1
ATOM 2606 C C . LEU A 1 330 ? -12.640 -17.328 -2.998 1.00 85.06 330 LEU A C 1
ATOM 2608 O O . LEU A 1 330 ? -11.907 -17.766 -2.115 1.00 85.06 330 LEU A O 1
ATOM 2612 N N . TYR A 1 331 ? -12.495 -16.116 -3.529 1.00 85.31 331 TYR A N 1
ATOM 2613 C CA . TYR A 1 331 ? -11.374 -15.225 -3.249 1.00 85.31 331 TYR A CA 1
ATOM 2614 C C . TYR A 1 331 ? -11.840 -13.912 -2.616 1.00 85.31 331 TYR A C 1
ATOM 2616 O O . TYR A 1 331 ? -12.946 -13.422 -2.874 1.00 85.31 331 TYR A O 1
ATOM 2624 N N . GLU A 1 332 ? -10.989 -13.341 -1.767 1.00 85.38 332 GLU A N 1
ATOM 2625 C CA . GLU A 1 332 ? -11.106 -11.941 -1.374 1.00 85.38 332 GLU A CA 1
ATOM 2626 C C . GLU A 1 332 ? -10.820 -11.044 -2.579 1.00 85.38 332 GLU A C 1
ATOM 2628 O O . GLU A 1 332 ? -9.926 -11.321 -3.379 1.00 85.38 332 GLU A O 1
ATOM 2633 N N . ILE A 1 333 ? -11.587 -9.962 -2.711 1.00 83.00 333 ILE A N 1
ATO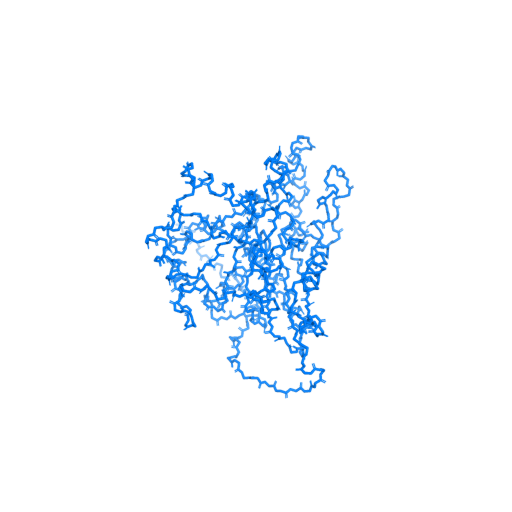M 2634 C CA . ILE A 1 333 ? -11.353 -8.979 -3.770 1.00 83.00 333 ILE A CA 1
ATOM 2635 C C . ILE A 1 333 ? -10.117 -8.176 -3.378 1.00 83.00 333 ILE A C 1
ATOM 2637 O O . ILE A 1 333 ? -10.140 -7.442 -2.389 1.00 83.00 333 ILE A O 1
ATOM 2641 N N . VAL A 1 334 ? -9.048 -8.333 -4.153 1.00 85.19 334 VAL A N 1
ATOM 2642 C CA . VAL A 1 334 ? -7.788 -7.611 -3.954 1.00 85.19 334 VAL A CA 1
ATOM 2643 C C . VAL A 1 334 ? -7.778 -6.325 -4.770 1.00 85.19 334 VAL A C 1
ATOM 2645 O O . VAL A 1 334 ? -7.560 -5.252 -4.209 1.00 85.19 334 VAL A O 1
ATOM 2648 N N . ASP A 1 335 ? -8.056 -6.427 -6.067 1.00 88.75 335 ASP A N 1
ATOM 2649 C CA . ASP A 1 335 ? -7.928 -5.332 -7.025 1.00 88.75 335 ASP A CA 1
ATOM 2650 C C . ASP A 1 335 ? -9.189 -4.469 -7.103 1.00 88.75 335 ASP A C 1
ATOM 2652 O O . ASP A 1 335 ? -10.296 -4.963 -7.327 1.00 88.75 335 ASP A O 1
ATOM 2656 N N . HIS A 1 336 ? -8.991 -3.162 -6.953 1.00 89.31 336 HIS A N 1
ATOM 2657 C CA . HIS A 1 336 ? -10.027 -2.143 -6.964 1.00 89.31 336 HIS A CA 1
ATOM 2658 C C . HIS A 1 336 ? -9.637 -1.007 -7.922 1.00 89.31 336 HIS A C 1
ATOM 2660 O O . HIS A 1 336 ? -8.666 -0.284 -7.684 1.00 89.31 336 HIS A O 1
ATOM 2666 N N . ALA A 1 337 ? -10.414 -0.817 -8.986 1.00 86.69 337 ALA A N 1
ATOM 2667 C CA . ALA A 1 337 ? -10.226 0.290 -9.916 1.00 86.69 337 ALA A CA 1
ATOM 2668 C C . ALA A 1 337 ? -10.957 1.543 -9.424 1.00 86.69 337 ALA A C 1
ATOM 2670 O O . ALA A 1 337 ? -12.129 1.484 -9.053 1.00 86.69 337 ALA A O 1
ATOM 2671 N N . LEU A 1 338 ? -10.273 2.688 -9.420 1.00 83.31 338 LEU A N 1
ATOM 2672 C CA . LEU A 1 338 ? -10.891 3.975 -9.103 1.00 83.31 338 LEU A CA 1
ATOM 2673 C C . LEU A 1 338 ? -11.886 4.394 -10.199 1.00 83.31 338 LEU A C 1
ATOM 2675 O O . LEU A 1 338 ? -11.632 4.132 -11.378 1.00 83.31 338 LEU A O 1
ATOM 2679 N N . PRO A 1 339 ? -12.984 5.082 -9.832 1.00 74.12 339 PRO A N 1
ATOM 2680 C CA . PRO A 1 339 ? -13.974 5.527 -10.800 1.00 74.12 339 PRO A CA 1
ATOM 2681 C C . PRO A 1 339 ? -13.375 6.574 -11.740 1.00 74.12 339 PRO A C 1
ATOM 2683 O O . PRO A 1 339 ? -12.707 7.517 -11.306 1.00 74.12 339 PRO A O 1
ATOM 2686 N N . VAL A 1 340 ? -13.661 6.433 -13.032 1.00 65.44 340 VAL A N 1
ATOM 2687 C CA . VAL A 1 340 ? -13.220 7.386 -14.052 1.00 65.44 340 VAL A CA 1
ATOM 2688 C C . VAL A 1 340 ? -14.196 8.566 -14.082 1.00 65.44 340 VAL A C 1
ATOM 2690 O O . VAL A 1 340 ? -15.389 8.400 -14.336 1.00 65.44 340 VAL A O 1
ATOM 2693 N N . MET A 1 341 ? -13.707 9.781 -13.818 1.00 55.81 341 MET A N 1
ATOM 2694 C CA . MET A 1 341 ? -14.504 10.997 -14.020 1.00 55.81 341 MET A CA 1
ATOM 2695 C C . MET A 1 341 ? -14.718 11.225 -15.523 1.00 55.81 341 MET A C 1
ATOM 2697 O O . MET A 1 341 ? -13.754 11.309 -16.280 1.00 55.81 341 MET A O 1
ATOM 2701 N N . SER A 1 342 ? -15.971 11.382 -15.953 1.00 39.72 342 SER A N 1
ATOM 2702 C CA . SER A 1 342 ? -16.338 11.562 -17.367 1.00 39.72 342 SER A CA 1
ATOM 2703 C C . SER A 1 342 ? -15.949 12.922 -17.966 1.00 39.72 342 SER A C 1
ATOM 2705 O O . SER A 1 342 ? -16.037 13.087 -19.177 1.00 39.72 342 SER A O 1
ATOM 2707 N N . GLU A 1 343 ? -15.543 13.912 -17.160 1.00 37.22 343 GLU A N 1
ATOM 2708 C CA . GLU A 1 343 ? -15.436 15.309 -17.620 1.00 37.22 343 GLU A CA 1
ATOM 2709 C C . GLU A 1 343 ? -14.028 15.808 -17.999 1.00 37.22 343 GLU A C 1
ATOM 2711 O O . GLU A 1 343 ? -13.926 16.897 -18.553 1.00 37.22 343 GLU A O 1
ATOM 2716 N N . VAL A 1 344 ? -12.933 15.057 -17.804 1.00 38.53 344 VAL A N 1
ATOM 2717 C CA . VAL A 1 344 ? -11.589 15.523 -18.235 1.00 38.53 344 VAL A CA 1
ATOM 2718 C C . VAL A 1 344 ? -10.705 14.377 -18.744 1.00 38.53 344 VAL A C 1
ATOM 2720 O O . VAL A 1 344 ? -9.573 14.187 -18.305 1.00 38.53 344 VAL A O 1
ATOM 2723 N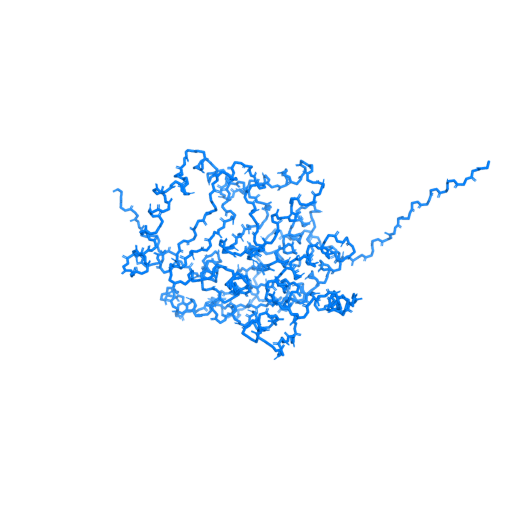 N . VAL A 1 345 ? -11.199 13.625 -19.728 1.00 43.47 345 VAL A N 1
ATOM 2724 C CA . VAL A 1 345 ? -10.355 12.793 -20.611 1.00 43.47 345 VAL A CA 1
ATOM 2725 C C . VAL A 1 345 ? -10.087 13.566 -21.908 1.00 43.47 345 VAL A C 1
ATOM 2727 O O . VAL A 1 345 ? -10.305 13.089 -23.012 1.00 43.47 345 VAL A O 1
ATOM 2730 N N . VAL A 1 346 ? -9.662 14.830 -21.791 1.00 40.88 346 VAL A N 1
ATOM 2731 C CA . VAL A 1 346 ? -9.285 15.642 -22.967 1.00 40.88 346 VAL A CA 1
ATOM 2732 C C . VAL A 1 346 ? -7.875 15.270 -23.451 1.00 40.88 346 VAL A C 1
ATOM 2734 O O . VAL A 1 346 ? -7.508 15.582 -24.581 1.00 40.88 346 VAL A O 1
ATOM 2737 N N . ASN A 1 347 ? -7.069 14.577 -22.632 1.00 49.03 347 ASN A N 1
ATOM 2738 C CA . ASN A 1 347 ? -5.757 14.087 -23.055 1.00 49.03 347 ASN A CA 1
ATOM 2739 C C . ASN A 1 347 ? -5.248 12.938 -22.158 1.00 49.03 347 ASN A C 1
ATOM 2741 O O . ASN A 1 347 ? -4.611 13.174 -21.129 1.00 49.03 347 ASN A O 1
ATOM 2745 N N . GLU A 1 348 ? -5.540 11.694 -22.548 1.00 50.03 348 GLU A N 1
ATOM 2746 C CA . GLU A 1 348 ? -5.202 10.449 -21.823 1.00 50.03 348 GLU A CA 1
ATOM 2747 C C . GLU A 1 348 ? -3.720 10.371 -21.400 1.00 50.03 348 GLU A C 1
ATOM 2749 O O . GLU A 1 348 ? -3.395 9.865 -20.328 1.00 50.03 348 GLU A O 1
ATOM 2754 N N . TYR A 1 349 ? -2.819 10.962 -22.190 1.00 45.16 349 TYR A N 1
ATOM 2755 C CA . TYR A 1 349 ? -1.372 10.930 -21.958 1.00 45.16 349 TYR A CA 1
ATOM 2756 C C . TYR A 1 349 ? -0.841 12.031 -21.030 1.00 45.16 349 TYR A C 1
ATOM 2758 O O . TYR A 1 349 ? 0.198 11.842 -20.396 1.00 45.16 349 TYR A O 1
ATOM 2766 N N . LEU A 1 350 ? -1.519 13.184 -20.927 1.00 47.19 350 LEU A N 1
ATOM 2767 C CA . LEU A 1 350 ? -1.053 14.293 -20.076 1.00 47.19 350 LEU A CA 1
ATOM 2768 C C . LEU A 1 350 ? -1.408 14.085 -18.597 1.00 47.19 350 LEU A C 1
ATOM 2770 O O . LEU A 1 350 ? -0.733 14.643 -17.735 1.00 47.19 350 LEU A O 1
ATOM 2774 N N . ASN A 1 351 ? -2.414 13.253 -18.302 1.00 60.31 351 ASN A N 1
ATOM 2775 C CA . ASN A 1 351 ? -2.892 13.002 -16.938 1.00 60.31 351 ASN A CA 1
ATOM 2776 C C . ASN A 1 351 ? -2.349 11.715 -16.293 1.00 60.31 351 ASN A C 1
ATOM 2778 O O . ASN A 1 351 ? -2.488 11.550 -15.086 1.00 60.31 351 ASN A O 1
ATOM 2782 N N . ALA A 1 352 ? -1.694 10.823 -17.042 1.00 63.34 352 ALA A N 1
ATOM 2783 C CA . ALA A 1 352 ? -1.201 9.538 -16.527 1.00 63.34 352 ALA A CA 1
ATOM 2784 C C . ALA A 1 352 ? -0.219 9.691 -15.342 1.00 63.34 352 ALA A C 1
ATOM 2786 O O . ALA A 1 352 ? -0.331 9.004 -14.327 1.00 63.34 352 ALA A O 1
ATOM 2787 N N . GLY A 1 353 ? 0.706 10.655 -15.427 1.00 64.50 353 GLY A N 1
ATOM 2788 C CA . GLY A 1 353 ? 1.622 10.975 -14.324 1.00 64.50 353 GLY A CA 1
ATOM 2789 C C . GLY A 1 353 ? 0.948 11.646 -13.136 1.00 64.50 353 GLY A C 1
ATOM 2790 O O . GLY A 1 353 ? 1.307 11.394 -11.989 1.00 64.50 353 GLY A O 1
ATOM 2791 N N . ASP A 1 354 ? -0.043 12.489 -13.413 1.00 70.19 354 ASP A N 1
ATOM 2792 C CA . ASP A 1 354 ? -0.801 13.187 -12.380 1.00 70.19 354 ASP A CA 1
ATOM 2793 C C . ASP A 1 354 ? -1.590 12.208 -11.516 1.00 70.19 354 ASP A C 1
ATOM 2795 O O . ASP A 1 354 ? -1.550 12.253 -10.287 1.00 70.19 354 ASP A O 1
ATOM 2799 N N . VAL A 1 355 ? -2.240 11.265 -12.189 1.00 77.19 355 VAL A N 1
ATOM 2800 C CA . VAL A 1 355 ? -2.982 10.172 -11.583 1.00 77.19 355 VAL A CA 1
ATOM 2801 C C . VAL A 1 355 ? -2.066 9.303 -10.719 1.00 77.19 355 VAL A C 1
ATOM 2803 O O . VAL A 1 355 ? -2.403 9.054 -9.561 1.00 77.19 355 VAL A O 1
ATOM 2806 N N . HIS A 1 356 ? -0.888 8.916 -11.227 1.00 82.75 356 HIS A N 1
ATOM 2807 C CA . HIS A 1 356 ? 0.048 8.088 -10.464 1.00 82.75 356 HIS A CA 1
ATOM 2808 C C . HIS A 1 356 ? 0.563 8.783 -9.193 1.00 82.75 356 HIS A C 1
ATOM 2810 O O . HIS A 1 356 ? 0.753 8.141 -8.166 1.00 82.75 356 HIS A O 1
ATOM 2816 N N . LEU A 1 357 ? 0.794 10.098 -9.222 1.00 77.44 357 LEU A N 1
ATOM 2817 C CA . LEU A 1 357 ? 1.397 10.824 -8.095 1.00 77.44 357 LEU A CA 1
ATOM 2818 C C . LEU A 1 357 ? 0.382 11.283 -7.032 1.00 77.44 357 LEU A C 1
ATOM 2820 O O . LEU A 1 357 ? 0.768 11.574 -5.898 1.00 77.44 357 LEU A O 1
ATOM 2824 N N . LYS A 1 358 ? -0.913 11.355 -7.366 1.00 82.06 358 LYS A N 1
ATOM 2825 C CA . LYS A 1 358 ? -1.947 11.977 -6.516 1.00 82.06 358 LYS A CA 1
ATOM 2826 C C . LYS A 1 358 ? -2.729 11.027 -5.606 1.00 82.06 358 LYS A C 1
ATOM 2828 O O . LYS A 1 358 ? -3.662 11.497 -4.949 1.00 82.06 358 LYS A O 1
ATOM 2833 N N . TYR A 1 359 ? -2.364 9.745 -5.489 1.00 87.75 359 TYR A N 1
ATOM 2834 C CA . TYR A 1 359 ? -3.080 8.807 -4.601 1.00 87.75 359 TYR A CA 1
ATOM 2835 C C . TYR A 1 359 ? -3.156 9.294 -3.149 1.00 87.75 359 TYR A C 1
ATOM 2837 O O . TYR A 1 359 ? -4.204 9.159 -2.521 1.00 87.75 359 TYR A O 1
ATOM 2845 N N . TRP A 1 360 ? -2.099 9.938 -2.641 1.00 88.06 360 TRP A N 1
ATOM 2846 C CA . TRP A 1 360 ? -2.047 10.466 -1.273 1.00 88.06 360 TRP A CA 1
ATOM 2847 C C . TRP A 1 360 ? -3.163 11.475 -0.968 1.00 88.06 360 TRP A C 1
ATOM 2849 O O . TRP A 1 360 ? -3.728 11.453 0.120 1.00 88.06 360 TRP A O 1
ATOM 2859 N N . SER A 1 361 ? -3.524 12.326 -1.934 1.00 87.75 361 SER A N 1
ATOM 2860 C CA . SER A 1 361 ? -4.617 13.308 -1.807 1.00 87.75 361 SER A CA 1
ATOM 2861 C C . SER A 1 361 ? -5.929 12.880 -2.456 1.00 87.75 361 SER A C 1
ATOM 2863 O O . SER A 1 361 ? -6.865 13.674 -2.537 1.00 87.75 361 SER A O 1
ATOM 2865 N N . ASN A 1 362 ? -6.010 11.663 -2.989 1.00 87.75 362 ASN A N 1
ATOM 2866 C CA . ASN A 1 362 ? -7.215 11.216 -3.667 1.00 87.75 362 ASN A CA 1
ATOM 2867 C C . ASN A 1 362 ? -8.307 10.917 -2.629 1.00 87.75 362 ASN A C 1
ATOM 2869 O O . ASN A 1 362 ? -8.126 10.080 -1.742 1.00 87.75 362 ASN A O 1
ATOM 2873 N N . THR A 1 363 ? -9.445 11.606 -2.726 1.00 85.62 363 THR A N 1
ATOM 2874 C CA . THR A 1 363 ? -10.543 11.465 -1.761 1.00 85.62 363 THR A CA 1
ATOM 2875 C C . THR A 1 363 ? -11.099 10.045 -1.720 1.00 85.62 363 THR A C 1
ATOM 2877 O O . THR A 1 363 ? -11.351 9.539 -0.634 1.00 85.62 363 THR A O 1
ATOM 2880 N N . GLU A 1 364 ? -11.233 9.372 -2.863 1.00 86.31 364 GLU A N 1
ATOM 2881 C CA . GLU A 1 364 ? -11.793 8.017 -2.931 1.00 86.31 364 GLU A CA 1
ATOM 2882 C C . GLU A 1 364 ? -10.876 6.982 -2.280 1.00 86.31 364 GLU A C 1
ATOM 2884 O O . GLU A 1 364 ? -11.341 6.148 -1.503 1.00 86.31 364 GLU A O 1
ATOM 2889 N N . VAL A 1 365 ? -9.564 7.092 -2.505 1.00 90.56 365 VAL A N 1
ATOM 2890 C CA . VAL A 1 365 ? -8.551 6.246 -1.849 1.00 90.56 365 VAL A CA 1
ATOM 2891 C C . VAL A 1 365 ? -8.609 6.421 -0.334 1.00 90.56 365 VAL A C 1
ATOM 2893 O O . VAL A 1 365 ? -8.701 5.444 0.408 1.00 90.56 365 VAL A O 1
ATOM 2896 N N . ASN A 1 366 ? -8.601 7.669 0.137 1.00 91.94 366 ASN A N 1
ATOM 2897 C CA . ASN A 1 366 ? -8.631 7.972 1.565 1.00 91.94 366 ASN A CA 1
ATOM 2898 C C . ASN A 1 366 ? -9.947 7.518 2.213 1.00 91.94 366 ASN A C 1
ATOM 2900 O O . ASN A 1 366 ? -9.924 6.902 3.275 1.00 91.94 366 ASN A O 1
ATOM 2904 N N . CYS A 1 367 ? -11.087 7.743 1.559 1.00 89.75 367 CYS A N 1
ATOM 2905 C CA . CYS A 1 367 ? -12.384 7.256 2.017 1.00 89.75 367 CYS A CA 1
ATOM 2906 C C . CYS A 1 367 ? -12.441 5.723 2.087 1.00 89.75 367 CYS A C 1
ATOM 2908 O O . CYS A 1 367 ? -12.970 5.182 3.057 1.00 89.75 367 CYS A O 1
ATOM 2910 N N . PHE A 1 368 ? -11.873 5.019 1.103 1.00 90.69 368 PHE A N 1
ATOM 2911 C CA . PHE A 1 368 ? -11.782 3.558 1.117 1.00 90.69 368 PHE A CA 1
ATOM 2912 C C . PHE A 1 368 ? -10.928 3.052 2.285 1.00 90.69 368 PHE A C 1
ATOM 2914 O O . PHE A 1 368 ? -11.345 2.143 3.002 1.00 90.69 368 PHE A O 1
ATOM 2921 N N . ILE A 1 369 ? -9.763 3.662 2.532 1.00 93.56 369 ILE A N 1
ATOM 2922 C CA . ILE A 1 369 ? -8.915 3.305 3.679 1.00 93.56 369 ILE A CA 1
ATOM 2923 C C . ILE A 1 369 ? -9.684 3.514 4.987 1.00 93.56 369 ILE A C 1
ATOM 2925 O O . ILE A 1 369 ? -9.765 2.594 5.801 1.00 93.56 369 ILE A O 1
ATOM 2929 N N . LEU A 1 370 ? -10.303 4.687 5.162 1.00 92.00 370 LEU A N 1
ATOM 2930 C CA . LEU A 1 370 ? -11.089 5.026 6.351 1.00 92.00 370 LEU A CA 1
ATOM 2931 C C . LEU A 1 370 ? -12.264 4.064 6.581 1.00 92.00 370 LEU A C 1
ATOM 2933 O O . LEU A 1 370 ? -12.598 3.756 7.724 1.00 92.00 370 LEU A O 1
ATOM 2937 N N . GLU A 1 371 ? -12.893 3.576 5.517 1.00 90.38 371 GLU A N 1
ATOM 2938 C CA . GLU A 1 371 ? -13.945 2.565 5.601 1.00 90.38 371 GLU A CA 1
ATOM 2939 C C . GLU A 1 371 ? -13.399 1.213 6.071 1.00 90.38 371 GLU A C 1
ATOM 2941 O O . GLU A 1 371 ? -13.959 0.606 6.984 1.00 90.38 371 GLU A O 1
ATOM 2946 N N . LYS A 1 372 ? -12.285 0.743 5.493 1.00 90.56 372 LYS A N 1
ATOM 2947 C CA . LYS A 1 372 ? -11.694 -0.556 5.852 1.00 90.56 372 LYS A CA 1
ATOM 2948 C C . LYS A 1 372 ? -11.183 -0.598 7.289 1.00 90.56 372 LYS A C 1
ATOM 2950 O O . LYS A 1 372 ? -11.342 -1.622 7.948 1.00 90.56 372 LYS A O 1
ATOM 2955 N N . ILE A 1 373 ? -10.651 0.513 7.802 1.00 91.06 373 ILE A N 1
ATOM 2956 C CA . ILE A 1 373 ? -10.242 0.621 9.212 1.00 91.06 373 ILE A CA 1
ATOM 2957 C C . ILE A 1 373 ? -11.427 0.855 10.172 1.00 91.06 373 ILE A C 1
ATOM 2959 O O . ILE A 1 373 ? -11.231 0.931 11.386 1.00 91.06 373 ILE A O 1
ATOM 2963 N N . GLY A 1 374 ? -12.657 0.962 9.652 1.00 87.38 374 GLY A N 1
ATOM 2964 C CA . GLY A 1 374 ? -13.885 1.097 10.438 1.00 87.38 374 GLY A CA 1
ATOM 2965 C C . GLY A 1 374 ? -14.171 2.508 10.959 1.00 87.38 374 GLY A C 1
ATOM 2966 O O . GLY A 1 374 ? -14.993 2.655 11.865 1.00 87.38 374 GLY A O 1
ATOM 2967 N N . VAL A 1 375 ? -13.508 3.530 10.408 1.00 87.38 375 VAL A N 1
ATOM 2968 C CA . VAL A 1 375 ? -13.758 4.942 10.729 1.00 87.38 375 VAL A CA 1
ATOM 2969 C C . VAL A 1 375 ? -14.966 5.455 9.955 1.00 87.38 375 VAL A C 1
ATOM 2971 O O . VAL A 1 375 ? -15.870 6.010 10.561 1.00 87.38 375 VAL A O 1
ATOM 2974 N N . LEU A 1 376 ? -15.033 5.249 8.639 1.00 85.50 376 LEU A N 1
ATOM 2975 C CA . LEU A 1 376 ? -16.228 5.579 7.857 1.00 85.50 376 LEU A CA 1
ATOM 2976 C C . LEU A 1 376 ? -17.150 4.362 7.751 1.00 85.50 376 LEU A C 1
ATOM 2978 O O . LEU A 1 376 ? -16.693 3.228 7.632 1.00 85.50 376 LEU A O 1
ATOM 2982 N N . LYS A 1 377 ? -18.466 4.594 7.780 1.00 77.69 377 LYS A N 1
ATOM 2983 C CA . LYS A 1 377 ? -19.472 3.550 7.558 1.00 77.69 377 LYS A CA 1
ATOM 2984 C C . LYS A 1 377 ? -20.267 3.874 6.306 1.00 77.69 377 LYS A C 1
ATOM 2986 O O . LYS A 1 377 ? -20.808 4.967 6.177 1.00 77.69 377 LYS A O 1
ATOM 2991 N N . VAL A 1 378 ? -20.361 2.899 5.413 1.00 65.00 378 VAL A N 1
ATOM 2992 C CA . VAL A 1 378 ? -21.302 2.929 4.297 1.00 65.00 378 VAL A CA 1
ATOM 2993 C C . VAL A 1 378 ? -22.653 2.460 4.836 1.00 65.00 378 VAL A C 1
ATOM 2995 O O . VAL A 1 378 ? -22.786 1.306 5.249 1.00 65.00 378 VAL A O 1
ATOM 2998 N N . GLU A 1 379 ? -23.650 3.345 4.882 1.00 56.50 379 GLU A N 1
ATOM 2999 C CA . GLU A 1 379 ? -25.023 2.942 5.189 1.00 56.50 379 GLU A CA 1
ATOM 3000 C C . GLU A 1 379 ? -25.535 2.068 4.041 1.00 56.50 379 GLU A C 1
ATOM 3002 O O . GLU A 1 379 ? -25.943 2.557 2.991 1.00 56.50 379 GLU A O 1
ATOM 3007 N N . LYS A 1 380 ? -25.504 0.742 4.219 1.00 44.19 380 LYS A N 1
ATOM 3008 C CA . LYS A 1 380 ? -26.218 -0.156 3.311 1.00 44.19 380 LYS A CA 1
ATOM 3009 C C . LYS A 1 380 ? -27.708 0.131 3.472 1.00 44.19 380 LYS A C 1
ATOM 3011 O O . LYS A 1 380 ? -28.323 -0.355 4.422 1.00 44.19 380 LYS A O 1
ATOM 3016 N N . GLN A 1 381 ? -28.299 0.896 2.554 1.00 38.75 381 GLN A N 1
ATOM 3017 C CA . GLN A 1 381 ? -29.748 0.867 2.398 1.00 38.75 381 GLN A CA 1
ATOM 3018 C C . GLN A 1 381 ? -30.134 -0.594 2.169 1.00 38.75 381 GLN A C 1
ATOM 3020 O O . GLN A 1 381 ? -29.593 -1.255 1.279 1.00 38.75 381 GLN A O 1
ATOM 3025 N N . LYS A 1 382 ? -31.013 -1.122 3.031 1.00 32.34 382 LYS A N 1
ATOM 3026 C CA . LYS A 1 382 ? -31.665 -2.413 2.811 1.00 32.34 382 LYS A CA 1
ATOM 3027 C C . LYS A 1 382 ? -32.215 -2.376 1.389 1.00 32.34 382 LYS A C 1
ATOM 3029 O O . LYS A 1 382 ? -33.142 -1.614 1.133 1.00 32.34 382 LYS A O 1
ATOM 3034 N N . GLN A 1 383 ? -31.632 -3.153 0.478 1.00 31.03 383 GLN A N 1
ATOM 3035 C CA . GLN A 1 383 ? -32.293 -3.457 -0.783 1.00 31.03 383 GLN A CA 1
ATOM 3036 C C . GLN A 1 383 ? -33.620 -4.106 -0.388 1.00 31.03 383 GLN A C 1
ATOM 3038 O O . GLN A 1 383 ? -33.634 -5.185 0.206 1.00 31.03 383 GLN A O 1
ATOM 3043 N N . SER A 1 384 ? -34.715 -3.368 -0.569 1.00 28.55 384 SER A N 1
ATOM 3044 C CA . SER A 1 384 ? -36.061 -3.907 -0.449 1.00 28.55 384 SER A CA 1
ATOM 3045 C C . SER A 1 384 ? -36.174 -5.060 -1.438 1.00 28.55 384 SER A C 1
ATOM 3047 O O . SER A 1 384 ? -35.774 -4.902 -2.593 1.00 28.55 384 SER A O 1
ATOM 3049 N N . ALA A 1 385 ? -36.629 -6.192 -0.904 1.00 28.83 385 ALA A N 1
ATOM 3050 C CA . ALA A 1 385 ? -36.763 -7.492 -1.547 1.00 28.83 385 ALA A CA 1
ATOM 3051 C C . ALA A 1 385 ? -37.473 -7.461 -2.904 1.00 28.83 385 ALA A C 1
ATOM 3053 O O . ALA A 1 385 ? -38.349 -6.584 -3.090 1.00 28.83 385 ALA A O 1
#

Sequence (385 aa):
MSLFGSKQASAEVENIKVLPPLPQKTRSPLSPEDPDTDVHLIICIAGMGARKGHFLSDSLLSQFGKWFDINKCQSAMRDTMQTAIQNYGTEQIKKKPPKIVVKSIDYCSVVREEGGYNDKLGRVSMKSGAALLRMIANESMIDVLMYNSEKIKKQILSESVKQINDIFEEMEGIPLKSISLVGHSLGSVVAFDLLHQNQESGKTLLKMQPNFCFLVGSPLGLFLTMDFQTEKKQMESFNYVNPATGKRQLLKEVPIFHLYHPYDPVAYRLDPHLDPAFSNYDPFELEFFVRRSKGSSLPVVQITNAFNSVLTTLGVNKKPDENYKRLVRLYEIVDHALPVMSEVVVNEYLNAGDVHLKYWSNTEVNCFILEKIGVLKVEKQKQSA

Foldseek 3Di:
DDDPDDDPPPPDDPDLPFAAFDPDDDDDDDDDPPVPAAEAEEEEQEALQAAAPFFPPDDDCNVLRQLSHQVSLQVLLVVLLVVLCCVFNDPVCNVRPHHYHGHYDHLNVVLCVVPVVVVVVVVVDDPDDPPLVSVLCVSLVCLLVQCVDPVSVVSSLSRVLVVQQVVVVVCPPPPHLFYEYEAAESSLVSQVVQQLCCQVVVTHSHPDDGAEYEYELYLNQVVCVPPPPPDPPQLVQQQAQAPVQRAGGNHNRYHAAYEYAPLQPRHDDDVCSNPVVCVVADAAEDDDLCCQAPNDDDPQVVVLVVVVVVCVVVVVHDDCDVVNVVNVSHHPRHYYYYRDRPPPVPDSVVCNSVRSSCLSNDSRNSSVVCVVSPRGDRPPDPPDD

Organism: Naegleria gruberi (NCBI:txid5762)